Protein AF-A0A397AKY5-F1 (afdb_monomer_lite)

Sequence (483 aa):
MTTAAPKRPRTASDTKQQLIERTVVKQMGVCAVSHVQIKWTLGGTMRESADLAAVAAARPVFASVQADFEQAVAAAATQLHLWPPATLTRLASCATNGHLGHGDLERARRCLEAFVGSFDPTIDMALIQKRKQIDLIKKTQLKAVQLAGSHGHKEEEEEDLLPLTRNDWTLVRLLVSFYFVLLGPVYVETLSHGSKKNDEYATLCGGVIPELDVQYRLIPLDATQSSDYYSEAQVQVFLATYGNYINLDWAAMVCSVRQFPQALSDVLNLAISSSESIAADCEDMLHQVAEGIPFEFPRPSAVCVCLHLLHVLLKTTKQAAVDWCVLMYPRVSPWNVQWALFGASVDFDQTNSTYLSYLTTLLQKAPASRGDASIITHWLHMHFAQHQAEDVLLAFLQYPSVYMHPDVSALCFKHGRWSCLVQIVLHASDGPASSLSAIFHAMMQLDNPGRPLQYILEEVEAYMQDTALDGVSKVNKSAILYR

Structure (mmCIF, N/CA/C/O backbone):
data_AF-A0A397AKY5-F1
#
_entry.id   AF-A0A397AKY5-F1
#
loop_
_atom_site.group_PDB
_atom_site.id
_atom_site.type_symbol
_atom_site.label_atom_id
_atom_site.label_alt_id
_atom_site.label_comp_id
_atom_site.label_asym_id
_atom_site.label_entity_id
_atom_site.label_seq_id
_atom_site.pdbx_PDB_ins_code
_atom_site.Cartn_x
_atom_site.Cartn_y
_atom_site.Cartn_z
_atom_site.occupancy
_atom_site.B_iso_or_equiv
_atom_site.auth_seq_id
_atom_site.auth_comp_id
_atom_site.auth_asym_id
_atom_site.auth_atom_id
_atom_site.pdbx_PDB_model_num
ATOM 1 N N . MET A 1 1 ? 4.560 -62.753 -63.532 1.00 47.56 1 MET A N 1
ATOM 2 C CA . MET A 1 1 ? 5.308 -62.449 -62.295 1.00 47.56 1 MET A CA 1
ATOM 3 C C . MET A 1 1 ? 6.093 -61.174 -62.518 1.00 47.56 1 MET A C 1
ATOM 5 O O . MET A 1 1 ? 7.040 -61.216 -63.284 1.00 47.56 1 MET A O 1
ATOM 9 N N . THR A 1 2 ? 5.698 -60.075 -61.882 1.00 32.53 2 THR A N 1
ATOM 10 C CA . THR A 1 2 ? 6.555 -58.900 -61.656 1.00 32.53 2 THR A CA 1
ATOM 11 C C . THR A 1 2 ? 5.924 -58.113 -60.515 1.00 32.53 2 THR A C 1
ATOM 13 O O . THR A 1 2 ? 4.837 -57.554 -60.628 1.00 32.53 2 THR A O 1
ATOM 16 N N . THR A 1 3 ? 6.580 -58.191 -59.367 1.00 41.06 3 THR A N 1
ATOM 17 C CA . THR A 1 3 ? 6.244 -57.526 -58.113 1.00 41.06 3 THR A CA 1
ATOM 18 C C . THR A 1 3 ? 6.339 -56.011 -58.293 1.00 41.06 3 THR A C 1
ATOM 20 O O . THR A 1 3 ? 7.400 -55.476 -58.611 1.00 41.06 3 THR A O 1
ATOM 23 N N . ALA A 1 4 ? 5.228 -55.295 -58.100 1.00 36.03 4 ALA A N 1
ATOM 24 C CA . ALA A 1 4 ? 5.260 -53.839 -58.042 1.00 36.03 4 ALA A CA 1
ATOM 25 C C . ALA A 1 4 ? 5.918 -53.409 -56.721 1.00 36.03 4 ALA A C 1
ATOM 27 O O . ALA A 1 4 ? 5.373 -53.627 -55.641 1.00 36.03 4 ALA A O 1
ATOM 28 N N . ALA A 1 5 ? 7.111 -52.825 -56.831 1.00 42.34 5 ALA A N 1
ATOM 29 C CA . ALA A 1 5 ? 7.863 -52.222 -55.738 1.00 42.34 5 ALA A CA 1
ATOM 30 C C . ALA A 1 5 ? 7.034 -51.163 -54.974 1.00 42.34 5 ALA A C 1
ATOM 32 O O . ALA A 1 5 ? 6.215 -50.469 -55.591 1.00 42.34 5 ALA A O 1
ATOM 33 N N . PRO A 1 6 ? 7.260 -50.974 -53.658 1.00 37.62 6 PRO A N 1
ATOM 34 C CA . PRO A 1 6 ? 6.584 -49.936 -52.890 1.00 37.62 6 PRO A CA 1
ATOM 35 C C . PRO A 1 6 ? 6.994 -48.561 -53.431 1.00 37.62 6 PRO A C 1
ATOM 37 O O . PRO A 1 6 ? 8.152 -48.147 -53.341 1.00 37.62 6 PRO A O 1
ATOM 40 N N . LYS A 1 7 ? 6.041 -47.839 -54.031 1.00 37.19 7 LYS A N 1
ATOM 41 C CA . LYS A 1 7 ? 6.250 -46.444 -54.427 1.00 37.19 7 LYS A CA 1
ATOM 42 C C . LYS A 1 7 ? 6.481 -45.618 -53.158 1.00 37.19 7 LYS A C 1
ATOM 44 O O . LYS A 1 7 ? 5.604 -45.556 -52.301 1.00 37.19 7 LYS A O 1
ATOM 49 N N . ARG A 1 8 ? 7.662 -44.990 -53.070 1.00 40.44 8 ARG A N 1
ATOM 50 C CA . ARG A 1 8 ? 8.025 -43.953 -52.085 1.00 40.44 8 ARG A CA 1
ATOM 51 C C . ARG A 1 8 ? 6.847 -42.990 -51.859 1.00 40.44 8 ARG A C 1
ATOM 53 O O . ARG A 1 8 ? 6.196 -42.637 -52.850 1.00 40.44 8 ARG A O 1
ATOM 60 N N . PRO A 1 9 ? 6.584 -42.533 -50.619 1.00 37.72 9 PRO A N 1
ATOM 61 C CA . PRO A 1 9 ? 5.555 -41.532 -50.378 1.00 37.72 9 PRO A CA 1
ATOM 62 C C . PRO A 1 9 ? 5.892 -40.298 -51.217 1.00 37.72 9 PRO A C 1
ATOM 64 O O . PRO A 1 9 ? 6.938 -39.675 -51.047 1.00 37.72 9 PRO A O 1
ATOM 67 N N . ARG A 1 10 ? 5.030 -40.003 -52.195 1.00 43.78 10 ARG A N 1
ATOM 68 C CA . ARG A 1 10 ? 5.098 -38.764 -52.966 1.00 43.78 10 ARG A CA 1
ATOM 69 C C . ARG A 1 10 ? 4.910 -37.630 -51.968 1.00 43.78 10 ARG A C 1
ATOM 71 O O . ARG A 1 10 ? 3.822 -37.506 -51.407 1.00 43.78 10 ARG A O 1
ATOM 78 N N . THR A 1 11 ? 5.955 -36.837 -51.753 1.00 51.75 11 THR A N 1
ATOM 79 C CA . THR A 1 11 ? 5.836 -35.518 -51.137 1.00 51.75 11 THR A CA 1
ATOM 80 C C . THR A 1 11 ? 4.723 -34.781 -51.872 1.00 51.75 11 THR A C 1
ATOM 82 O O . THR A 1 11 ? 4.719 -34.687 -53.103 1.00 51.75 11 THR A O 1
ATOM 85 N N . ALA A 1 12 ? 3.686 -34.401 -51.127 1.00 46.97 12 ALA A N 1
ATOM 86 C CA . ALA A 1 12 ? 2.594 -33.617 -51.674 1.00 46.97 12 ALA A CA 1
ATOM 87 C C . ALA A 1 12 ? 3.199 -32.334 -52.259 1.00 46.97 12 ALA A C 1
ATOM 89 O O . ALA A 1 12 ? 4.041 -31.723 -51.610 1.00 46.97 12 ALA A O 1
ATOM 90 N N . SER A 1 13 ? 2.823 -31.954 -53.485 1.00 63.59 13 SER A N 1
ATOM 91 C CA . SER A 1 13 ? 3.214 -30.641 -54.003 1.00 63.59 13 SER A CA 1
ATOM 92 C C . SER A 1 13 ? 2.680 -29.563 -53.060 1.00 63.59 13 SER A C 1
ATOM 94 O O . SER A 1 13 ? 1.594 -29.745 -52.503 1.00 63.59 13 SER A O 1
ATOM 96 N N . ASP A 1 14 ? 3.396 -28.450 -52.908 1.00 53.97 14 ASP A N 1
ATOM 97 C CA . ASP A 1 14 ? 3.022 -27.347 -52.003 1.00 53.97 14 ASP A CA 1
ATOM 98 C C . ASP A 1 14 ? 1.561 -26.912 -52.189 1.00 53.97 14 ASP A C 1
ATOM 100 O O . ASP A 1 14 ? 0.831 -26.652 -51.238 1.00 53.97 14 ASP A O 1
ATOM 104 N N . THR A 1 15 ? 1.073 -26.960 -53.428 1.00 60.41 15 THR A N 1
ATOM 105 C CA . THR A 1 15 ? -0.321 -26.672 -53.789 1.00 60.41 15 THR A CA 1
ATOM 106 C C . THR A 1 15 ? -1.319 -27.664 -53.188 1.00 60.41 15 THR A C 1
ATOM 108 O O . THR A 1 15 ? -2.429 -27.292 -52.816 1.00 60.41 15 THR A O 1
ATOM 111 N N . LYS A 1 16 ? -0.947 -28.942 -53.091 1.00 49.47 16 LYS A N 1
ATOM 112 C CA . LYS A 1 16 ? -1.764 -30.002 -52.495 1.00 49.47 16 LYS A CA 1
ATOM 113 C C . LYS A 1 16 ? -1.699 -29.956 -50.966 1.00 49.47 16 LYS A C 1
ATOM 115 O O . LYS A 1 16 ? -2.706 -30.247 -50.332 1.00 49.47 16 LYS A O 1
ATOM 120 N N . GLN A 1 17 ? -0.571 -29.535 -50.391 1.00 54.78 17 GLN A N 1
ATOM 121 C CA . GLN A 1 17 ? -0.442 -29.231 -48.960 1.00 54.78 17 GLN A CA 1
ATOM 122 C C . GLN A 1 17 ? -1.348 -28.060 -48.559 1.00 54.78 17 GLN A C 1
ATOM 124 O O . GLN A 1 17 ? -2.185 -28.221 -47.676 1.00 54.78 17 GLN A O 1
ATOM 129 N N . GLN A 1 18 ? -1.308 -26.955 -49.307 1.00 58.03 18 GLN A N 1
ATOM 130 C CA . GLN A 1 18 ? -2.186 -25.797 -49.096 1.00 58.03 18 GLN A CA 1
ATOM 131 C C . GLN A 1 18 ? -3.675 -26.136 -49.268 1.00 58.03 18 GLN A C 1
ATOM 133 O O . GLN A 1 18 ? -4.537 -25.576 -48.587 1.00 58.03 18 GLN A O 1
ATOM 138 N N . LEU A 1 19 ? -4.009 -27.061 -50.176 1.00 59.59 19 LEU A N 1
ATOM 139 C CA . LEU A 1 19 ? -5.386 -27.520 -50.358 1.00 59.59 19 LEU A CA 1
ATOM 140 C C . LEU A 1 19 ? -5.846 -28.415 -49.199 1.00 59.59 19 LEU A C 1
ATOM 142 O O . LEU A 1 19 ? -6.987 -28.287 -48.758 1.00 59.59 19 LEU A O 1
ATOM 146 N N . ILE A 1 20 ? -4.976 -29.293 -48.689 1.00 56.59 20 ILE A N 1
ATOM 147 C CA . ILE A 1 20 ? -5.255 -30.121 -47.506 1.00 56.59 20 ILE A CA 1
ATOM 148 C C . ILE A 1 20 ? -5.433 -29.224 -46.279 1.00 56.59 20 ILE A C 1
ATOM 150 O O . ILE A 1 20 ? -6.431 -29.373 -45.585 1.00 56.59 20 ILE A O 1
ATOM 154 N N . GLU A 1 21 ? -4.561 -28.235 -46.071 1.00 53.53 21 GLU A N 1
ATOM 155 C CA . GLU A 1 21 ? -4.697 -27.236 -45.002 1.00 53.53 21 GLU A CA 1
ATOM 156 C C . GLU A 1 21 ? -6.024 -26.481 -45.103 1.00 53.53 21 GLU A C 1
ATOM 158 O O . GLU A 1 21 ? -6.788 -26.437 -44.140 1.00 53.53 21 GLU A O 1
ATOM 163 N N . ARG A 1 22 ? -6.378 -25.976 -46.292 1.00 59.50 22 ARG A N 1
ATOM 164 C CA . ARG A 1 22 ? -7.673 -25.310 -46.505 1.00 59.50 22 ARG A CA 1
ATOM 165 C C . ARG A 1 22 ? -8.869 -26.227 -46.275 1.00 59.50 22 ARG A C 1
ATOM 167 O O . ARG A 1 22 ? -9.903 -25.756 -45.814 1.00 59.50 22 ARG A O 1
ATOM 174 N N . THR A 1 23 ? -8.759 -27.509 -46.607 1.00 54.56 23 THR A N 1
ATOM 175 C CA . THR A 1 23 ? -9.872 -28.461 -46.474 1.00 54.56 23 THR A CA 1
ATOM 176 C C . THR A 1 23 ? -10.035 -28.922 -45.025 1.00 54.56 23 THR A C 1
ATOM 178 O O . THR A 1 23 ? -11.163 -29.011 -44.547 1.00 54.56 23 THR A O 1
ATOM 181 N N . VAL A 1 24 ? -8.930 -29.102 -44.291 1.00 53.31 24 VAL A N 1
ATOM 182 C CA . VAL A 1 24 ? -8.929 -29.364 -42.843 1.00 53.31 24 VAL A CA 1
ATOM 183 C C . VAL A 1 24 ? -9.534 -28.179 -42.086 1.00 53.31 24 VAL A C 1
ATOM 185 O O . VAL A 1 24 ? -10.425 -28.398 -41.273 1.00 53.31 24 VAL A O 1
ATOM 188 N N . VAL A 1 25 ? -9.169 -26.939 -42.440 1.00 54.03 25 VAL A N 1
ATOM 189 C CA . VAL A 1 25 ? -9.747 -25.701 -41.870 1.00 54.03 25 VAL A CA 1
ATOM 190 C C . VAL A 1 25 ? -11.256 -25.586 -42.113 1.00 54.03 25 VAL A C 1
ATOM 192 O O . VAL A 1 25 ? -11.973 -25.015 -41.296 1.00 54.03 25 VAL A O 1
ATOM 195 N N . LYS A 1 26 ? -11.758 -26.109 -43.237 1.00 52.41 26 LYS A N 1
ATOM 196 C CA . LYS A 1 26 ? -13.160 -25.924 -43.641 1.00 52.41 26 LYS A CA 1
ATOM 197 C C . LYS A 1 26 ? -14.099 -27.036 -43.171 1.00 52.41 26 LYS A C 1
ATOM 199 O O . LYS A 1 26 ? -15.294 -26.784 -43.058 1.00 52.41 26 LYS A O 1
ATOM 204 N N . GLN A 1 27 ? -13.599 -28.257 -42.966 1.00 45.00 27 GLN A N 1
ATOM 205 C CA . GLN A 1 27 ? -14.442 -29.439 -42.726 1.00 45.00 27 GLN A CA 1
ATOM 206 C C . GLN A 1 27 ? -14.287 -30.065 -41.343 1.00 45.00 27 GLN A C 1
ATOM 208 O O . GLN A 1 27 ? -15.228 -30.690 -40.862 1.00 45.00 27 GLN A O 1
ATOM 213 N N . MET A 1 28 ? -13.142 -29.894 -40.687 1.00 40.47 28 MET A N 1
ATOM 214 C CA . MET A 1 28 ? -12.963 -30.327 -39.308 1.00 40.47 28 MET A CA 1
ATOM 215 C C . MET A 1 28 ? -12.876 -29.057 -38.482 1.00 40.47 28 MET A C 1
ATOM 217 O O . MET A 1 28 ? -11.867 -28.367 -38.549 1.00 40.47 28 MET A O 1
ATOM 221 N N . GLY A 1 29 ? -13.949 -28.711 -37.766 1.00 47.19 29 GLY A N 1
ATOM 222 C CA . GLY A 1 29 ? -13.962 -27.624 -36.786 1.00 47.19 29 GLY A CA 1
ATOM 223 C C . GLY A 1 29 ? -12.932 -27.879 -35.686 1.00 47.19 29 GLY A C 1
ATOM 224 O O . GLY A 1 29 ? -13.267 -28.311 -34.590 1.00 47.19 29 GLY A O 1
ATOM 225 N N . VAL A 1 30 ? -11.668 -27.653 -36.016 1.00 40.91 30 VAL A N 1
ATOM 226 C CA . VAL A 1 30 ? -10.493 -27.829 -35.183 1.00 40.91 30 VAL A CA 1
ATOM 227 C C . VAL A 1 30 ? -9.896 -26.446 -35.063 1.00 40.91 30 VAL A C 1
ATOM 229 O O . VAL A 1 30 ? -9.510 -25.842 -36.063 1.00 40.91 30 VAL A O 1
ATOM 232 N N . CYS A 1 31 ? -9.886 -25.947 -33.829 1.00 43.56 31 CYS A N 1
ATOM 233 C CA . CYS A 1 31 ? -9.292 -24.688 -33.410 1.00 43.56 31 CYS A CA 1
ATOM 234 C C . CYS A 1 31 ? -7.918 -24.471 -34.053 1.00 43.56 31 CYS A C 1
ATOM 236 O O . CYS A 1 31 ? -6.892 -24.912 -33.538 1.00 43.56 31 CYS A O 1
ATOM 238 N N . ALA A 1 32 ? -7.900 -23.752 -35.167 1.00 39.28 32 ALA A N 1
ATOM 239 C CA . ALA A 1 32 ? -6.706 -23.151 -35.711 1.00 39.28 32 ALA A CA 1
ATOM 240 C C . ALA A 1 32 ? -6.681 -21.701 -35.214 1.00 39.28 32 ALA A C 1
ATOM 242 O O . ALA A 1 32 ? -7.651 -20.965 -35.370 1.00 39.28 32 ALA A O 1
ATOM 243 N N . VAL A 1 33 ? -5.554 -21.294 -34.628 1.00 38.25 33 VAL A N 1
ATOM 244 C CA . VAL A 1 33 ? -5.194 -19.906 -34.275 1.00 38.25 33 VAL A CA 1
ATOM 245 C C . VAL A 1 33 ? -5.748 -19.338 -32.950 1.00 38.25 33 VAL A C 1
ATOM 247 O O . VAL A 1 33 ? -5.065 -18.517 -32.339 1.00 38.25 33 VAL A O 1
ATOM 250 N N . SER A 1 34 ? -6.866 -19.819 -32.396 1.00 36.62 34 SER A N 1
ATOM 251 C CA . SER A 1 34 ? -7.455 -19.209 -31.180 1.00 36.62 34 SER A CA 1
ATOM 252 C C . SER A 1 34 ? -6.579 -19.273 -29.909 1.00 36.62 34 SER A C 1
ATOM 254 O O . SER A 1 34 ? -6.686 -18.397 -29.059 1.00 36.62 34 SER A O 1
ATOM 256 N N . HIS A 1 35 ? -5.640 -20.225 -29.800 1.00 35.12 35 HIS A N 1
ATOM 257 C CA . HIS A 1 35 ? -4.648 -20.291 -28.704 1.00 35.12 35 HIS A CA 1
ATOM 258 C C . HIS A 1 35 ? -3.325 -19.543 -28.981 1.00 35.12 35 HIS A C 1
ATOM 260 O O . HIS A 1 35 ? -2.480 -19.414 -28.091 1.00 35.12 35 HIS A O 1
ATOM 266 N N . VAL A 1 36 ? -3.125 -19.038 -30.203 1.00 38.56 36 VAL A N 1
ATOM 267 C CA . VAL A 1 36 ? -1.963 -18.207 -30.578 1.00 38.56 36 VAL A CA 1
ATOM 268 C C . VAL A 1 36 ? -2.326 -16.713 -30.535 1.00 38.56 36 VAL A C 1
ATOM 270 O O . VAL A 1 36 ? -1.453 -15.886 -30.307 1.00 38.56 36 VAL A O 1
ATOM 273 N N . GLN A 1 37 ? -3.618 -16.378 -30.660 1.00 37.72 37 GLN A N 1
ATOM 274 C CA . GLN A 1 37 ? -4.172 -15.016 -30.729 1.00 37.72 37 GLN A CA 1
ATOM 275 C C . GLN A 1 37 ? -4.460 -14.310 -29.390 1.00 37.72 37 GLN A C 1
ATOM 277 O O . GLN A 1 37 ? -4.762 -13.124 -29.405 1.00 37.72 37 GLN A O 1
ATOM 282 N N . ILE A 1 38 ? -4.348 -14.976 -28.235 1.00 44.81 38 ILE A N 1
ATOM 283 C CA . ILE A 1 38 ? -4.543 -14.330 -26.910 1.00 44.81 38 ILE A CA 1
ATOM 284 C C . ILE A 1 38 ? -3.335 -13.442 -26.528 1.00 44.81 38 ILE A C 1
ATOM 286 O O . ILE A 1 38 ? -3.369 -12.650 -25.594 1.00 44.81 38 ILE A O 1
ATOM 290 N N . LYS A 1 39 ? -2.230 -13.573 -27.258 1.00 46.53 39 LYS A N 1
ATOM 291 C CA . LYS A 1 39 ? -0.895 -13.211 -26.798 1.00 46.53 39 LYS A CA 1
ATOM 292 C C . LYS A 1 39 ? -0.489 -11.873 -27.388 1.00 46.53 39 LYS A C 1
ATOM 294 O O . LYS A 1 39 ? -0.135 -11.872 -28.553 1.00 46.53 39 LYS A O 1
ATOM 299 N N . TRP A 1 40 ? -0.596 -10.798 -26.607 1.00 56.03 40 TRP A N 1
ATOM 300 C CA . TRP A 1 40 ? 0.088 -9.481 -26.683 1.00 56.03 40 TRP A CA 1
ATOM 301 C C . TRP A 1 40 ? -0.784 -8.374 -26.068 1.00 56.03 40 TRP A C 1
ATOM 303 O O . TRP A 1 40 ? -0.824 -7.240 -26.541 1.00 56.03 40 TRP A O 1
ATOM 313 N N . THR A 1 41 ? -1.549 -8.687 -25.027 1.00 58.81 41 THR A N 1
ATOM 314 C CA . THR A 1 41 ? -2.401 -7.701 -24.368 1.00 58.81 41 THR A CA 1
ATOM 315 C C . THR A 1 41 ? -1.537 -6.771 -23.529 1.00 58.81 41 THR A C 1
ATOM 317 O O . THR A 1 41 ? -1.243 -7.070 -22.378 1.00 58.81 41 THR A O 1
ATOM 320 N N . LEU A 1 42 ? -1.136 -5.636 -24.107 1.00 71.50 42 LEU A N 1
ATOM 321 C CA . LEU A 1 42 ? -0.963 -4.439 -23.297 1.00 71.50 42 LEU A CA 1
ATOM 322 C C . LEU A 1 42 ? -2.348 -4.114 -22.732 1.00 71.50 42 LEU A C 1
ATOM 324 O O . LEU A 1 42 ? -3.246 -3.719 -23.479 1.00 71.50 42 LEU A O 1
ATOM 328 N N . GLY A 1 43 ? -2.550 -4.401 -21.451 1.00 74.25 43 GLY A N 1
ATOM 329 C CA . GLY A 1 43 ? -3.735 -3.985 -20.713 1.00 74.25 43 GLY A CA 1
ATOM 330 C C . GLY A 1 43 ? -3.670 -2.507 -20.324 1.00 74.25 43 GLY A C 1
ATOM 331 O O . GLY A 1 43 ? -2.585 -1.923 -20.271 1.00 74.25 43 GLY A O 1
ATOM 332 N N . GLY A 1 44 ? -4.832 -1.921 -20.029 1.00 80.75 44 GLY A N 1
ATOM 333 C CA . GLY A 1 44 ? -4.887 -0.662 -19.294 1.00 80.75 44 GLY A CA 1
ATOM 334 C C . GLY A 1 44 ? -4.451 0.543 -20.122 1.00 80.75 44 GLY A C 1
ATOM 335 O O . GLY A 1 44 ? -4.519 0.522 -21.352 1.00 80.75 44 GLY A O 1
ATOM 336 N N . THR A 1 45 ? -3.973 1.605 -19.470 1.00 82.62 45 THR A N 1
ATOM 337 C CA . THR A 1 45 ? -3.488 2.798 -20.191 1.00 82.62 45 THR A CA 1
ATOM 338 C C . THR A 1 45 ? -2.175 2.541 -20.938 1.00 82.62 45 THR A C 1
ATOM 340 O O . THR A 1 45 ? -1.881 3.244 -21.905 1.00 82.62 45 THR A O 1
ATOM 343 N N . MET A 1 46 ? -1.416 1.486 -20.599 1.00 84.56 46 MET A N 1
ATOM 344 C CA . MET A 1 46 ? -0.264 1.066 -21.408 1.00 84.56 46 MET A CA 1
ATOM 345 C C . MET A 1 46 ? -0.654 0.688 -22.840 1.00 84.56 46 MET A C 1
ATOM 347 O O . MET A 1 46 ? 0.163 0.839 -23.748 1.00 84.56 46 MET A O 1
ATOM 351 N N . ARG A 1 47 ? -1.896 0.241 -23.070 1.00 80.69 47 ARG A N 1
ATOM 352 C CA . ARG A 1 47 ? -2.417 -0.066 -24.410 1.00 80.69 47 ARG A CA 1
ATOM 353 C C . ARG A 1 47 ? -2.412 1.140 -25.350 1.00 80.69 47 ARG A C 1
ATOM 355 O O . ARG A 1 47 ? -2.314 0.971 -26.562 1.00 80.69 47 ARG A O 1
ATOM 362 N N . GLU A 1 48 ? -2.547 2.339 -24.795 1.00 81.25 48 GLU A N 1
ATOM 363 C CA . GLU A 1 48 ? -2.662 3.593 -25.545 1.00 81.25 48 GLU A CA 1
ATOM 364 C C . GLU A 1 48 ? -1.297 4.251 -25.803 1.00 81.25 48 GLU A C 1
ATOM 366 O O . GLU A 1 48 ? -1.206 5.224 -26.552 1.00 81.25 48 GLU A O 1
ATOM 371 N N . SER A 1 49 ? -0.218 3.720 -25.217 1.00 83.31 49 SER A N 1
ATOM 372 C CA . SER A 1 49 ? 1.129 4.260 -25.395 1.00 83.31 49 SER A CA 1
ATOM 373 C C . SER A 1 49 ? 1.651 4.001 -26.809 1.00 83.31 49 SER A C 1
ATOM 375 O O . SER A 1 49 ? 1.869 2.854 -27.202 1.00 83.31 49 SER A O 1
ATOM 377 N N . ALA A 1 50 ? 1.915 5.074 -27.560 1.00 83.38 50 ALA A N 1
ATOM 378 C CA . ALA A 1 50 ? 2.500 4.994 -28.899 1.00 83.38 50 ALA A CA 1
ATOM 379 C C . ALA A 1 50 ? 3.882 4.313 -28.891 1.00 83.38 50 ALA A C 1
ATOM 381 O O . ALA A 1 50 ? 4.184 3.527 -29.788 1.00 83.38 50 ALA A O 1
ATOM 382 N N . ASP A 1 51 ? 4.682 4.559 -27.847 1.00 81.31 51 ASP A N 1
ATOM 383 C CA . ASP A 1 51 ? 6.015 3.972 -27.682 1.00 81.31 51 ASP A CA 1
ATOM 384 C C . ASP A 1 51 ? 5.937 2.449 -27.488 1.00 81.31 51 ASP A C 1
ATOM 386 O O . ASP A 1 51 ? 6.717 1.697 -28.073 1.00 81.31 51 ASP A O 1
ATOM 390 N N . LEU A 1 52 ? 4.954 1.972 -26.715 1.00 84.75 52 LEU A N 1
ATOM 391 C CA . LEU A 1 52 ? 4.735 0.536 -26.514 1.00 84.75 52 LEU A CA 1
ATOM 392 C C . LEU A 1 52 ? 4.062 -0.115 -27.728 1.00 84.75 52 LEU A C 1
ATOM 394 O O . LEU A 1 52 ? 4.408 -1.239 -28.090 1.00 84.75 52 LEU A O 1
ATOM 398 N N . ALA A 1 53 ? 3.153 0.597 -28.400 1.00 80.62 53 ALA A N 1
ATOM 399 C CA . ALA A 1 53 ? 2.527 0.137 -29.635 1.00 80.62 53 ALA A CA 1
ATOM 400 C C . ALA A 1 53 ? 3.561 -0.079 -30.750 1.00 80.62 53 ALA A C 1
ATOM 402 O O . ALA A 1 53 ? 3.467 -1.063 -31.482 1.00 80.62 53 ALA A O 1
ATOM 403 N N . ALA A 1 54 ? 4.576 0.785 -30.853 1.00 79.81 54 ALA A N 1
ATOM 404 C CA . ALA A 1 54 ? 5.676 0.616 -31.800 1.00 79.81 54 ALA A CA 1
ATOM 405 C C . ALA A 1 54 ? 6.504 -0.647 -31.505 1.00 79.81 54 ALA A C 1
ATOM 407 O O . ALA A 1 54 ? 6.776 -1.431 -32.416 1.00 79.81 54 ALA A O 1
ATOM 408 N N . VAL A 1 55 ? 6.845 -0.892 -30.233 1.00 81.19 55 VAL A N 1
ATOM 409 C CA . VAL A 1 55 ? 7.572 -2.106 -29.814 1.00 81.19 55 VAL A CA 1
ATOM 410 C C . VAL A 1 55 ? 6.753 -3.367 -30.101 1.00 81.19 55 VAL A C 1
ATOM 412 O O . VAL A 1 55 ? 7.285 -4.330 -30.655 1.00 81.19 55 VAL A O 1
ATOM 415 N N . ALA A 1 56 ? 5.455 -3.348 -29.789 1.00 76.44 56 ALA A N 1
ATOM 416 C CA . ALA A 1 56 ? 4.545 -4.454 -30.074 1.00 76.44 56 ALA A CA 1
ATOM 417 C C . ALA A 1 56 ? 4.361 -4.691 -31.587 1.00 76.44 56 ALA A C 1
ATOM 419 O O . ALA A 1 56 ? 4.301 -5.835 -32.032 1.00 76.44 56 ALA A O 1
ATOM 420 N N . ALA A 1 57 ? 4.312 -3.630 -32.401 1.00 75.19 57 ALA A N 1
ATOM 421 C CA . ALA A 1 57 ? 4.182 -3.736 -33.855 1.00 75.19 57 ALA A CA 1
ATOM 422 C C . ALA A 1 57 ? 5.453 -4.279 -34.527 1.00 75.19 57 ALA A C 1
ATOM 424 O O . ALA A 1 57 ? 5.364 -5.043 -35.488 1.00 75.19 57 ALA A O 1
ATOM 425 N N . ALA A 1 58 ? 6.633 -3.915 -34.018 1.00 71.88 58 ALA A N 1
ATOM 426 C CA . ALA A 1 58 ? 7.913 -4.387 -34.542 1.00 71.88 58 ALA A CA 1
ATOM 427 C C . ALA A 1 58 ? 8.188 -5.867 -34.220 1.00 71.88 58 ALA A C 1
ATOM 429 O O . ALA A 1 58 ? 8.987 -6.511 -34.901 1.00 71.88 58 ALA A O 1
ATOM 430 N N . ARG A 1 59 ? 7.551 -6.418 -33.178 1.00 70.12 59 ARG A N 1
ATOM 431 C CA . ARG A 1 59 ? 7.876 -7.735 -32.614 1.00 70.12 59 ARG A CA 1
ATOM 432 C C . ARG A 1 59 ? 6.593 -8.558 -32.475 1.00 70.12 59 ARG A C 1
ATOM 434 O O . ARG A 1 59 ? 5.913 -8.447 -31.471 1.00 70.12 59 ARG A O 1
ATOM 441 N N . PRO A 1 60 ? 6.225 -9.396 -33.456 1.00 61.81 60 PRO A N 1
ATOM 442 C CA . PRO A 1 60 ? 4.876 -9.964 -33.528 1.00 61.81 60 PRO A CA 1
ATOM 443 C C . PRO A 1 60 ? 4.582 -11.115 -32.542 1.00 61.81 60 PRO A C 1
ATOM 445 O O . PRO A 1 60 ? 3.445 -11.581 -32.492 1.00 61.81 60 PRO A O 1
ATOM 448 N N . VAL A 1 61 ? 5.536 -11.606 -31.730 1.00 74.75 61 VAL A N 1
ATOM 449 C CA . VAL A 1 61 ? 5.336 -12.769 -30.821 1.00 74.75 61 VAL A CA 1
ATOM 450 C C . VAL A 1 61 ? 5.870 -12.505 -29.407 1.00 74.75 61 VAL A C 1
ATOM 452 O O . VAL A 1 61 ? 7.022 -12.138 -29.267 1.00 74.75 61 VAL A O 1
ATOM 455 N N . PHE A 1 62 ? 5.083 -12.742 -28.344 1.00 81.75 62 PHE A N 1
ATOM 456 C CA . PHE A 1 62 ? 5.475 -12.398 -26.960 1.00 81.75 62 PHE A CA 1
ATOM 457 C C . PHE A 1 62 ? 6.844 -12.977 -26.569 1.00 81.75 62 PHE A C 1
ATOM 459 O O . PHE A 1 62 ? 7.652 -12.313 -25.928 1.00 81.75 62 PHE A O 1
ATOM 466 N N . ALA A 1 63 ? 7.137 -14.190 -27.045 1.00 83.00 63 ALA A N 1
ATOM 467 C CA . ALA A 1 63 ? 8.427 -14.841 -26.860 1.00 83.00 63 ALA A CA 1
ATOM 468 C C . ALA A 1 63 ? 9.613 -14.044 -27.438 1.00 83.00 63 ALA A C 1
ATOM 470 O O . ALA A 1 63 ? 10.693 -14.107 -26.866 1.00 83.00 63 ALA A O 1
ATOM 471 N N . SER A 1 64 ? 9.433 -13.292 -28.533 1.00 84.62 64 SER A N 1
ATOM 472 C CA . SER A 1 64 ? 10.497 -12.438 -29.073 1.00 84.62 64 SER A CA 1
ATOM 473 C C . SER A 1 64 ? 10.757 -11.243 -28.162 1.00 84.62 64 SER A C 1
ATOM 475 O O . SER A 1 64 ? 11.906 -10.987 -27.842 1.00 84.62 64 SER A O 1
ATOM 477 N N . VAL A 1 65 ? 9.718 -10.570 -27.647 1.00 86.88 65 VAL A N 1
ATOM 478 C CA . VAL A 1 65 ? 9.932 -9.489 -26.665 1.00 86.88 65 VAL A CA 1
ATOM 479 C C . VAL A 1 65 ? 10.550 -9.991 -25.375 1.00 86.88 65 VAL A C 1
ATOM 481 O O . VAL A 1 65 ? 11.406 -9.304 -24.831 1.00 86.88 65 VAL A O 1
ATOM 484 N N . GLN A 1 66 ? 10.175 -11.184 -24.911 1.00 89.12 66 GLN A N 1
ATOM 485 C CA . GLN A 1 66 ? 10.821 -11.783 -23.749 1.00 89.12 66 GLN A CA 1
ATOM 486 C C . GLN A 1 66 ? 12.307 -12.070 -24.020 1.00 89.12 66 GLN A C 1
ATOM 488 O O . GLN A 1 66 ? 13.150 -11.691 -23.214 1.00 89.12 66 GLN A O 1
ATOM 493 N N . ALA A 1 67 ? 12.639 -12.684 -25.159 1.00 90.19 67 ALA A N 1
ATOM 494 C CA . ALA A 1 67 ? 14.026 -12.980 -25.520 1.00 90.19 67 ALA A CA 1
ATOM 495 C C . ALA A 1 67 ? 14.871 -11.703 -25.655 1.00 90.19 67 ALA A C 1
ATOM 497 O O . ALA A 1 67 ? 15.988 -11.632 -25.148 1.00 90.19 67 ALA A O 1
ATOM 498 N N . ASP A 1 68 ? 14.320 -10.670 -26.286 1.00 89.88 68 ASP A N 1
ATOM 499 C CA . ASP A 1 68 ? 15.025 -9.408 -26.460 1.00 89.88 68 ASP A CA 1
ATOM 500 C C . ASP A 1 68 ? 15.149 -8.630 -25.141 1.00 89.88 68 ASP A C 1
ATOM 502 O O . ASP A 1 68 ? 16.147 -7.947 -24.920 1.00 89.88 68 ASP A O 1
ATOM 506 N N . PHE A 1 69 ? 14.153 -8.729 -24.252 1.00 93.00 69 PHE A N 1
ATOM 507 C CA . PHE A 1 69 ? 14.251 -8.219 -22.885 1.00 93.00 69 PHE A CA 1
ATOM 508 C C . PHE A 1 69 ? 15.398 -8.909 -22.139 1.00 93.00 69 PHE A C 1
ATOM 510 O O . PHE A 1 69 ? 16.259 -8.229 -21.590 1.00 93.00 69 PHE A O 1
ATOM 517 N N . GLU A 1 70 ? 15.458 -10.242 -22.168 1.00 93.56 70 GLU A N 1
ATOM 518 C CA . GLU A 1 70 ? 16.529 -11.023 -21.534 1.00 93.56 70 GLU A CA 1
ATOM 519 C C . GLU A 1 70 ? 17.911 -10.649 -22.100 1.00 93.56 70 GLU A C 1
ATOM 521 O O . GLU A 1 70 ? 18.868 -10.470 -21.342 1.00 93.56 70 GLU A O 1
ATOM 526 N N . GLN A 1 71 ? 18.012 -10.448 -23.418 1.00 92.06 71 GLN A N 1
ATOM 527 C CA . GLN A 1 71 ? 19.234 -9.969 -24.065 1.00 92.06 71 GLN A CA 1
ATOM 528 C C . GLN A 1 71 ? 19.616 -8.555 -23.604 1.00 92.06 71 GLN A C 1
ATOM 530 O O . GLN A 1 71 ? 20.784 -8.305 -23.295 1.00 92.06 71 GLN A O 1
ATOM 535 N N . ALA A 1 72 ? 18.653 -7.633 -23.535 1.00 90.31 72 ALA A N 1
ATOM 536 C CA . ALA A 1 72 ? 18.884 -6.259 -23.100 1.00 90.31 72 ALA A CA 1
ATOM 537 C C . ALA A 1 72 ? 19.286 -6.182 -21.616 1.00 90.31 72 ALA A C 1
ATOM 539 O O . ALA A 1 72 ? 20.196 -5.430 -21.272 1.00 90.31 72 ALA A O 1
ATOM 540 N N . VAL A 1 73 ? 18.686 -7.002 -20.747 1.00 92.00 73 VAL A N 1
ATOM 541 C CA . VAL A 1 73 ? 19.096 -7.141 -19.338 1.00 92.00 73 VAL A CA 1
ATOM 542 C C . VAL A 1 73 ? 20.526 -7.664 -19.241 1.00 92.00 73 VAL A C 1
ATOM 544 O O . VAL A 1 73 ? 21.337 -7.101 -18.507 1.00 92.00 73 VAL A O 1
ATOM 547 N N . ALA A 1 74 ? 20.868 -8.716 -19.990 1.00 90.19 74 ALA A N 1
ATOM 548 C CA . ALA A 1 74 ? 22.220 -9.271 -19.980 1.00 90.19 74 ALA A CA 1
ATOM 549 C C . ALA A 1 74 ? 23.263 -8.247 -20.459 1.00 90.19 74 ALA A C 1
ATOM 551 O O . ALA A 1 74 ? 24.353 -8.162 -19.893 1.00 90.19 74 ALA A O 1
ATOM 552 N N . ALA A 1 75 ? 22.923 -7.435 -21.464 1.00 86.62 75 ALA A N 1
ATOM 553 C CA . ALA A 1 75 ? 23.765 -6.332 -21.912 1.00 86.62 75 ALA A CA 1
ATOM 554 C C . ALA A 1 75 ? 23.919 -5.259 -20.820 1.00 86.62 75 ALA A C 1
ATOM 556 O O . ALA A 1 75 ? 25.046 -4.859 -20.514 1.00 86.62 75 ALA A O 1
ATOM 557 N N . ALA A 1 76 ? 22.816 -4.855 -20.183 1.00 84.38 76 ALA A N 1
ATOM 558 C CA . ALA A 1 76 ? 22.812 -3.874 -19.101 1.00 84.38 76 ALA A CA 1
ATOM 559 C C . ALA A 1 76 ? 23.616 -4.346 -17.879 1.00 84.38 76 ALA A C 1
ATOM 561 O O . ALA A 1 76 ? 24.332 -3.548 -17.293 1.00 84.38 76 ALA A O 1
ATOM 562 N N . ALA A 1 77 ? 23.619 -5.642 -17.552 1.00 81.38 77 ALA A N 1
ATOM 563 C CA . ALA A 1 77 ? 24.414 -6.194 -16.447 1.00 81.38 77 ALA A CA 1
ATOM 564 C C . ALA A 1 77 ? 25.937 -6.020 -16.629 1.00 81.38 77 ALA A C 1
ATOM 566 O O . ALA A 1 77 ? 26.699 -6.070 -15.663 1.00 81.38 77 ALA A O 1
ATOM 567 N N . THR A 1 78 ? 26.406 -5.815 -17.865 1.00 78.75 78 THR A N 1
ATOM 568 C CA . THR A 1 78 ? 27.826 -5.546 -18.156 1.00 78.75 78 THR A CA 1
ATOM 569 C C . THR A 1 78 ? 28.191 -4.060 -18.103 1.00 78.75 78 THR A C 1
ATOM 571 O O . THR A 1 78 ? 29.374 -3.708 -18.179 1.00 78.75 78 THR A O 1
ATOM 574 N N . GLN A 1 79 ? 27.194 -3.186 -17.959 1.00 74.69 79 GLN A N 1
ATOM 575 C CA . GLN A 1 79 ? 27.324 -1.736 -17.992 1.00 74.69 79 GLN A CA 1
ATOM 576 C C . GLN A 1 79 ? 26.814 -1.120 -16.679 1.00 74.69 79 GLN A C 1
ATOM 578 O O . GLN A 1 79 ? 25.903 -1.620 -16.036 1.00 74.69 79 GLN A O 1
ATOM 583 N N . LEU A 1 80 ? 27.422 -0.014 -16.248 1.00 72.75 80 LEU A N 1
ATOM 584 C CA . LEU A 1 80 ? 26.933 0.743 -15.091 1.00 72.75 80 LEU A CA 1
ATOM 585 C C . LEU A 1 80 ? 25.968 1.819 -15.583 1.00 72.75 80 LEU A C 1
ATOM 587 O O . LEU A 1 80 ? 26.390 2.809 -16.190 1.00 72.75 80 LEU A O 1
ATOM 591 N N . HIS A 1 81 ? 24.683 1.618 -15.311 1.00 79.75 81 HIS A N 1
ATOM 592 C CA . HIS A 1 81 ? 23.614 2.534 -15.679 1.00 79.75 81 HIS A CA 1
ATOM 593 C C . HIS A 1 81 ? 23.068 3.251 -14.443 1.00 79.75 81 HIS A C 1
ATOM 595 O O . HIS A 1 81 ? 22.651 2.604 -13.490 1.00 79.75 81 HIS A O 1
ATOM 601 N N . LEU A 1 82 ? 23.023 4.588 -14.483 1.00 83.00 82 LEU A N 1
ATOM 602 C CA . LEU A 1 82 ? 22.294 5.374 -13.476 1.00 83.00 82 LEU A CA 1
ATOM 603 C C . LEU A 1 82 ? 20.778 5.162 -13.607 1.00 83.00 82 LEU A C 1
ATOM 605 O O . LEU A 1 82 ? 20.048 5.125 -12.625 1.00 83.00 82 LEU A O 1
ATOM 609 N N . TRP A 1 83 ? 20.319 5.021 -14.850 1.00 87.31 83 TRP A N 1
ATOM 610 C CA . TRP A 1 83 ? 18.919 4.861 -15.225 1.00 87.31 83 TRP A CA 1
ATOM 611 C C . TRP A 1 83 ? 18.806 3.803 -16.319 1.00 87.31 83 TRP A C 1
ATOM 613 O O . TRP A 1 83 ? 19.744 3.671 -17.114 1.00 87.31 83 TRP A O 1
ATOM 623 N N . PRO A 1 84 ? 17.682 3.074 -16.397 1.00 88.88 84 PRO A N 1
ATOM 624 C CA . PRO A 1 84 ? 17.527 2.033 -17.399 1.00 88.88 84 PRO A CA 1
ATOM 625 C C . PRO A 1 84 ? 17.485 2.645 -18.810 1.00 88.88 84 PRO A C 1
ATOM 627 O O . PRO A 1 84 ? 16.960 3.748 -18.984 1.00 88.88 84 PRO A O 1
ATOM 630 N N . PRO A 1 85 ? 17.990 1.944 -19.840 1.00 88.06 85 PRO A N 1
ATOM 631 C CA . PRO A 1 85 ? 17.770 2.334 -21.230 1.00 88.06 85 PRO A CA 1
ATOM 632 C C . PRO A 1 85 ? 16.274 2.422 -21.572 1.00 88.06 85 PRO A C 1
ATOM 634 O O . PRO A 1 85 ? 15.455 1.654 -21.052 1.00 88.06 85 PRO A O 1
ATOM 637 N N . ALA A 1 86 ? 15.906 3.327 -22.484 1.00 87.81 86 ALA A N 1
ATOM 638 C CA . ALA A 1 86 ? 14.514 3.501 -22.911 1.00 87.81 86 ALA A CA 1
ATOM 639 C C . ALA A 1 86 ? 13.949 2.214 -23.534 1.00 87.81 86 ALA A C 1
ATOM 641 O O . ALA A 1 86 ? 12.871 1.754 -23.153 1.00 87.81 86 ALA A O 1
ATOM 642 N N . THR A 1 87 ? 14.716 1.571 -24.420 1.00 88.12 87 THR A N 1
ATOM 643 C CA . THR A 1 87 ? 14.350 0.290 -25.038 1.00 88.12 87 THR A CA 1
ATOM 644 C C . THR A 1 87 ? 14.115 -0.790 -23.988 1.00 88.12 87 THR A C 1
ATOM 646 O O . THR A 1 87 ? 13.074 -1.445 -24.009 1.00 88.12 87 THR A O 1
ATOM 649 N N . LEU A 1 88 ? 15.025 -0.930 -23.017 1.00 91.56 88 LEU A N 1
ATOM 650 C CA . LEU A 1 88 ? 14.872 -1.895 -21.927 1.00 91.56 88 LEU A CA 1
ATOM 651 C C . LEU A 1 88 ? 13.607 -1.618 -21.102 1.00 91.56 88 LEU A C 1
ATOM 653 O O . LEU A 1 88 ? 12.867 -2.546 -20.794 1.00 91.56 88 LEU A O 1
ATOM 657 N N . THR A 1 89 ? 13.314 -0.352 -20.802 1.00 92.00 89 THR A N 1
ATOM 658 C CA . THR A 1 89 ? 12.115 0.062 -20.051 1.00 92.00 89 THR A CA 1
ATOM 659 C C . THR A 1 89 ? 10.822 -0.314 -20.780 1.00 92.00 89 THR A C 1
ATOM 661 O O . THR A 1 89 ? 9.889 -0.865 -20.186 1.00 92.00 89 THR A O 1
ATOM 664 N N . ARG A 1 90 ? 10.757 -0.062 -22.091 1.00 90.69 90 ARG A N 1
ATOM 665 C CA . ARG A 1 90 ? 9.595 -0.407 -22.925 1.00 90.69 90 ARG A CA 1
ATOM 666 C C . ARG A 1 90 ? 9.425 -1.920 -23.063 1.00 90.69 90 ARG A C 1
ATOM 668 O O . ARG A 1 90 ? 8.302 -2.417 -22.965 1.00 90.69 90 ARG A O 1
ATOM 675 N N . LEU A 1 91 ? 10.527 -2.657 -23.223 1.00 91.81 91 LEU A N 1
ATOM 676 C CA . LEU A 1 91 ? 10.520 -4.122 -23.254 1.00 91.81 91 LEU A CA 1
ATOM 677 C C . LEU A 1 91 ? 10.075 -4.715 -21.918 1.00 91.81 91 LEU A C 1
ATOM 679 O O . LEU A 1 91 ? 9.199 -5.574 -21.916 1.00 91.81 91 LEU A O 1
ATOM 683 N N . ALA A 1 92 ? 10.594 -4.209 -20.798 1.00 94.00 92 ALA A N 1
ATOM 684 C CA . ALA A 1 92 ? 10.189 -4.616 -19.454 1.00 94.00 92 ALA A CA 1
ATOM 685 C C . ALA A 1 92 ? 8.691 -4.378 -19.223 1.00 94.00 92 ALA A C 1
ATOM 687 O O . ALA A 1 92 ? 8.007 -5.238 -18.670 1.00 94.00 92 ALA A O 1
ATOM 688 N N . SER A 1 93 ? 8.160 -3.249 -19.706 1.00 92.12 93 SER A N 1
ATOM 689 C CA . SER A 1 93 ? 6.729 -2.925 -19.634 1.00 92.12 93 SER A CA 1
ATOM 690 C C . SER A 1 93 ? 5.882 -3.942 -20.404 1.00 92.12 93 SER A C 1
ATOM 692 O O . SER A 1 93 ? 4.931 -4.501 -19.857 1.00 92.12 93 SER A O 1
ATOM 694 N N . CYS A 1 94 ? 6.261 -4.242 -21.651 1.00 90.00 94 CYS A N 1
ATOM 695 C CA . CYS A 1 94 ? 5.571 -5.230 -22.483 1.00 90.00 94 CYS A CA 1
ATOM 696 C C . CYS A 1 94 ? 5.667 -6.650 -21.900 1.00 90.00 94 CYS A C 1
ATOM 698 O O . CYS A 1 94 ? 4.668 -7.368 -21.860 1.00 90.00 94 CYS A O 1
ATOM 700 N N . ALA A 1 95 ? 6.853 -7.051 -21.435 1.00 91.62 95 ALA A N 1
ATOM 701 C CA . ALA A 1 95 ? 7.107 -8.363 -20.848 1.00 91.62 95 ALA A CA 1
ATOM 702 C C . ALA A 1 95 ? 6.302 -8.563 -19.554 1.00 91.62 95 ALA A C 1
ATOM 704 O O . ALA A 1 95 ? 5.594 -9.561 -19.415 1.00 91.62 95 ALA A O 1
ATOM 705 N N . THR A 1 96 ? 6.331 -7.575 -18.654 1.00 93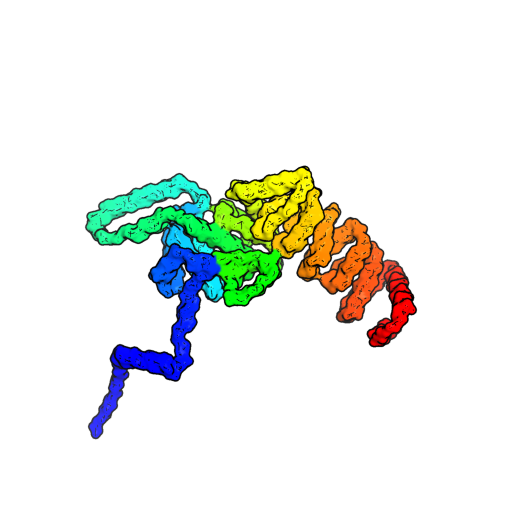.06 96 THR A N 1
ATOM 706 C CA . THR A 1 96 ? 5.580 -7.585 -17.388 1.00 93.06 96 THR A CA 1
ATOM 707 C C . THR A 1 96 ? 4.079 -7.694 -17.640 1.00 93.06 96 THR A C 1
ATOM 709 O O . THR A 1 96 ? 3.431 -8.589 -17.099 1.00 93.06 96 THR A O 1
ATOM 712 N N . ASN A 1 97 ? 3.527 -6.834 -18.502 1.00 88.75 97 ASN A N 1
ATOM 713 C CA . ASN A 1 97 ? 2.100 -6.841 -18.834 1.00 88.75 97 ASN A CA 1
ATOM 714 C C . ASN A 1 97 ? 1.687 -8.169 -19.494 1.00 88.75 97 ASN A C 1
ATOM 716 O O . ASN A 1 97 ? 0.685 -8.780 -19.127 1.00 88.75 97 ASN A O 1
ATOM 720 N N . GLY A 1 98 ? 2.528 -8.698 -20.387 1.00 86.81 98 GLY A N 1
ATOM 721 C CA . GLY A 1 98 ? 2.315 -10.014 -20.975 1.00 86.81 98 GLY A CA 1
ATOM 722 C C . GLY A 1 98 ? 2.299 -11.140 -19.936 1.00 86.81 98 GLY A C 1
ATOM 723 O O . GLY A 1 98 ? 1.406 -11.980 -19.993 1.00 86.81 98 GLY A O 1
ATOM 724 N N . HIS A 1 99 ? 3.215 -11.168 -18.963 1.00 89.38 99 HIS A N 1
ATOM 725 C CA . HIS A 1 99 ? 3.193 -12.170 -17.886 1.00 89.38 99 HIS A CA 1
ATOM 726 C C . HIS A 1 99 ? 1.937 -12.065 -17.010 1.00 89.38 99 HIS A C 1
ATOM 728 O O . HIS A 1 99 ? 1.310 -13.090 -16.731 1.00 89.38 99 HIS A O 1
ATOM 734 N N . LEU A 1 100 ? 1.520 -10.844 -16.660 1.00 87.75 100 LEU A N 1
ATOM 735 C CA . LEU A 1 100 ? 0.275 -10.597 -15.928 1.00 87.75 100 LEU A CA 1
ATOM 736 C C . LEU A 1 100 ? -0.957 -11.080 -16.705 1.00 87.75 100 LEU A C 1
ATOM 738 O O . LEU A 1 100 ? -1.796 -11.778 -16.143 1.00 87.75 100 LEU A O 1
ATOM 742 N N . GLY A 1 101 ? -1.029 -10.805 -18.011 1.00 81.38 101 GLY A N 1
ATOM 743 C CA . GLY A 1 101 ? -2.113 -11.275 -18.882 1.00 81.38 101 GLY A CA 1
ATOM 744 C C . GLY A 1 101 ? -2.189 -12.802 -19.025 1.00 81.38 101 GLY A C 1
ATOM 745 O O . GLY A 1 101 ? -3.258 -13.344 -19.298 1.00 81.38 101 GLY A O 1
ATOM 746 N N . HIS A 1 102 ? -1.080 -13.517 -18.804 1.00 82.38 102 HIS A N 1
ATOM 747 C CA . HIS A 1 102 ? -1.061 -14.984 -18.730 1.00 82.38 102 HIS A CA 1
ATOM 748 C C . HIS A 1 102 ? -1.345 -15.526 -17.316 1.00 82.38 102 HIS A C 1
ATOM 750 O O . HIS A 1 102 ? -1.359 -16.744 -17.135 1.00 82.38 102 HIS A O 1
ATOM 756 N N . GLY A 1 103 ? -1.554 -14.656 -16.323 1.00 83.62 103 GLY A N 1
ATOM 757 C CA . GLY A 1 103 ? -1.746 -15.035 -14.922 1.00 83.62 103 GLY A CA 1
ATOM 758 C C . GLY A 1 103 ? -0.478 -15.550 -14.230 1.00 83.62 103 GLY A C 1
ATOM 759 O O . GLY A 1 103 ? -0.579 -16.236 -13.217 1.00 83.62 103 GLY A O 1
ATOM 760 N N . ASP A 1 104 ? 0.714 -15.255 -14.765 1.00 88.31 104 ASP A N 1
ATOM 761 C CA . ASP A 1 104 ? 1.997 -15.718 -14.220 1.00 88.31 104 ASP A CA 1
ATOM 762 C C . ASP A 1 104 ? 2.692 -14.597 -13.430 1.00 88.31 104 ASP A C 1
ATOM 764 O O . ASP A 1 104 ? 3.602 -13.914 -13.914 1.00 88.31 104 ASP A O 1
ATOM 768 N N . LEU A 1 105 ? 2.227 -14.391 -12.193 1.00 90.31 105 LEU A N 1
ATOM 769 C CA . LEU A 1 105 ? 2.737 -13.349 -11.295 1.00 90.31 105 LEU A CA 1
ATOM 770 C C . LEU A 1 105 ? 4.217 -13.554 -10.941 1.00 90.31 105 LEU A C 1
ATOM 772 O O . LEU A 1 105 ? 4.970 -12.589 -10.836 1.00 90.31 105 LEU A O 1
ATOM 776 N N . GLU A 1 106 ? 4.656 -14.804 -10.807 1.00 91.56 106 GLU A N 1
ATOM 777 C CA . GLU A 1 106 ? 6.046 -15.135 -10.490 1.00 91.56 106 GLU A CA 1
ATOM 778 C C . GLU A 1 106 ? 7.003 -14.728 -11.611 1.00 91.56 106 GLU A C 1
ATOM 780 O O . GLU A 1 106 ? 8.076 -14.179 -11.348 1.00 91.56 106 GLU A O 1
ATOM 785 N N . ARG A 1 107 ? 6.622 -14.948 -12.876 1.00 92.12 107 ARG A N 1
ATOM 786 C CA . ARG A 1 107 ? 7.413 -14.446 -14.007 1.00 92.12 107 ARG A CA 1
ATOM 787 C C . ARG A 1 107 ? 7.368 -12.930 -14.115 1.00 92.12 107 ARG A C 1
ATOM 789 O O . ARG A 1 107 ? 8.406 -12.342 -14.405 1.00 92.12 107 ARG A O 1
ATOM 796 N N . ALA A 1 108 ? 6.227 -12.295 -13.841 1.00 93.31 108 ALA A N 1
ATOM 797 C CA . ALA A 1 108 ? 6.150 -10.835 -13.783 1.00 93.31 108 ALA A CA 1
ATOM 798 C C . ALA A 1 108 ? 7.103 -10.271 -12.712 1.00 93.31 108 ALA A C 1
ATOM 800 O O . ALA A 1 108 ? 7.874 -9.358 -13.001 1.00 93.31 108 ALA A O 1
ATOM 801 N N . ARG A 1 109 ? 7.135 -10.877 -11.517 1.00 94.88 109 ARG A N 1
ATOM 802 C CA . ARG A 1 109 ? 8.059 -10.512 -10.434 1.00 94.88 109 ARG A CA 1
ATOM 803 C C . ARG A 1 109 ? 9.520 -10.639 -10.856 1.00 94.88 109 ARG A C 1
ATOM 805 O O . ARG A 1 109 ? 10.263 -9.680 -10.700 1.00 94.88 109 ARG A O 1
ATOM 812 N N . ARG A 1 110 ? 9.926 -11.773 -11.438 1.00 95.25 110 ARG A N 1
ATOM 813 C CA . ARG A 1 110 ? 11.313 -11.973 -11.909 1.00 95.25 110 ARG A CA 1
ATOM 814 C C . ARG A 1 110 ? 11.699 -11.030 -13.047 1.00 95.25 110 ARG A C 1
ATOM 816 O O . ARG A 1 110 ? 12.832 -10.565 -13.096 1.00 95.25 110 ARG A O 1
ATOM 823 N N . CYS A 1 111 ? 10.769 -10.741 -13.960 1.00 96.06 111 CYS A N 1
ATOM 824 C CA . CYS A 1 111 ? 10.971 -9.757 -15.023 1.00 96.06 111 CYS A CA 1
ATOM 825 C C . CYS A 1 111 ? 11.270 -8.375 -14.428 1.00 96.06 111 CYS A C 1
ATOM 827 O O . CYS A 1 111 ? 12.220 -7.708 -14.831 1.00 96.06 111 CYS A O 1
ATOM 829 N N . LEU A 1 112 ? 10.485 -7.959 -13.436 1.00 97.31 112 LEU A N 1
ATOM 830 C CA . LEU A 1 112 ? 10.684 -6.691 -12.745 1.00 97.31 112 LEU A CA 1
ATOM 831 C C . LEU A 1 112 ? 11.959 -6.674 -11.898 1.00 97.31 112 LEU A C 1
ATOM 833 O O . LEU A 1 112 ? 12.670 -5.679 -11.918 1.00 97.31 112 LEU A O 1
ATOM 837 N N . GLU A 1 113 ? 12.292 -7.768 -11.215 1.00 95.88 113 GLU A N 1
ATOM 838 C CA . GLU A 1 113 ? 13.546 -7.914 -10.468 1.00 95.88 113 GLU A CA 1
ATOM 839 C C . GLU A 1 113 ? 14.763 -7.731 -11.384 1.00 95.88 113 GLU A C 1
ATOM 841 O O . GLU A 1 113 ? 15.666 -6.956 -11.076 1.00 95.88 113 GLU A O 1
ATOM 846 N N . ALA A 1 114 ? 14.754 -8.382 -12.550 1.00 95.81 114 ALA A N 1
ATOM 847 C CA . ALA A 1 114 ? 15.801 -8.251 -13.558 1.00 95.81 114 ALA A CA 1
ATOM 848 C C . ALA A 1 114 ? 15.901 -6.823 -14.121 1.00 95.81 114 ALA A C 1
ATOM 850 O O . ALA A 1 114 ? 17.002 -6.321 -14.340 1.00 95.81 114 ALA A O 1
ATOM 851 N N . PHE A 1 115 ? 14.759 -6.161 -14.333 1.00 96.44 115 PHE A N 1
ATOM 852 C CA . PHE A 1 115 ? 14.706 -4.767 -14.769 1.00 96.44 115 PHE A CA 1
ATOM 853 C C . PHE A 1 115 ? 15.257 -3.810 -13.707 1.00 96.44 115 PHE A C 1
ATOM 855 O O . PHE A 1 115 ? 16.100 -2.974 -14.012 1.00 96.44 115 PHE A O 1
ATOM 862 N N . VAL A 1 116 ? 14.817 -3.935 -12.455 1.00 95.06 116 VAL A N 1
ATOM 863 C CA . VAL A 1 116 ? 15.295 -3.081 -11.363 1.00 95.06 116 VAL A CA 1
ATOM 864 C C . VAL A 1 116 ? 16.782 -3.326 -11.106 1.00 95.06 116 VAL A C 1
ATOM 866 O O . VAL A 1 116 ? 17.529 -2.379 -10.917 1.00 95.06 116 VAL A O 1
ATOM 869 N N . GLY A 1 117 ? 17.255 -4.570 -11.203 1.00 93.25 117 GLY A N 1
ATOM 870 C CA . GLY A 1 117 ? 18.676 -4.901 -11.085 1.00 93.25 117 GLY A CA 1
ATOM 871 C C . GLY A 1 117 ? 19.566 -4.397 -12.230 1.00 93.25 117 GLY A C 1
ATOM 872 O O . GLY A 1 117 ? 20.785 -4.543 -12.148 1.00 93.25 117 GLY A O 1
ATOM 873 N N . SER A 1 118 ? 19.003 -3.819 -13.298 1.00 91.94 118 SER A N 1
ATOM 874 C CA . SER A 1 118 ? 19.769 -3.376 -14.468 1.00 91.94 118 SER A CA 1
ATOM 875 C C . SER A 1 118 ? 20.318 -1.948 -14.357 1.00 91.94 118 SER A C 1
ATOM 877 O O . SER A 1 118 ? 21.000 -1.487 -15.274 1.00 91.94 118 SER A O 1
ATOM 879 N N . PHE A 1 119 ? 19.969 -1.206 -13.306 1.00 91.50 119 PHE A N 1
ATOM 880 C CA . PHE A 1 119 ? 20.415 0.167 -13.081 1.00 91.50 119 PHE A CA 1
ATOM 881 C C . PHE A 1 119 ? 20.509 0.458 -11.583 1.00 91.50 119 PHE A C 1
ATOM 883 O O . PHE A 1 119 ? 19.857 -0.198 -10.785 1.00 91.50 119 PHE A O 1
ATOM 890 N N . ASP A 1 120 ? 21.308 1.448 -11.198 1.00 90.56 120 ASP A N 1
ATOM 891 C CA . ASP A 1 120 ? 21.397 1.905 -9.812 1.00 90.56 120 ASP A CA 1
ATOM 892 C C . ASP A 1 120 ? 21.471 3.443 -9.791 1.00 90.56 120 ASP A C 1
ATOM 894 O O . ASP A 1 120 ? 22.494 4.034 -10.157 1.00 90.56 120 ASP A O 1
ATOM 898 N N . PRO A 1 121 ? 20.384 4.117 -9.375 1.00 88.06 121 PRO A N 1
ATOM 899 C CA . PRO A 1 121 ? 20.306 5.572 -9.368 1.00 88.06 121 PRO A CA 1
ATOM 900 C C . PRO A 1 121 ? 21.145 6.221 -8.255 1.00 88.06 121 PRO A C 1
ATOM 902 O O . PRO A 1 121 ? 21.209 7.448 -8.198 1.00 88.06 121 PRO A O 1
ATOM 905 N N . THR A 1 122 ? 21.777 5.436 -7.375 1.00 87.75 122 THR A N 1
ATOM 906 C CA . THR A 1 122 ? 22.653 5.932 -6.301 1.00 87.75 122 THR A CA 1
ATOM 907 C C . THR A 1 122 ? 24.126 5.990 -6.699 1.00 87.75 122 THR A C 1
ATOM 909 O O . THR A 1 122 ? 24.944 6.543 -5.959 1.00 87.75 122 THR A O 1
ATOM 912 N N . ILE A 1 123 ? 24.482 5.466 -7.878 1.00 84.06 123 ILE A N 1
ATOM 913 C CA . ILE A 1 123 ? 25.861 5.497 -8.371 1.00 84.06 123 ILE A CA 1
ATOM 914 C C . ILE A 1 123 ? 26.333 6.947 -8.536 1.00 84.06 123 ILE A C 1
ATOM 916 O O . ILE A 1 123 ? 25.686 7.771 -9.184 1.00 84.06 123 ILE A O 1
ATOM 920 N N . ASP A 1 124 ? 27.538 7.235 -8.036 1.00 79.38 124 ASP A N 1
ATOM 921 C CA . ASP A 1 124 ? 28.205 8.518 -8.252 1.00 79.38 124 ASP A CA 1
ATOM 922 C C . ASP A 1 124 ? 28.391 8.806 -9.752 1.00 79.38 124 ASP A C 1
ATOM 924 O O . ASP A 1 124 ? 29.046 8.065 -10.500 1.00 79.38 124 ASP A O 1
ATOM 928 N N . MET A 1 125 ? 27.859 9.947 -10.189 1.00 74.38 125 MET A N 1
ATOM 929 C CA . MET A 1 125 ? 27.972 10.411 -11.564 1.00 74.38 125 MET A CA 1
ATOM 930 C C . MET A 1 125 ? 29.422 10.536 -12.042 1.00 74.38 125 MET A C 1
ATOM 932 O O . MET A 1 125 ? 29.705 10.267 -13.215 1.00 74.38 125 MET A O 1
ATOM 936 N N . ALA A 1 126 ? 30.359 10.868 -11.152 1.00 75.88 126 ALA A N 1
ATOM 937 C CA . ALA A 1 126 ? 31.777 10.928 -11.489 1.00 75.88 126 ALA A CA 1
ATOM 938 C C . ALA A 1 126 ? 32.348 9.542 -11.835 1.00 75.88 126 ALA A C 1
ATOM 940 O O . ALA A 1 126 ? 33.203 9.420 -12.718 1.00 75.88 126 ALA A O 1
ATOM 941 N N . LEU A 1 127 ? 31.865 8.481 -11.183 1.00 79.19 127 LEU A N 1
ATOM 942 C CA . LEU A 1 127 ? 32.272 7.104 -11.460 1.00 79.19 127 LEU A CA 1
ATOM 943 C C . LEU A 1 127 ? 31.774 6.653 -12.839 1.00 79.19 127 LEU A C 1
ATOM 945 O O . LEU A 1 127 ? 32.539 6.074 -13.616 1.00 79.19 127 LEU A O 1
ATOM 949 N N . ILE A 1 128 ? 30.536 7.008 -13.190 1.00 73.56 128 ILE A N 1
ATOM 950 C CA . ILE A 1 128 ? 29.957 6.732 -14.513 1.00 73.56 128 ILE A CA 1
ATOM 951 C C . ILE A 1 128 ? 30.719 7.478 -15.610 1.00 73.56 128 ILE A C 1
ATOM 953 O O . ILE A 1 128 ? 31.069 6.883 -16.630 1.00 73.56 128 ILE A O 1
ATOM 957 N N . GLN A 1 129 ? 31.030 8.761 -15.409 1.00 75.38 129 GLN A N 1
ATOM 958 C CA . GLN A 1 129 ? 31.805 9.545 -16.376 1.00 75.38 129 GLN A CA 1
ATOM 959 C C . GLN A 1 129 ? 33.201 8.955 -16.602 1.00 75.38 129 GLN A C 1
ATOM 961 O O . GLN A 1 129 ? 33.613 8.787 -17.751 1.00 75.38 129 GLN A O 1
ATOM 966 N N . LYS A 1 130 ? 33.901 8.556 -15.529 1.00 77.94 130 LYS A N 1
ATOM 967 C CA . LYS A 1 130 ? 35.197 7.867 -15.630 1.00 77.94 130 LYS A CA 1
ATOM 968 C C . LYS A 1 130 ? 35.085 6.568 -16.425 1.00 77.94 130 LYS A C 1
ATOM 970 O O . LYS A 1 130 ? 35.936 6.300 -17.271 1.00 77.94 130 LYS A O 1
ATOM 975 N N . ARG A 1 131 ? 34.034 5.770 -16.204 1.00 75.25 131 ARG A N 1
ATOM 976 C CA . ARG A 1 131 ? 33.828 4.516 -16.941 1.00 75.25 131 ARG A CA 1
ATOM 977 C C . ARG A 1 131 ? 33.523 4.758 -18.418 1.00 75.25 131 ARG A C 1
ATOM 979 O O . ARG A 1 131 ? 34.169 4.143 -19.260 1.00 75.25 131 ARG A O 1
ATOM 986 N N . LYS A 1 132 ? 32.647 5.719 -18.736 1.00 76.12 132 LYS A N 1
ATOM 987 C CA . LYS A 1 132 ? 32.373 6.144 -20.120 1.00 76.12 132 LYS A CA 1
ATOM 988 C C . LYS A 1 132 ? 33.639 6.623 -20.826 1.00 76.12 132 LYS A C 1
ATOM 990 O O . LYS A 1 132 ? 33.854 6.288 -21.986 1.00 76.12 132 LYS A O 1
ATOM 995 N N . GLN A 1 133 ? 34.503 7.360 -20.130 1.00 75.56 133 GLN A N 1
ATOM 996 C CA . GLN A 1 133 ? 35.782 7.804 -20.677 1.00 75.56 133 GLN A CA 1
ATOM 997 C C . GLN A 1 133 ? 36.725 6.621 -20.941 1.00 75.56 133 GLN A C 1
ATOM 999 O O . GLN A 1 133 ? 37.326 6.554 -22.011 1.00 75.56 133 GLN A O 1
ATOM 1004 N N . ILE A 1 134 ? 36.813 5.655 -20.020 1.00 76.56 134 ILE A N 1
ATOM 1005 C CA . ILE A 1 134 ? 37.585 4.415 -20.210 1.00 76.56 134 ILE A CA 1
ATOM 1006 C C . ILE A 1 134 ? 37.061 3.624 -21.414 1.00 76.56 134 ILE A C 1
ATOM 1008 O O . ILE A 1 134 ? 37.854 3.171 -22.237 1.00 76.56 134 ILE A O 1
ATOM 1012 N N . ASP A 1 135 ? 35.746 3.473 -21.547 1.00 74.75 135 ASP A N 1
ATOM 1013 C CA . ASP A 1 135 ? 35.146 2.715 -22.644 1.00 74.75 135 ASP A CA 1
ATOM 1014 C C . ASP A 1 135 ? 35.264 3.454 -23.980 1.00 74.75 135 ASP A C 1
ATOM 1016 O O . ASP A 1 135 ? 35.517 2.820 -25.002 1.00 74.75 135 ASP A O 1
ATOM 1020 N N . LEU A 1 136 ? 35.200 4.789 -23.986 1.00 76.25 136 LEU A N 1
ATOM 1021 C CA . LEU A 1 136 ? 35.510 5.600 -25.163 1.00 76.25 136 LEU A CA 1
ATOM 1022 C C . LEU A 1 136 ? 36.976 5.435 -25.574 1.00 76.25 136 LEU A C 1
ATOM 1024 O O . LEU A 1 136 ? 37.252 5.259 -26.759 1.00 76.25 136 LEU A O 1
ATOM 1028 N N . ILE A 1 137 ? 37.911 5.436 -24.620 1.00 76.31 137 ILE A N 1
ATOM 1029 C CA . ILE A 1 137 ? 39.335 5.185 -24.884 1.00 76.31 137 ILE A CA 1
ATOM 1030 C C . ILE A 1 137 ? 39.518 3.780 -25.465 1.00 76.31 137 ILE A C 1
ATOM 1032 O O . ILE A 1 137 ? 40.161 3.643 -26.502 1.00 76.31 137 ILE A O 1
ATOM 1036 N N . LYS A 1 138 ? 38.897 2.750 -24.876 1.00 77.62 138 LYS A N 1
ATOM 1037 C CA . LYS A 1 138 ? 38.941 1.374 -25.393 1.00 77.62 138 LYS A CA 1
ATOM 1038 C C . LYS A 1 138 ? 38.322 1.260 -26.782 1.00 77.62 138 LYS A C 1
ATOM 1040 O O . LYS A 1 138 ? 38.950 0.684 -27.660 1.00 77.62 138 LYS A O 1
ATOM 1045 N N . LYS A 1 139 ? 37.135 1.834 -27.021 1.00 76.25 139 LYS A N 1
ATOM 1046 C CA . LYS A 1 139 ? 36.485 1.862 -28.344 1.00 76.25 139 LYS A CA 1
ATOM 1047 C C . LYS A 1 139 ? 37.342 2.622 -29.357 1.00 76.25 139 LYS A C 1
ATOM 1049 O O . LYS A 1 139 ? 37.402 2.213 -30.508 1.00 76.25 139 LYS A O 1
ATOM 1054 N N . THR A 1 140 ? 38.025 3.693 -28.956 1.00 73.56 140 THR A N 1
ATOM 1055 C CA . THR A 1 140 ? 38.926 4.459 -29.836 1.00 73.56 140 THR A CA 1
ATOM 1056 C C . THR A 1 140 ? 40.196 3.670 -30.154 1.00 73.56 140 THR A C 1
ATOM 1058 O O . THR A 1 140 ? 40.594 3.615 -31.312 1.00 73.56 140 THR A O 1
ATOM 1061 N N . GLN A 1 141 ? 40.786 2.988 -29.168 1.00 70.31 141 GLN A N 1
ATOM 1062 C CA . GLN A 1 141 ? 41.925 2.086 -29.365 1.00 70.31 141 GLN A CA 1
ATOM 1063 C C . GLN A 1 141 ? 41.546 0.877 -30.235 1.00 70.31 141 GLN A C 1
ATOM 1065 O O . GLN A 1 141 ? 42.274 0.539 -31.161 1.00 70.31 141 GLN A O 1
ATOM 1070 N N . LEU A 1 142 ? 40.376 0.275 -30.011 1.00 65.00 142 LEU A N 1
ATOM 1071 C CA . LEU A 1 142 ? 39.846 -0.821 -30.826 1.00 65.00 142 LEU A CA 1
ATOM 1072 C C . LEU A 1 142 ? 39.490 -0.363 -32.244 1.00 65.00 142 LEU A C 1
ATOM 1074 O O . LEU A 1 142 ? 39.803 -1.075 -33.187 1.00 65.00 142 LEU A O 1
ATOM 1078 N N . LYS A 1 143 ? 38.914 0.834 -32.429 1.00 60.50 143 LYS A N 1
ATOM 1079 C CA . LYS A 1 143 ? 38.672 1.430 -33.757 1.00 60.50 143 LYS A CA 1
ATOM 1080 C C . LYS A 1 143 ? 39.974 1.761 -34.486 1.00 60.50 143 LYS A C 1
ATOM 1082 O O . LYS A 1 143 ? 40.045 1.554 -35.692 1.00 60.50 143 LYS A O 1
ATOM 1087 N N . ALA A 1 144 ? 41.009 2.214 -33.775 1.00 58.56 144 ALA A N 1
ATOM 1088 C CA . ALA A 1 144 ? 42.345 2.408 -34.341 1.00 58.56 144 ALA A CA 1
ATOM 1089 C C . ALA A 1 144 ? 42.973 1.082 -34.815 1.00 58.56 144 ALA A C 1
ATOM 1091 O O . ALA A 1 144 ? 43.737 1.082 -35.774 1.00 58.56 144 ALA A O 1
ATOM 1092 N N . VAL A 1 145 ? 42.600 -0.047 -34.199 1.00 58.25 145 VAL A N 1
ATOM 1093 C CA . VAL A 1 145 ? 42.991 -1.405 -34.622 1.00 58.25 145 VAL A CA 1
ATOM 1094 C C . VAL A 1 145 ? 42.059 -1.969 -35.718 1.00 58.25 145 VAL A C 1
ATOM 1096 O O . VAL A 1 145 ? 42.524 -2.669 -36.613 1.00 58.25 145 VAL A O 1
ATOM 1099 N N . GLN A 1 146 ? 40.760 -1.637 -35.710 1.00 49.97 146 GLN A N 1
ATOM 1100 C CA . GLN A 1 146 ? 39.743 -2.101 -36.675 1.00 49.97 146 GLN A CA 1
ATOM 1101 C C . GLN A 1 146 ? 39.680 -1.297 -37.982 1.00 49.97 146 GLN A C 1
ATOM 1103 O O . GLN A 1 146 ? 39.116 -1.778 -38.961 1.00 49.97 146 GLN A O 1
ATOM 1108 N N . LEU A 1 147 ? 40.318 -0.125 -38.068 1.00 50.28 147 LEU A N 1
ATOM 1109 C CA . LEU A 1 147 ? 40.556 0.576 -39.342 1.00 50.28 147 LEU A CA 1
ATOM 1110 C C . LEU A 1 147 ? 41.414 -0.240 -40.339 1.00 50.28 147 LEU A C 1
ATOM 1112 O O . LEU A 1 147 ? 41.607 0.194 -41.470 1.00 50.28 147 LEU A O 1
ATOM 1116 N N . ALA A 1 148 ? 41.870 -1.440 -39.956 1.00 48.38 148 ALA A N 1
ATOM 1117 C CA . ALA A 1 148 ? 42.470 -2.441 -40.836 1.00 48.38 148 ALA A CA 1
ATOM 1118 C C . ALA A 1 148 ? 41.477 -3.480 -41.419 1.00 48.38 148 ALA A C 1
ATOM 1120 O O . ALA A 1 148 ? 41.902 -4.338 -42.190 1.00 48.38 148 ALA A O 1
ATOM 1121 N N . GLY A 1 149 ? 40.172 -3.435 -41.115 1.00 42.38 149 GLY A N 1
ATOM 1122 C CA . GLY A 1 149 ? 39.224 -4.369 -41.728 1.00 42.38 149 GLY A CA 1
ATOM 1123 C C . GLY A 1 149 ? 37.765 -4.232 -41.288 1.00 42.38 149 GLY A C 1
ATOM 1124 O O . GLY A 1 149 ? 37.420 -4.544 -40.156 1.00 42.38 149 GLY A O 1
ATOM 1125 N N . SER A 1 150 ? 36.915 -3.917 -42.271 1.00 40.25 150 SER A N 1
ATOM 1126 C CA . SER A 1 150 ? 35.449 -4.056 -42.297 1.00 40.25 150 SER A CA 1
ATOM 1127 C C . SER A 1 150 ? 34.604 -2.972 -41.608 1.00 40.25 150 SER A C 1
ATOM 1129 O O . SER A 1 150 ? 34.563 -2.832 -40.390 1.00 40.25 150 SER A O 1
ATOM 1131 N N . HIS A 1 151 ? 33.833 -2.259 -42.437 1.00 43.91 151 HIS A N 1
ATOM 1132 C CA . HIS A 1 151 ? 32.702 -1.419 -42.050 1.00 43.91 151 HIS A CA 1
ATOM 1133 C C . HIS A 1 151 ? 31.471 -2.293 -41.762 1.00 43.91 151 HIS A C 1
ATOM 1135 O O . HIS A 1 151 ? 30.997 -2.989 -42.656 1.00 43.91 151 HIS A O 1
ATOM 1141 N N . GLY A 1 152 ? 30.929 -2.231 -40.544 1.00 36.56 152 GLY A N 1
ATOM 1142 C CA . GLY A 1 152 ? 29.660 -2.868 -40.182 1.00 36.56 152 GLY A CA 1
ATOM 1143 C C . GLY A 1 152 ? 28.878 -2.031 -39.166 1.00 36.56 152 GLY A C 1
ATOM 1144 O O . GLY A 1 152 ? 29.463 -1.581 -38.186 1.00 36.56 152 GLY A O 1
ATOM 1145 N N . HIS A 1 153 ? 27.601 -1.794 -39.495 1.00 40.28 153 HIS A N 1
ATOM 1146 C CA . HIS A 1 153 ? 26.464 -1.223 -38.749 1.00 40.28 153 HIS A CA 1
ATOM 1147 C C . HIS A 1 153 ? 26.728 -0.408 -37.467 1.00 40.28 153 HIS A C 1
ATOM 1149 O O . HIS A 1 153 ? 27.127 -0.941 -36.439 1.00 40.28 153 HIS A O 1
ATOM 1155 N N . LYS A 1 154 ? 26.410 0.895 -37.523 1.00 42.69 154 LYS A N 1
ATOM 1156 C CA . LYS A 1 154 ? 26.506 1.852 -36.403 1.00 42.69 154 LYS A CA 1
ATOM 1157 C C . LYS A 1 154 ? 25.168 2.424 -35.915 1.00 42.69 154 LYS A C 1
ATOM 1159 O O . LYS A 1 154 ? 25.181 3.152 -34.934 1.00 42.69 154 LYS A O 1
ATOM 1164 N N . GLU A 1 155 ? 24.053 2.143 -36.582 1.00 41.88 155 GLU A N 1
ATOM 1165 C CA . GLU A 1 155 ? 22.821 2.921 -36.367 1.00 41.88 155 GLU A CA 1
ATOM 1166 C C . GLU A 1 155 ? 21.964 2.425 -35.185 1.00 41.88 155 GLU A C 1
ATOM 1168 O O . GLU A 1 155 ? 21.272 3.233 -34.581 1.00 41.88 155 GLU A O 1
ATOM 1173 N N . GLU A 1 156 ? 22.075 1.159 -34.761 1.00 42.91 156 GLU A N 1
ATOM 1174 C CA . GLU A 1 156 ? 21.292 0.633 -33.621 1.00 42.91 156 GLU A CA 1
ATOM 1175 C C . GLU A 1 156 ? 21.901 0.962 -32.236 1.00 42.91 156 GLU A C 1
ATOM 1177 O O . GLU A 1 156 ? 21.170 1.047 -31.256 1.00 42.91 156 GLU A O 1
ATOM 1182 N N . GLU A 1 157 ? 23.218 1.214 -32.125 1.00 46.44 157 GLU A N 1
ATOM 1183 C CA . GLU A 1 157 ? 23.855 1.569 -30.832 1.00 46.44 157 GLU A CA 1
ATOM 1184 C C . GLU A 1 157 ? 23.517 3.001 -30.355 1.00 46.44 157 GLU A C 1
ATOM 1186 O O . GLU A 1 157 ? 23.711 3.308 -29.178 1.00 46.44 157 GLU A O 1
ATOM 1191 N N . GLU A 1 158 ? 23.061 3.899 -31.240 1.00 44.91 158 GLU A N 1
ATOM 1192 C CA . GLU A 1 158 ? 22.804 5.310 -30.894 1.00 44.91 158 GLU A CA 1
ATOM 1193 C C . GLU A 1 158 ? 21.404 5.559 -30.305 1.00 44.91 158 GLU A C 1
ATOM 1195 O O . GLU A 1 158 ? 21.262 6.466 -29.482 1.00 44.91 158 GLU A O 1
ATOM 1200 N N . GLU A 1 159 ? 20.392 4.745 -30.633 1.00 45.38 159 GLU A N 1
ATOM 1201 C CA . GLU A 1 159 ? 19.039 4.889 -30.061 1.00 45.38 159 GLU A CA 1
ATOM 1202 C C . GLU A 1 159 ? 18.983 4.532 -28.564 1.00 45.38 159 GLU A C 1
ATOM 1204 O O . GLU A 1 159 ? 18.292 5.207 -27.799 1.00 45.38 159 GLU A O 1
ATOM 1209 N N . ASP A 1 160 ? 19.776 3.557 -28.104 1.00 51.25 160 ASP A N 1
ATOM 1210 C CA . ASP A 1 160 ? 19.838 3.141 -26.688 1.00 51.25 160 ASP A CA 1
ATOM 1211 C C . ASP A 1 160 ? 20.529 4.165 -25.763 1.00 51.25 160 ASP A C 1
ATOM 1213 O O . ASP A 1 160 ? 20.494 4.034 -24.535 1.00 51.25 160 ASP A O 1
ATOM 1217 N N . LEU A 1 161 ? 21.140 5.209 -26.337 1.00 55.97 161 LEU A N 1
ATOM 1218 C CA . LEU A 1 161 ? 21.752 6.328 -25.613 1.00 55.97 161 LEU A CA 1
ATOM 1219 C C . LEU A 1 161 ? 20.838 7.558 -25.518 1.00 55.97 161 LEU A C 1
ATOM 1221 O O . LEU A 1 161 ? 21.231 8.556 -24.901 1.00 55.97 161 LEU A O 1
ATOM 1225 N N . LEU A 1 162 ? 19.642 7.512 -26.116 1.00 58.44 162 LEU A N 1
ATOM 1226 C CA . LEU A 1 162 ? 18.684 8.606 -26.022 1.00 58.44 162 LEU A CA 1
ATOM 1227 C C . LEU A 1 162 ? 18.190 8.764 -24.574 1.00 58.44 162 LEU A C 1
ATOM 1229 O O . LEU A 1 162 ? 17.943 7.772 -23.881 1.00 58.44 162 LEU A O 1
ATOM 1233 N N . PRO A 1 163 ? 18.048 10.009 -24.085 1.00 70.31 163 PRO A N 1
ATOM 1234 C CA . PRO A 1 163 ? 17.528 10.253 -22.750 1.00 70.31 163 PRO A CA 1
ATOM 1235 C C . PRO A 1 163 ? 16.099 9.715 -22.633 1.00 70.31 163 PRO A C 1
ATOM 1237 O O . PRO A 1 163 ? 15.307 9.823 -23.571 1.00 70.31 163 PRO A O 1
ATOM 1240 N N . LEU A 1 164 ? 15.764 9.176 -21.458 1.00 83.06 164 LEU A N 1
ATOM 1241 C CA . LEU A 1 164 ? 14.409 8.731 -21.137 1.00 83.06 164 LEU A CA 1
ATOM 1242 C C . LEU A 1 164 ? 13.408 9.860 -21.403 1.00 83.06 164 LEU A C 1
ATOM 1244 O O . LEU A 1 164 ? 13.557 10.977 -20.895 1.00 83.06 164 LEU A O 1
ATOM 1248 N N . THR A 1 165 ? 12.374 9.564 -22.189 1.00 85.31 165 THR A N 1
ATOM 1249 C CA . THR A 1 165 ? 11.273 10.503 -22.403 1.00 85.31 165 THR A CA 1
ATOM 1250 C C . THR A 1 165 ? 10.426 10.626 -21.136 1.00 85.31 165 THR A C 1
ATOM 1252 O O . THR A 1 165 ? 10.531 9.828 -20.202 1.00 85.31 165 THR A O 1
ATOM 1255 N N . ARG A 1 166 ? 9.518 11.609 -21.096 1.00 84.19 166 ARG A N 1
ATOM 1256 C CA . ARG A 1 166 ? 8.549 11.727 -19.995 1.00 84.19 166 ARG A CA 1
ATOM 1257 C C . ARG A 1 166 ? 7.710 10.452 -19.825 1.00 84.19 166 ARG A C 1
ATOM 1259 O O . ARG A 1 166 ? 7.438 10.068 -18.693 1.00 84.19 166 ARG A O 1
ATOM 1266 N N . ASN A 1 167 ? 7.328 9.804 -20.927 1.00 85.06 167 ASN A N 1
ATOM 1267 C CA . ASN A 1 167 ? 6.566 8.556 -20.893 1.00 85.06 167 ASN A CA 1
ATOM 1268 C C . ASN A 1 167 ? 7.406 7.411 -20.330 1.00 85.06 167 ASN A C 1
ATOM 1270 O O . ASN A 1 167 ? 6.925 6.673 -19.474 1.00 85.06 167 ASN A O 1
ATOM 1274 N N . ASP A 1 168 ? 8.670 7.305 -20.749 1.00 88.44 168 ASP A N 1
ATOM 1275 C CA . ASP A 1 168 ? 9.575 6.283 -20.222 1.00 88.44 168 ASP A CA 1
ATOM 1276 C C . ASP A 1 168 ? 9.766 6.455 -18.710 1.00 88.44 168 ASP A C 1
ATOM 1278 O O . ASP A 1 168 ? 9.716 5.476 -17.976 1.00 88.44 168 ASP A O 1
ATOM 1282 N N . TRP A 1 169 ? 9.869 7.690 -18.208 1.00 90.19 169 TRP A N 1
ATOM 1283 C CA . TRP A 1 169 ? 9.924 7.951 -16.766 1.00 90.19 169 TRP A CA 1
ATOM 1284 C C . TRP A 1 169 ? 8.671 7.514 -16.007 1.00 90.19 169 TRP A C 1
ATOM 1286 O O . TRP A 1 169 ? 8.782 6.994 -14.894 1.00 90.19 169 TRP A O 1
ATOM 1296 N N . THR A 1 170 ? 7.485 7.700 -16.589 1.00 90.25 170 THR A N 1
ATOM 1297 C CA . THR A 1 170 ? 6.241 7.169 -16.017 1.00 90.25 170 THR A CA 1
ATOM 1298 C C . THR A 1 170 ? 6.287 5.644 -15.946 1.00 90.25 170 THR A C 1
ATOM 1300 O O . THR A 1 170 ? 5.929 5.080 -14.914 1.00 90.25 170 THR A O 1
ATOM 1303 N N . LEU A 1 171 ? 6.790 4.977 -16.991 1.00 91.88 171 LEU A N 1
ATOM 1304 C CA . LEU A 1 171 ? 6.959 3.523 -17.004 1.00 91.88 171 LEU A CA 1
ATOM 1305 C C . LEU A 1 171 ? 7.985 3.060 -15.965 1.00 91.88 171 LEU A C 1
ATOM 1307 O O . LEU A 1 171 ? 7.690 2.136 -15.218 1.00 91.88 171 LEU A O 1
ATOM 1311 N N . VAL A 1 172 ? 9.142 3.722 -15.847 1.00 94.12 172 VAL A N 1
ATOM 1312 C CA . VAL A 1 172 ? 10.137 3.415 -14.804 1.00 94.12 172 VAL A CA 1
ATOM 1313 C C . VAL A 1 172 ? 9.481 3.477 -13.429 1.00 94.12 172 VAL A C 1
ATOM 1315 O O . VAL A 1 172 ? 9.541 2.502 -12.683 1.00 94.12 172 VAL A O 1
ATOM 1318 N N . ARG A 1 173 ? 8.804 4.587 -13.106 1.00 94.31 173 ARG A N 1
ATOM 1319 C CA . ARG A 1 173 ? 8.153 4.746 -11.800 1.00 94.31 173 ARG A CA 1
ATOM 1320 C C . ARG A 1 173 ? 7.109 3.672 -11.555 1.00 94.31 173 ARG A C 1
ATOM 1322 O O . ARG A 1 173 ? 7.083 3.078 -10.485 1.00 94.31 173 ARG A O 1
ATOM 1329 N N . LEU A 1 174 ? 6.279 3.386 -12.549 1.00 94.94 174 LEU A N 1
ATOM 1330 C CA . LEU A 1 174 ? 5.258 2.355 -12.463 1.00 94.94 174 LEU A CA 1
ATOM 1331 C C . LEU A 1 174 ? 5.852 0.960 -12.228 1.00 94.94 174 LEU A C 1
ATOM 1333 O O . LEU A 1 174 ? 5.400 0.266 -11.324 1.00 94.94 174 LEU A O 1
ATOM 1337 N N . LEU A 1 175 ? 6.859 0.555 -13.007 1.00 96.25 175 LEU A N 1
ATOM 1338 C CA . LEU A 1 175 ? 7.483 -0.766 -12.901 1.00 96.25 175 LEU A CA 1
ATOM 1339 C C . LEU A 1 175 ? 8.208 -0.938 -11.563 1.00 96.25 175 LEU A C 1
ATOM 1341 O O . LEU A 1 175 ? 8.037 -1.963 -10.909 1.00 96.25 175 LEU A O 1
ATOM 1345 N N . VAL A 1 176 ? 8.959 0.075 -11.119 1.00 96.88 176 VAL A N 1
ATOM 1346 C CA . VAL A 1 176 ? 9.651 0.060 -9.818 1.00 96.88 176 VAL A CA 1
ATOM 1347 C C . VAL A 1 176 ? 8.635 0.039 -8.668 1.00 96.88 176 VAL A C 1
ATOM 1349 O O . VAL A 1 176 ? 8.785 -0.740 -7.727 1.00 96.88 176 VAL A O 1
ATOM 1352 N N . SER A 1 177 ? 7.562 0.834 -8.757 1.00 96.00 177 SER A N 1
ATOM 1353 C CA . SER A 1 177 ? 6.476 0.841 -7.762 1.00 96.00 177 SER A CA 1
ATOM 1354 C C . SER A 1 177 ? 5.755 -0.496 -7.697 1.00 96.00 177 SER A C 1
ATOM 1356 O O . SER A 1 177 ? 5.490 -1.010 -6.614 1.00 96.00 177 SER A O 1
ATOM 1358 N N . PHE A 1 178 ? 5.429 -1.070 -8.854 1.00 96.12 178 PHE A N 1
ATOM 1359 C CA . PHE A 1 178 ? 4.737 -2.345 -8.912 1.00 96.12 178 PHE A CA 1
ATOM 1360 C C . PHE A 1 178 ? 5.634 -3.470 -8.399 1.00 96.12 178 PHE A C 1
ATOM 1362 O O . PHE A 1 178 ? 5.172 -4.290 -7.615 1.00 96.12 178 PHE A O 1
ATOM 1369 N N . TYR A 1 179 ? 6.930 -3.455 -8.722 1.00 96.69 179 TYR A N 1
ATOM 1370 C CA . TYR A 1 179 ? 7.885 -4.386 -8.129 1.00 96.69 179 TYR A CA 1
ATOM 1371 C C . TYR A 1 179 ? 7.903 -4.295 -6.600 1.00 96.69 179 TYR A C 1
ATOM 1373 O O . TYR A 1 179 ? 7.836 -5.326 -5.939 1.00 96.69 179 TYR A O 1
ATOM 1381 N N . PHE A 1 180 ? 7.900 -3.079 -6.038 1.00 95.44 180 PHE A N 1
ATOM 1382 C CA . PHE A 1 180 ? 7.816 -2.877 -4.590 1.00 95.44 180 PHE A CA 1
ATOM 1383 C C . PHE A 1 180 ? 6.551 -3.501 -3.984 1.00 95.44 180 PHE A C 1
ATOM 1385 O O . PHE A 1 180 ? 6.620 -4.142 -2.937 1.00 95.44 180 PHE A O 1
ATOM 1392 N N . VAL A 1 181 ? 5.402 -3.378 -4.660 1.00 93.31 181 VAL A N 1
ATOM 1393 C CA . VAL A 1 181 ? 4.152 -4.049 -4.255 1.00 93.31 181 VAL A CA 1
ATOM 1394 C C . VAL A 1 181 ? 4.325 -5.570 -4.215 1.00 93.31 181 VAL A C 1
ATOM 1396 O O . VAL A 1 181 ? 3.878 -6.207 -3.261 1.00 93.31 181 VAL A O 1
ATOM 1399 N N . LEU A 1 182 ? 5.029 -6.151 -5.192 1.00 92.38 182 LEU A N 1
ATOM 1400 C CA . LEU A 1 182 ? 5.311 -7.592 -5.253 1.00 92.38 182 LEU A CA 1
ATOM 1401 C C . LEU A 1 182 ? 6.338 -8.082 -4.213 1.00 92.38 182 LEU A C 1
ATOM 1403 O O . LEU A 1 182 ? 6.525 -9.292 -4.079 1.00 92.38 182 LEU A O 1
ATOM 1407 N N . LEU A 1 183 ? 6.996 -7.184 -3.465 1.00 89.50 183 LEU A N 1
ATOM 1408 C CA . LEU A 1 183 ? 7.838 -7.562 -2.318 1.00 89.50 183 LEU A CA 1
ATOM 1409 C C . LEU A 1 183 ? 7.005 -7.938 -1.082 1.00 89.50 183 LEU A C 1
ATOM 1411 O O . LEU A 1 183 ? 7.533 -8.533 -0.138 1.00 89.50 183 LEU A O 1
ATOM 1415 N N . GLY A 1 184 ? 5.722 -7.566 -1.067 1.00 84.81 184 GLY A N 1
ATOM 1416 C CA . GLY A 1 184 ? 4.753 -7.953 -0.048 1.00 84.81 184 GLY A CA 1
ATOM 1417 C C . GLY A 1 184 ? 3.872 -9.137 -0.471 1.00 84.81 184 GLY A C 1
ATOM 1418 O O . GLY A 1 184 ? 3.817 -9.488 -1.649 1.00 84.81 184 GLY A O 1
ATOM 1419 N N . PRO A 1 185 ? 3.143 -9.743 0.481 1.00 83.50 185 PRO A N 1
ATOM 1420 C CA . PRO A 1 185 ? 2.130 -10.751 0.195 1.00 83.50 185 PRO A CA 1
ATOM 1421 C C . PRO A 1 185 ? 0.970 -10.109 -0.564 1.00 83.50 185 PRO A C 1
ATOM 1423 O O . PRO A 1 185 ? 0.190 -9.326 -0.016 1.00 83.50 185 PRO A O 1
ATOM 1426 N N . VAL A 1 186 ? 0.862 -10.417 -1.851 1.00 87.81 186 VAL A N 1
ATOM 1427 C CA . VAL A 1 186 ? -0.091 -9.753 -2.734 1.00 87.81 186 VAL A CA 1
ATOM 1428 C C . VAL A 1 186 ? -0.778 -10.749 -3.653 1.00 87.81 186 VAL A C 1
ATOM 1430 O O . VAL A 1 186 ? -0.161 -11.634 -4.239 1.00 87.81 186 VAL A O 1
ATOM 1433 N N . TYR A 1 187 ? -2.086 -10.579 -3.784 1.00 87.00 187 TYR A N 1
ATOM 1434 C CA . TYR A 1 187 ? -2.878 -11.181 -4.840 1.00 87.00 187 TYR A CA 1
ATOM 1435 C C . TYR A 1 187 ? -3.047 -10.165 -5.965 1.00 87.00 187 TYR A C 1
ATOM 1437 O O . TYR A 1 187 ? -3.414 -9.025 -5.690 1.00 87.00 187 TYR A O 1
ATOM 1445 N N . VAL A 1 188 ? -2.796 -10.568 -7.209 1.00 87.62 188 VAL A N 1
ATOM 1446 C CA . VAL A 1 188 ? -2.966 -9.714 -8.391 1.00 87.62 188 VAL A CA 1
ATOM 1447 C C . VAL A 1 188 ? -3.904 -10.405 -9.368 1.00 87.62 188 VAL A C 1
ATOM 1449 O O . VAL A 1 188 ? -3.707 -11.573 -9.699 1.00 87.62 188 VAL A O 1
ATOM 1452 N N . GLU A 1 189 ? -4.899 -9.669 -9.846 1.00 85.31 189 GLU A N 1
ATOM 1453 C CA . GLU A 1 189 ? -5.852 -10.121 -10.852 1.00 85.31 189 GLU A CA 1
ATOM 1454 C C . GLU A 1 189 ? -5.984 -9.091 -11.976 1.00 85.31 189 GLU A C 1
ATOM 1456 O O . GLU A 1 189 ? -5.929 -7.882 -11.752 1.00 85.31 189 GLU A O 1
ATOM 1461 N N . THR A 1 190 ? -6.154 -9.565 -13.208 1.00 81.44 190 THR A N 1
ATOM 1462 C CA . THR A 1 190 ? -6.450 -8.695 -14.351 1.00 81.44 190 THR A CA 1
ATOM 1463 C C . THR A 1 190 ? -7.889 -8.198 -14.267 1.00 81.44 190 THR A C 1
ATOM 1465 O O . THR A 1 190 ? -8.806 -8.989 -14.021 1.00 81.44 190 THR A O 1
ATOM 1468 N N . LEU A 1 191 ? -8.109 -6.914 -14.540 1.00 76.44 191 LEU A N 1
ATOM 1469 C CA . LEU A 1 191 ? -9.438 -6.321 -14.589 1.00 76.44 191 LEU A CA 1
ATOM 1470 C C . LEU A 1 191 ? -10.256 -7.000 -15.695 1.00 76.44 191 LEU A C 1
ATOM 1472 O O . LEU A 1 191 ? -9.997 -6.862 -16.888 1.00 76.44 191 LEU A O 1
ATOM 1476 N N . SER A 1 192 ? -11.280 -7.757 -15.305 1.00 61.56 192 SER A N 1
ATOM 1477 C CA . SER A 1 192 ? -12.201 -8.347 -16.275 1.00 61.56 192 SER A CA 1
ATOM 1478 C C . SER A 1 192 ? -13.037 -7.234 -16.909 1.00 61.56 192 SER A C 1
ATOM 1480 O O . SER A 1 192 ? -13.870 -6.633 -16.225 1.00 61.56 192 SER A O 1
ATOM 1482 N N . HIS A 1 193 ? -12.861 -6.969 -18.211 1.00 49.06 193 HIS A N 1
ATOM 1483 C CA . HIS A 1 193 ? -13.712 -6.051 -18.980 1.00 49.06 193 HIS A CA 1
ATOM 1484 C C . HIS A 1 193 ? -15.188 -6.495 -18.898 1.00 49.06 193 HIS A C 1
ATOM 1486 O O . HIS A 1 193 ? -15.647 -7.336 -19.667 1.00 49.06 193 HIS A O 1
ATOM 1492 N N . GLY A 1 194 ? -15.935 -5.955 -17.931 1.00 41.12 194 GLY A N 1
ATOM 1493 C CA . GLY A 1 194 ? -17.341 -6.292 -17.683 1.00 41.12 194 GLY A CA 1
ATOM 1494 C C . GLY A 1 194 ? -17.703 -6.506 -16.213 1.00 41.12 194 GLY A C 1
ATOM 1495 O O . GLY A 1 194 ? -18.878 -6.393 -15.863 1.00 41.12 194 GLY A O 1
ATOM 1496 N N . SER A 1 195 ? -16.727 -6.734 -15.327 1.00 41.03 195 SER A N 1
ATOM 1497 C CA . SER A 1 195 ? -16.992 -6.766 -13.889 1.00 41.03 195 SER A CA 1
ATOM 1498 C C . SER A 1 195 ? -17.019 -5.341 -13.338 1.00 41.03 195 SER A C 1
ATOM 1500 O O . SER A 1 195 ? -16.021 -4.809 -12.872 1.00 41.03 195 SER A O 1
ATOM 1502 N N . LYS A 1 196 ? -18.201 -4.716 -13.353 1.00 39.41 196 LYS A N 1
ATOM 1503 C CA . LYS A 1 196 ? -18.511 -3.546 -12.510 1.00 39.41 196 LYS A CA 1
ATOM 1504 C C . LYS A 1 196 ? -18.627 -3.908 -11.023 1.00 39.41 196 LYS A C 1
ATOM 1506 O O . LYS A 1 196 ? -19.173 -3.124 -10.250 1.00 39.41 196 LYS A O 1
ATOM 1511 N N . LYS A 1 197 ? -18.161 -5.086 -10.596 1.00 42.22 197 LYS A N 1
ATOM 1512 C CA . LYS A 1 197 ? -17.921 -5.310 -9.176 1.00 42.22 197 LYS A CA 1
ATOM 1513 C C . LYS A 1 197 ? -16.611 -4.616 -8.840 1.00 42.22 197 LYS A C 1
ATOM 1515 O O . LYS A 1 197 ? -15.562 -5.240 -8.780 1.00 42.22 197 LYS A O 1
ATOM 1520 N N . ASN A 1 198 ? -16.713 -3.310 -8.607 1.00 43.75 198 ASN A N 1
ATOM 1521 C CA . ASN A 1 198 ? -15.927 -2.698 -7.551 1.00 43.75 198 ASN A CA 1
ATOM 1522 C C . ASN A 1 198 ? -16.322 -3.457 -6.281 1.00 43.75 198 ASN A C 1
ATOM 1524 O O . ASN A 1 198 ? -17.262 -3.059 -5.597 1.00 43.75 198 ASN A O 1
ATOM 1528 N N . ASP A 1 199 ? -15.710 -4.615 -6.029 1.00 47.41 199 ASP A N 1
ATOM 1529 C CA . ASP A 1 199 ? -15.782 -5.209 -4.706 1.00 47.41 199 ASP A CA 1
ATOM 1530 C C . ASP A 1 199 ? -15.125 -4.169 -3.805 1.00 47.41 199 ASP A C 1
ATOM 1532 O O . ASP A 1 199 ? -13.901 -4.037 -3.794 1.00 47.41 199 ASP A O 1
ATOM 1536 N N . GLU A 1 200 ? -15.942 -3.381 -3.100 1.00 48.47 200 GLU A N 1
ATOM 1537 C CA . GLU A 1 200 ? -15.470 -2.368 -2.151 1.00 48.47 200 GLU A CA 1
ATOM 1538 C C . GLU A 1 200 ? -14.411 -2.989 -1.225 1.00 48.47 200 GLU A C 1
ATOM 1540 O O . GLU A 1 200 ? -13.384 -2.368 -0.960 1.00 48.47 200 GLU A O 1
ATOM 1545 N N . TYR A 1 201 ? -14.571 -4.276 -0.883 1.00 43.34 201 TYR A N 1
ATOM 1546 C CA . TYR A 1 201 ? -13.600 -5.103 -0.159 1.00 43.34 201 TYR A CA 1
ATOM 1547 C C . TYR A 1 201 ? -12.252 -5.345 -0.855 1.00 43.34 201 TYR A C 1
ATOM 1549 O O . TYR A 1 201 ? -11.219 -5.348 -0.187 1.00 43.34 201 TYR A O 1
ATOM 1557 N N . ALA A 1 202 ? -12.219 -5.549 -2.173 1.00 45.62 202 ALA A N 1
ATOM 1558 C CA . ALA A 1 202 ? -10.977 -5.756 -2.919 1.00 45.62 202 ALA A CA 1
ATOM 1559 C C . ALA A 1 202 ? -10.178 -4.446 -3.054 1.00 45.62 202 ALA A C 1
ATOM 1561 O O . ALA A 1 202 ? -8.949 -4.459 -3.038 1.00 45.62 202 ALA A O 1
ATOM 1562 N N . THR A 1 203 ? -10.859 -3.297 -3.093 1.00 52.75 203 THR A N 1
ATOM 1563 C CA . THR A 1 203 ? -10.225 -1.975 -2.957 1.00 52.75 203 THR A CA 1
ATOM 1564 C C . THR A 1 203 ? -9.739 -1.694 -1.534 1.00 52.75 203 THR A C 1
ATOM 1566 O O . THR A 1 203 ? -8.770 -0.970 -1.345 1.00 52.75 203 THR A O 1
ATOM 1569 N N . LEU A 1 204 ? -10.345 -2.278 -0.508 1.00 58.50 204 LEU A N 1
ATOM 1570 C CA . LEU A 1 204 ? -10.075 -1.934 0.889 1.00 58.50 204 LEU A CA 1
ATOM 1571 C C . LEU A 1 204 ? -8.722 -2.441 1.435 1.00 58.50 204 LEU A C 1
ATOM 1573 O O . LEU A 1 204 ? -8.225 -1.875 2.392 1.00 58.50 204 LEU A O 1
ATOM 1577 N N . CYS A 1 205 ? -8.067 -3.426 0.815 1.00 61.62 205 CYS A N 1
ATOM 1578 C CA . CYS A 1 205 ? -6.706 -3.876 1.182 1.00 61.62 205 CYS A CA 1
ATOM 1579 C C . CYS A 1 205 ? -5.708 -3.717 0.021 1.00 61.62 205 CYS A C 1
ATOM 1581 O O . CYS A 1 205 ? -4.676 -4.380 -0.025 1.00 61.62 205 CYS A O 1
ATOM 1583 N N . GLY A 1 206 ? -6.048 -2.914 -0.984 1.00 75.00 206 GLY A N 1
ATOM 1584 C CA . GLY A 1 206 ? -5.362 -2.949 -2.264 1.00 75.00 206 GLY A CA 1
ATOM 1585 C C . GLY A 1 206 ? -5.658 -1.755 -3.152 1.00 75.00 206 GLY A C 1
ATOM 1586 O O . GLY A 1 206 ? -6.222 -0.747 -2.719 1.00 75.00 206 GLY A O 1
ATOM 1587 N N . GLY A 1 207 ? -5.274 -1.871 -4.415 1.00 79.94 207 GLY A N 1
ATOM 1588 C CA . GLY A 1 207 ? -5.391 -0.795 -5.381 1.00 79.94 207 GLY A CA 1
ATOM 1589 C C . GLY A 1 207 ? -5.637 -1.312 -6.784 1.00 79.94 207 GLY A C 1
ATOM 1590 O O . GLY A 1 207 ? -5.412 -2.477 -7.101 1.00 79.94 207 GLY A O 1
ATOM 1591 N N . VAL A 1 208 ? -6.106 -0.409 -7.631 1.00 83.75 208 VAL A N 1
ATOM 1592 C CA . VAL A 1 208 ? -6.128 -0.619 -9.074 1.00 83.75 208 VAL A CA 1
ATOM 1593 C C . VAL A 1 208 ? -4.888 0.056 -9.640 1.00 83.75 208 VAL A C 1
ATOM 1595 O O . VAL A 1 208 ? -4.555 1.166 -9.223 1.00 83.75 208 VAL A O 1
ATOM 1598 N N . ILE A 1 209 ? -4.216 -0.614 -10.570 1.00 88.69 209 ILE A N 1
ATOM 1599 C CA . ILE A 1 209 ? -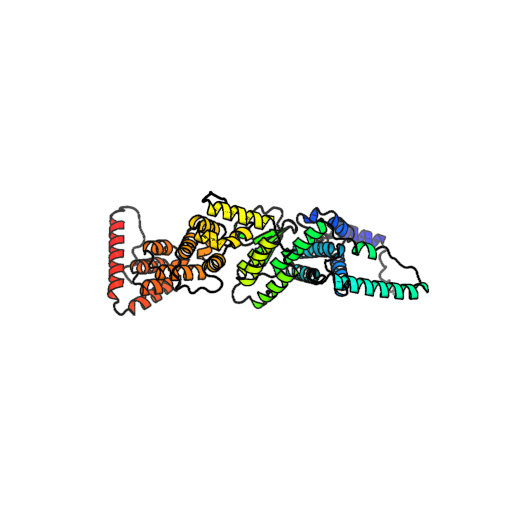3.119 -0.071 -11.368 1.00 88.69 209 ILE A CA 1
ATOM 1600 C C . ILE A 1 209 ? -3.639 0.026 -12.803 1.00 88.69 209 ILE A C 1
ATOM 1602 O O . ILE A 1 209 ? -3.525 -0.942 -13.566 1.00 88.69 209 ILE A O 1
ATOM 1606 N N . PRO A 1 210 ? -4.272 1.158 -13.169 1.00 85.31 210 PRO A N 1
ATOM 1607 C CA . PRO A 1 210 ? -4.904 1.322 -14.473 1.00 85.31 210 PRO A CA 1
ATOM 1608 C C . PRO A 1 210 ? -3.922 1.153 -15.623 1.00 85.31 210 PRO A C 1
ATOM 1610 O O . PRO A 1 210 ? -4.322 0.748 -16.705 1.00 85.31 210 PRO A O 1
ATOM 1613 N N . GLU A 1 211 ? -2.644 1.452 -15.408 1.00 87.94 211 GLU A N 1
ATOM 1614 C CA . GLU A 1 211 ? -1.604 1.319 -16.417 1.00 87.94 211 GLU A CA 1
ATOM 1615 C C . GLU A 1 211 ? -1.367 -0.136 -16.821 1.00 87.94 211 GLU A C 1
ATOM 1617 O O . GLU A 1 211 ? -1.107 -0.401 -17.988 1.00 87.94 211 GLU A O 1
ATOM 1622 N N . LEU A 1 212 ? -1.496 -1.074 -15.881 1.00 87.56 212 LEU A N 1
ATOM 1623 C CA . LEU A 1 212 ? -1.289 -2.506 -16.107 1.00 87.56 212 LEU A CA 1
ATOM 1624 C C . LEU A 1 212 ? -2.599 -3.283 -16.294 1.00 87.56 212 LEU A C 1
ATOM 1626 O O . LEU A 1 212 ? -2.546 -4.476 -16.573 1.00 87.56 212 LEU A O 1
ATOM 1630 N N . ASP A 1 213 ? -3.756 -2.630 -16.149 1.00 86.38 213 ASP A N 1
ATOM 1631 C CA . ASP A 1 213 ? -5.081 -3.279 -16.133 1.00 86.38 213 ASP A CA 1
ATOM 1632 C C . ASP A 1 213 ? -5.230 -4.327 -15.032 1.00 86.38 213 ASP A C 1
ATOM 1634 O O . ASP A 1 213 ? -5.882 -5.357 -15.210 1.00 86.38 213 ASP A O 1
ATOM 1638 N N . VAL A 1 214 ? -4.591 -4.097 -13.888 1.00 86.50 214 VAL A N 1
ATOM 1639 C CA . 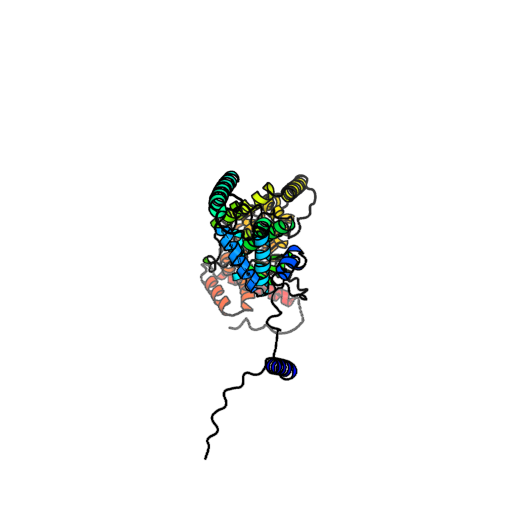VAL A 1 214 ? -4.646 -5.036 -12.768 1.00 86.50 214 VAL A CA 1
ATOM 1640 C C . VAL A 1 214 ? -5.251 -4.394 -11.539 1.00 86.50 214 VAL A C 1
ATOM 1642 O O . VAL A 1 214 ? -5.089 -3.202 -11.273 1.00 86.50 214 VAL A O 1
ATOM 1645 N N . GLN A 1 215 ? -5.916 -5.226 -10.756 1.00 87.25 215 GLN A N 1
ATOM 1646 C CA . GLN A 1 215 ? -6.213 -4.965 -9.367 1.00 87.25 215 GLN A CA 1
ATOM 1647 C C . GLN A 1 215 ? -5.282 -5.820 -8.514 1.00 87.25 215 GLN A C 1
ATOM 1649 O O . GLN A 1 215 ? -5.043 -6.990 -8.807 1.00 87.25 215 GLN A O 1
ATOM 1654 N N . TYR A 1 216 ? -4.742 -5.227 -7.458 1.00 87.00 216 TYR A N 1
ATOM 1655 C CA . TYR A 1 216 ? -3.972 -5.949 -6.460 1.00 87.00 216 TYR A CA 1
ATOM 1656 C C . TYR A 1 216 ? -4.634 -5.829 -5.095 1.00 87.00 216 TYR A C 1
ATOM 1658 O O . TYR A 1 216 ? -5.281 -4.827 -4.792 1.00 87.00 216 TYR A O 1
ATOM 1666 N N . ARG A 1 217 ? -4.431 -6.841 -4.257 1.00 86.31 217 ARG A N 1
ATOM 1667 C CA . ARG A 1 217 ? -4.874 -6.890 -2.866 1.00 86.31 217 ARG A CA 1
ATOM 1668 C C . ARG A 1 217 ? -3.741 -7.418 -2.001 1.00 86.31 217 ARG A C 1
ATOM 1670 O O . ARG A 1 217 ? -3.281 -8.538 -2.208 1.00 86.31 217 ARG A O 1
ATOM 1677 N N . LEU A 1 218 ? -3.321 -6.624 -1.025 1.00 85.38 218 LEU A N 1
ATOM 1678 C CA . LEU A 1 218 ? -2.355 -7.031 -0.015 1.00 85.38 218 LEU A CA 1
ATOM 1679 C C . LEU A 1 218 ? -3.027 -7.994 0.969 1.00 85.38 218 LEU A C 1
ATOM 1681 O O . LEU A 1 218 ? -4.169 -7.785 1.388 1.00 85.38 218 LEU A O 1
ATOM 1685 N N . ILE A 1 219 ? -2.322 -9.065 1.309 1.00 80.25 219 ILE A N 1
ATOM 1686 C CA . ILE A 1 219 ? -2.807 -10.123 2.192 1.00 80.25 219 ILE A CA 1
ATOM 1687 C C . ILE A 1 219 ? -2.087 -9.976 3.539 1.00 80.25 219 ILE A C 1
ATOM 1689 O O . ILE A 1 219 ? -0.860 -9.938 3.555 1.00 80.25 219 ILE A O 1
ATOM 1693 N N . PRO A 1 220 ? -2.797 -9.903 4.677 1.00 71.38 220 PRO A N 1
ATOM 1694 C CA . PRO A 1 220 ? -2.157 -9.990 5.985 1.00 71.38 220 PRO A CA 1
ATOM 1695 C C . PRO A 1 220 ? -1.352 -11.291 6.092 1.00 71.38 220 PRO A C 1
ATOM 1697 O O . PRO A 1 220 ? -1.855 -12.364 5.767 1.00 71.38 220 PRO A O 1
ATOM 1700 N N . LEU A 1 221 ? -0.087 -11.193 6.493 1.00 67.81 221 LEU A N 1
ATOM 1701 C CA . LEU A 1 221 ? 0.815 -12.340 6.550 1.00 67.81 221 LEU A CA 1
ATOM 1702 C C . LEU A 1 221 ? 0.499 -13.185 7.792 1.00 67.81 221 LEU A C 1
ATOM 1704 O O . LEU A 1 221 ? 0.665 -12.713 8.916 1.00 67.81 221 LEU A O 1
ATOM 1708 N N . ASP A 1 222 ? 0.104 -14.443 7.596 1.00 60.19 222 ASP A N 1
ATOM 1709 C CA . ASP A 1 222 ? 0.122 -15.429 8.677 1.00 60.19 222 ASP A CA 1
ATOM 1710 C C . ASP A 1 222 ? 1.582 -15.736 9.048 1.00 60.19 222 ASP A C 1
ATOM 1712 O O . ASP A 1 222 ? 2.449 -15.833 8.174 1.00 60.19 222 ASP A O 1
ATOM 1716 N N . ALA A 1 223 ? 1.867 -15.939 10.339 1.00 50.38 223 ALA A N 1
ATOM 1717 C CA . ALA A 1 223 ? 3.226 -16.134 10.869 1.00 50.38 223 ALA A CA 1
ATOM 1718 C C . ALA A 1 223 ? 4.040 -17.261 10.183 1.00 50.38 223 ALA A C 1
ATOM 1720 O O . ALA A 1 223 ? 5.261 -17.320 10.321 1.00 50.38 223 ALA A O 1
ATOM 1721 N N . THR A 1 224 ? 3.387 -18.147 9.428 1.00 48.31 224 THR A N 1
ATOM 1722 C CA . THR A 1 224 ? 3.983 -19.290 8.725 1.00 48.31 224 THR A CA 1
ATOM 1723 C C . THR A 1 224 ? 4.496 -18.988 7.310 1.00 48.31 224 THR A C 1
ATOM 1725 O O . THR A 1 224 ? 5.260 -19.794 6.790 1.00 48.31 224 THR A O 1
ATOM 1728 N N . GLN A 1 225 ? 4.138 -17.855 6.685 1.00 56.44 225 GLN A N 1
ATOM 1729 C CA . GLN A 1 225 ? 4.498 -17.533 5.284 1.00 56.44 225 GLN A CA 1
ATOM 1730 C C . GLN A 1 225 ? 5.650 -16.513 5.145 1.00 56.44 225 GLN A C 1
ATOM 1732 O O . GLN A 1 225 ? 5.930 -16.011 4.059 1.00 56.44 225 GLN A O 1
ATOM 1737 N N . SER A 1 226 ? 6.323 -16.178 6.249 1.00 59.03 226 SER A N 1
ATOM 1738 C CA . SER A 1 226 ? 7.270 -15.053 6.330 1.00 59.03 226 SER A CA 1
ATOM 1739 C C . SER A 1 226 ? 8.544 -15.209 5.476 1.00 59.03 226 SER A C 1
ATOM 1741 O O . SER A 1 226 ? 9.126 -14.206 5.070 1.00 59.03 226 SER A O 1
ATOM 1743 N N . SER A 1 227 ? 8.980 -16.437 5.161 1.00 61.81 227 SER A N 1
ATOM 1744 C CA . SER A 1 227 ? 10.272 -16.682 4.490 1.00 61.81 227 SER A CA 1
ATOM 1745 C C . SER A 1 227 ? 10.324 -16.315 3.007 1.00 61.81 227 SER A C 1
ATOM 1747 O O . SER A 1 227 ? 11.418 -16.134 2.477 1.00 61.81 227 SER A O 1
ATOM 1749 N N . ASP A 1 228 ? 9.176 -16.222 2.335 1.00 71.62 228 ASP A N 1
ATOM 1750 C CA . ASP A 1 228 ? 9.117 -16.088 0.871 1.00 71.62 228 ASP A CA 1
ATOM 1751 C C . ASP A 1 228 ? 9.182 -14.624 0.399 1.00 71.62 228 ASP A C 1
ATOM 1753 O O . ASP A 1 228 ? 9.294 -14.343 -0.799 1.00 71.62 228 ASP A O 1
ATOM 1757 N N . TYR A 1 229 ? 9.140 -13.685 1.349 1.00 81.75 229 TYR A N 1
ATOM 1758 C CA . TYR A 1 229 ? 9.074 -12.247 1.109 1.00 81.75 229 TYR A CA 1
ATOM 1759 C C . TYR A 1 229 ? 10.261 -11.510 1.728 1.00 81.75 229 TYR A C 1
ATOM 1761 O O . TYR A 1 229 ? 10.908 -11.981 2.661 1.00 81.75 229 TYR A O 1
ATOM 1769 N N . TYR A 1 230 ? 10.523 -10.299 1.234 1.00 86.25 230 TYR A N 1
ATOM 1770 C CA . TYR A 1 230 ? 11.643 -9.485 1.706 1.00 86.25 230 TYR A CA 1
ATOM 1771 C C . TYR A 1 230 ? 11.480 -9.132 3.186 1.00 86.25 230 TYR A C 1
ATOM 1773 O O . TYR A 1 230 ? 10.391 -8.753 3.621 1.00 86.25 230 TYR A O 1
ATOM 1781 N N . SER A 1 231 ? 12.569 -9.230 3.943 1.00 90.69 231 SER A N 1
ATOM 1782 C CA . SER A 1 231 ? 12.685 -8.697 5.304 1.00 90.69 231 SER A CA 1
ATOM 1783 C C . SER A 1 231 ? 12.678 -7.166 5.311 1.00 90.69 231 SER A C 1
ATOM 1785 O O . SER A 1 231 ? 12.961 -6.531 4.293 1.00 90.69 231 SER A O 1
ATOM 1787 N N . GLU A 1 232 ? 12.415 -6.563 6.473 1.00 92.25 232 GLU A N 1
ATOM 1788 C CA . GLU A 1 232 ? 12.430 -5.104 6.630 1.00 92.25 232 GLU A CA 1
ATOM 1789 C C . GLU A 1 232 ? 13.759 -4.488 6.169 1.00 92.25 232 GLU A C 1
ATOM 1791 O O . GLU A 1 232 ? 13.755 -3.539 5.393 1.00 92.25 232 GLU A O 1
ATOM 1796 N N . ALA A 1 233 ? 14.896 -5.088 6.535 1.00 93.69 233 ALA A N 1
ATOM 1797 C CA . ALA A 1 233 ? 16.214 -4.606 6.122 1.00 93.69 233 ALA A CA 1
ATOM 1798 C C . ALA A 1 233 ? 16.386 -4.584 4.592 1.00 93.69 233 ALA A C 1
ATOM 1800 O O . ALA A 1 233 ? 16.953 -3.643 4.040 1.00 93.69 233 ALA A O 1
ATOM 1801 N N . GLN A 1 234 ? 15.873 -5.596 3.885 1.00 93.88 234 GLN A N 1
ATOM 1802 C CA . GLN A 1 234 ? 15.927 -5.627 2.420 1.00 93.88 234 GLN A CA 1
ATOM 1803 C C . GLN A 1 234 ? 15.014 -4.564 1.799 1.00 93.88 234 GLN A C 1
ATOM 1805 O O . GLN A 1 234 ? 15.382 -3.955 0.796 1.00 93.88 234 GLN A O 1
ATOM 1810 N N . VAL A 1 235 ? 13.849 -4.313 2.405 1.00 95.00 235 VAL A N 1
ATOM 1811 C CA . VAL A 1 235 ? 12.955 -3.223 1.992 1.00 95.00 235 VAL A CA 1
ATOM 1812 C C . VAL A 1 235 ? 13.625 -1.865 2.199 1.00 95.00 235 VAL A C 1
ATOM 1814 O O . VAL A 1 235 ? 13.581 -1.036 1.298 1.00 95.00 235 VAL A O 1
ATOM 1817 N N . GLN A 1 236 ? 14.308 -1.641 3.322 1.00 95.25 236 GLN A N 1
ATOM 1818 C CA . GLN A 1 236 ? 15.031 -0.390 3.571 1.00 95.25 236 GLN A CA 1
ATOM 1819 C C . GLN A 1 236 ? 16.157 -0.151 2.563 1.00 95.25 236 GLN A C 1
ATOM 1821 O O . GLN A 1 236 ? 16.299 0.960 2.058 1.00 95.25 236 GLN A O 1
ATOM 1826 N N . VAL A 1 237 ? 16.920 -1.193 2.209 1.00 95.06 237 VAL A N 1
ATOM 1827 C CA . VAL A 1 237 ? 17.922 -1.101 1.133 1.00 95.06 237 VAL A CA 1
ATOM 1828 C C . VAL A 1 237 ? 17.252 -0.702 -0.180 1.00 95.06 237 VAL A C 1
ATOM 1830 O O . VAL A 1 237 ? 17.722 0.210 -0.854 1.00 95.06 237 VAL A O 1
ATOM 1833 N N . PHE A 1 238 ? 16.119 -1.322 -0.518 1.00 95.88 238 PHE A N 1
ATOM 1834 C CA . PHE A 1 238 ? 15.372 -0.963 -1.719 1.00 95.88 238 PHE A CA 1
ATOM 1835 C C . PHE A 1 238 ? 14.897 0.496 -1.698 1.00 95.88 238 PHE A C 1
ATOM 1837 O O . PHE A 1 238 ? 15.033 1.191 -2.700 1.00 95.88 238 PHE A O 1
ATOM 1844 N N . LEU A 1 239 ? 14.352 0.971 -0.574 1.00 95.44 239 LEU A N 1
ATOM 1845 C CA . LEU A 1 239 ? 13.896 2.353 -0.409 1.00 95.44 239 LEU A CA 1
ATOM 1846 C C . LEU A 1 239 ? 15.052 3.349 -0.538 1.00 95.44 239 LEU A C 1
ATOM 1848 O O . LEU A 1 239 ? 14.905 4.364 -1.215 1.00 95.44 239 LEU A O 1
ATOM 1852 N N . ALA A 1 240 ? 16.211 3.040 0.046 1.00 93.75 240 ALA A N 1
ATOM 1853 C CA . ALA A 1 240 ? 17.407 3.866 -0.079 1.00 93.75 240 ALA A CA 1
ATOM 1854 C C . ALA A 1 240 ? 17.886 3.972 -1.535 1.00 93.75 240 ALA A C 1
ATOM 1856 O O . ALA A 1 240 ? 18.344 5.034 -1.957 1.00 93.75 240 ALA A O 1
ATOM 1857 N N . THR A 1 241 ? 17.750 2.895 -2.315 1.00 93.81 241 THR A N 1
ATOM 1858 C CA . THR A 1 241 ? 18.138 2.884 -3.728 1.00 93.81 241 THR A CA 1
ATOM 1859 C C . THR A 1 241 ? 17.084 3.534 -4.628 1.00 93.81 241 THR A C 1
ATOM 1861 O O . THR A 1 241 ? 17.399 4.426 -5.408 1.00 93.81 241 THR A O 1
ATOM 1864 N N . TYR A 1 242 ? 15.820 3.128 -4.530 1.00 94.62 242 TYR A N 1
ATOM 1865 C CA . TYR A 1 242 ? 14.782 3.442 -5.518 1.00 94.62 242 TYR A CA 1
ATOM 1866 C C . TYR A 1 242 ? 13.658 4.344 -5.007 1.00 94.62 242 TYR A C 1
ATOM 1868 O O . TYR A 1 242 ? 12.728 4.631 -5.760 1.00 94.62 242 TYR A O 1
ATOM 1876 N N . GLY A 1 243 ? 13.712 4.818 -3.764 1.00 91.38 243 GLY A N 1
ATOM 1877 C CA . GLY A 1 243 ? 12.600 5.524 -3.125 1.00 91.38 243 GLY A CA 1
ATOM 1878 C C . GLY A 1 243 ? 12.118 6.787 -3.858 1.00 91.38 243 GLY A C 1
ATOM 1879 O O . GLY A 1 243 ? 10.932 7.090 -3.840 1.00 91.38 243 GLY A O 1
ATOM 1880 N N . ASN A 1 244 ? 12.982 7.468 -4.615 1.00 89.31 244 ASN A N 1
ATOM 1881 C CA . ASN A 1 244 ? 12.584 8.621 -5.444 1.00 89.31 244 ASN A CA 1
ATOM 1882 C C . ASN A 1 244 ? 11.768 8.246 -6.701 1.00 89.31 244 ASN A C 1
ATOM 1884 O O . ASN A 1 244 ? 11.322 9.123 -7.447 1.00 89.31 244 ASN A O 1
ATOM 1888 N N . TYR A 1 245 ? 11.603 6.951 -6.975 1.00 91.19 245 TYR A N 1
ATOM 1889 C CA . TYR A 1 245 ? 10.932 6.424 -8.164 1.00 91.19 245 TYR A CA 1
ATOM 1890 C C . TYR A 1 245 ? 9.703 5.577 -7.830 1.00 91.19 245 TYR A C 1
ATOM 1892 O O . TYR A 1 245 ? 9.046 5.099 -8.751 1.00 91.19 245 TYR A O 1
ATOM 1900 N N . ILE A 1 246 ? 9.370 5.389 -6.551 1.00 92.62 246 ILE A N 1
ATOM 1901 C CA . ILE A 1 246 ? 8.192 4.615 -6.152 1.00 92.62 246 ILE A CA 1
ATOM 1902 C C . ILE A 1 246 ? 6.979 5.509 -5.900 1.00 92.62 246 ILE A C 1
ATOM 1904 O O . ILE A 1 246 ? 7.087 6.681 -5.544 1.00 92.62 246 ILE A O 1
ATOM 1908 N N . ASN A 1 247 ? 5.801 4.915 -6.031 1.00 91.44 247 ASN A N 1
ATOM 1909 C CA . ASN A 1 247 ? 4.569 5.438 -5.480 1.00 91.44 247 ASN A CA 1
ATOM 1910 C C . ASN A 1 247 ? 4.602 5.249 -3.956 1.00 91.44 247 ASN A C 1
ATOM 1912 O O . ASN A 1 247 ? 4.559 4.123 -3.454 1.00 91.44 247 ASN A O 1
ATOM 1916 N N . LEU A 1 248 ? 4.702 6.361 -3.230 1.00 91.44 248 LEU A N 1
ATOM 1917 C CA . LEU A 1 248 ? 4.902 6.352 -1.783 1.00 91.44 248 LEU A CA 1
ATOM 1918 C C . LEU A 1 248 ? 3.664 5.869 -1.021 1.00 91.44 248 LEU A C 1
ATOM 1920 O O . LEU A 1 248 ? 3.818 5.185 -0.013 1.00 91.44 248 LEU A O 1
ATOM 1924 N N . ASP A 1 249 ? 2.455 6.112 -1.532 1.00 88.75 249 ASP A N 1
ATOM 1925 C CA . ASP A 1 249 ? 1.229 5.583 -0.929 1.00 88.75 249 ASP A CA 1
ATOM 1926 C C . ASP A 1 249 ? 1.174 4.055 -1.021 1.00 88.75 249 ASP A C 1
ATOM 1928 O O . ASP A 1 249 ? 0.838 3.376 -0.049 1.00 88.75 249 ASP A O 1
ATOM 1932 N N . TRP A 1 250 ? 1.562 3.484 -2.166 1.00 89.81 250 TRP A N 1
ATOM 1933 C CA . TRP A 1 250 ? 1.662 2.028 -2.315 1.00 89.81 250 TRP A CA 1
ATOM 1934 C C . TRP A 1 250 ? 2.729 1.456 -1.390 1.00 89.81 250 TRP A C 1
ATOM 1936 O O . TRP A 1 250 ? 2.498 0.435 -0.740 1.00 89.81 250 TRP A O 1
ATOM 1946 N N . ALA A 1 251 ? 3.868 2.140 -1.281 1.00 92.31 251 ALA A N 1
ATOM 1947 C CA . ALA A 1 251 ? 4.939 1.725 -0.395 1.00 92.31 251 ALA A CA 1
ATOM 1948 C C . ALA A 1 251 ? 4.510 1.746 1.080 1.00 92.31 251 ALA A C 1
ATOM 1950 O O . ALA A 1 251 ? 4.748 0.781 1.805 1.00 92.31 251 ALA A O 1
ATOM 1951 N N . ALA A 1 252 ? 3.800 2.793 1.507 1.00 91.38 252 ALA A N 1
ATOM 1952 C CA . ALA A 1 252 ? 3.275 2.913 2.861 1.00 91.38 252 ALA A CA 1
ATOM 1953 C C . ALA A 1 252 ? 2.265 1.803 3.182 1.00 91.38 252 ALA A C 1
ATOM 1955 O O . ALA A 1 252 ? 2.302 1.245 4.280 1.00 91.38 252 ALA A O 1
ATOM 1956 N N . MET A 1 253 ? 1.403 1.432 2.227 1.00 88.31 253 MET A N 1
ATOM 1957 C CA . MET A 1 253 ? 0.473 0.309 2.393 1.00 88.31 253 MET A CA 1
ATOM 1958 C C . MET A 1 253 ? 1.207 -1.027 2.548 1.00 88.31 253 MET A C 1
ATOM 1960 O O . MET A 1 253 ? 0.885 -1.790 3.458 1.00 88.31 253 MET A O 1
ATOM 1964 N N . VAL A 1 254 ? 2.223 -1.298 1.720 1.00 90.19 254 VAL A N 1
ATOM 1965 C CA . VAL A 1 254 ? 3.044 -2.515 1.841 1.00 90.19 254 VAL A CA 1
ATOM 1966 C C . VAL A 1 254 ? 3.736 -2.556 3.203 1.00 90.19 254 VAL A C 1
ATOM 1968 O O . VAL A 1 254 ? 3.585 -3.540 3.922 1.00 90.19 254 VAL A O 1
ATOM 1971 N N . CYS A 1 255 ? 4.427 -1.486 3.610 1.00 91.06 255 CYS A N 1
ATOM 1972 C CA . CYS A 1 255 ? 5.098 -1.426 4.913 1.00 91.06 255 CYS A CA 1
ATOM 1973 C C . CYS A 1 255 ? 4.113 -1.572 6.086 1.00 91.06 255 CYS A C 1
ATOM 1975 O O . CYS A 1 255 ? 4.443 -2.217 7.078 1.00 91.06 255 CYS A O 1
ATOM 1977 N N . SER A 1 256 ? 2.895 -1.036 5.956 1.00 88.75 256 SER A N 1
ATOM 1978 C CA . SER A 1 256 ? 1.839 -1.157 6.969 1.00 88.75 256 SER A CA 1
ATOM 1979 C C . SER A 1 256 ? 1.330 -2.589 7.113 1.00 88.75 256 SER A C 1
ATOM 1981 O O . SER A 1 256 ? 1.278 -3.108 8.224 1.00 88.75 256 SER A O 1
ATOM 1983 N N . VAL A 1 257 ? 1.008 -3.263 6.003 1.00 85.81 257 VAL A N 1
ATOM 1984 C CA . VAL A 1 257 ? 0.549 -4.666 6.025 1.00 85.81 257 VAL A CA 1
ATOM 1985 C C . VAL A 1 257 ? 1.649 -5.601 6.526 1.00 85.81 257 VAL A C 1
ATOM 1987 O O . VAL A 1 257 ? 1.367 -6.575 7.220 1.00 85.81 257 VAL A O 1
ATOM 1990 N N . ARG A 1 258 ? 2.912 -5.290 6.212 1.00 87.12 258 ARG A N 1
ATOM 1991 C CA . ARG A 1 258 ? 4.084 -6.021 6.710 1.00 87.12 258 ARG A CA 1
ATOM 1992 C C . ARG A 1 258 ? 4.458 -5.682 8.151 1.00 87.12 258 ARG A C 1
ATOM 1994 O O . ARG A 1 258 ? 5.298 -6.383 8.706 1.00 87.12 258 ARG A O 1
ATOM 2001 N N . GLN A 1 259 ? 3.854 -4.646 8.736 1.00 88.56 259 GLN A N 1
ATOM 2002 C CA . GLN A 1 259 ? 4.183 -4.138 10.067 1.00 88.56 259 GLN A CA 1
ATOM 2003 C C . GLN A 1 259 ? 5.679 -3.804 10.215 1.00 88.56 259 GLN A C 1
ATOM 2005 O O . GLN A 1 259 ? 6.309 -4.158 11.207 1.00 88.56 259 GLN A O 1
ATOM 2010 N N . PHE A 1 260 ? 6.259 -3.149 9.204 1.00 90.75 260 PHE A N 1
ATOM 2011 C CA . PHE A 1 260 ? 7.665 -2.731 9.171 1.00 90.75 260 PHE A CA 1
ATOM 2012 C C . PHE A 1 260 ? 7.807 -1.282 9.662 1.00 90.75 260 PHE A C 1
ATOM 2014 O O . PHE A 1 260 ? 7.608 -0.353 8.870 1.00 90.75 260 PHE A O 1
ATOM 2021 N N . PRO A 1 261 ? 8.094 -1.050 10.959 1.00 90.12 261 PRO A N 1
ATOM 2022 C CA . PRO A 1 261 ? 8.062 0.287 11.544 1.00 90.12 261 PRO A CA 1
ATOM 2023 C C . PRO A 1 261 ? 9.106 1.232 10.943 1.00 90.12 261 PRO A C 1
ATOM 2025 O O . PRO A 1 261 ? 8.794 2.394 10.684 1.00 90.12 261 PRO A O 1
ATOM 2028 N N . GLN A 1 262 ? 10.330 0.757 10.702 1.00 92.06 262 GLN A N 1
ATOM 2029 C CA . GLN A 1 262 ? 11.397 1.598 10.170 1.00 92.06 262 GLN A CA 1
ATOM 2030 C C . GLN A 1 262 ? 11.274 1.804 8.672 1.00 92.06 262 GLN A C 1
ATOM 2032 O O . GLN A 1 262 ? 11.400 2.938 8.222 1.00 92.06 262 GLN A O 1
ATOM 2037 N N . ALA A 1 263 ? 10.916 0.771 7.909 1.00 94.06 263 ALA A N 1
ATOM 2038 C CA . ALA A 1 263 ? 10.641 0.974 6.489 1.00 94.06 263 ALA A CA 1
ATOM 2039 C C . ALA A 1 263 ? 9.448 1.924 6.265 1.00 94.06 263 ALA A C 1
ATOM 2041 O O . ALA A 1 263 ? 9.472 2.730 5.336 1.00 94.06 263 ALA A O 1
ATOM 2042 N N . LEU A 1 264 ? 8.409 1.877 7.113 1.00 93.19 264 LEU A N 1
ATOM 2043 C CA . LEU A 1 264 ? 7.306 2.840 7.046 1.00 93.19 264 LEU A CA 1
ATOM 2044 C C . LEU A 1 264 ? 7.782 4.262 7.372 1.00 93.19 264 LEU A C 1
ATOM 2046 O O . LEU A 1 264 ? 7.436 5.192 6.648 1.00 93.19 264 LEU A O 1
ATOM 2050 N N . SER A 1 265 ? 8.592 4.430 8.420 1.00 92.31 265 SER A N 1
ATOM 2051 C CA . SER A 1 265 ? 9.202 5.721 8.763 1.00 92.31 265 SER A CA 1
ATOM 2052 C C . SER A 1 265 ? 10.002 6.296 7.588 1.00 92.31 265 SER A C 1
ATOM 2054 O O . SER A 1 265 ? 9.805 7.452 7.213 1.00 92.31 265 SER A O 1
ATOM 2056 N N . ASP A 1 266 ? 10.827 5.470 6.940 1.00 93.62 266 ASP A N 1
ATOM 2057 C CA . ASP A 1 266 ? 11.619 5.859 5.771 1.00 93.62 266 ASP A CA 1
ATOM 2058 C C . ASP A 1 266 ? 10.724 6.333 4.613 1.00 93.62 266 ASP A C 1
ATOM 2060 O O . ASP A 1 266 ? 10.976 7.395 4.043 1.00 93.62 266 ASP A O 1
ATOM 2064 N N . VAL A 1 267 ? 9.632 5.614 4.308 1.00 94.12 267 VAL A N 1
ATOM 2065 C CA . VAL A 1 267 ? 8.653 6.017 3.277 1.00 94.12 267 VAL A CA 1
ATOM 2066 C C . VAL A 1 267 ? 7.996 7.358 3.610 1.00 94.12 267 VAL A C 1
ATOM 2068 O O . VAL A 1 267 ? 7.893 8.221 2.739 1.00 94.12 267 VAL A O 1
ATOM 2071 N N . LEU A 1 268 ? 7.552 7.556 4.854 1.00 91.75 268 LEU A N 1
ATOM 2072 C CA . LEU A 1 268 ? 6.884 8.793 5.272 1.00 91.75 268 LEU A CA 1
ATOM 2073 C C . LEU A 1 268 ? 7.843 9.996 5.242 1.00 91.75 268 LEU A C 1
ATOM 2075 O O . LEU A 1 268 ? 7.456 11.082 4.810 1.00 91.75 268 LEU A O 1
ATOM 2079 N N . ASN A 1 269 ? 9.105 9.799 5.627 1.00 91.50 269 ASN A N 1
ATOM 2080 C CA . ASN A 1 269 ? 10.146 10.825 5.526 1.00 91.50 269 ASN A CA 1
ATOM 2081 C C . ASN A 1 269 ? 10.485 11.142 4.063 1.00 91.50 269 ASN A C 1
ATOM 2083 O O . ASN A 1 269 ? 10.687 12.307 3.704 1.00 91.50 269 ASN A O 1
ATOM 2087 N N . LEU A 1 270 ? 10.501 10.129 3.191 1.00 90.56 270 LEU A N 1
ATOM 2088 C CA . LEU A 1 270 ? 10.628 10.339 1.751 1.00 90.56 270 LEU A CA 1
ATOM 2089 C C . LEU A 1 270 ? 9.455 11.144 1.195 1.00 90.56 270 LEU A C 1
ATOM 2091 O O . LEU A 1 270 ? 9.671 12.029 0.373 1.00 90.56 270 LEU A O 1
ATOM 2095 N N . ALA A 1 271 ? 8.232 10.887 1.653 1.00 87.31 271 ALA A N 1
ATOM 2096 C CA . ALA A 1 271 ? 7.041 11.585 1.175 1.00 87.31 271 ALA A CA 1
ATOM 2097 C C . ALA A 1 271 ? 7.105 13.091 1.408 1.00 87.31 271 ALA A C 1
ATOM 2099 O O . ALA A 1 271 ? 6.749 13.854 0.517 1.00 87.31 271 ALA A O 1
ATOM 2100 N N . ILE A 1 272 ? 7.653 13.523 2.538 1.00 86.06 272 ILE A N 1
ATOM 2101 C CA . ILE A 1 272 ? 7.801 14.953 2.833 1.00 86.06 272 ILE A CA 1
ATOM 2102 C C . ILE A 1 272 ? 9.031 15.553 2.163 1.00 86.06 272 ILE A C 1
ATOM 2104 O O . ILE A 1 272 ? 8.997 16.699 1.730 1.00 86.06 272 ILE A O 1
ATOM 2108 N N . SER A 1 273 ? 10.127 14.802 2.061 1.00 84.81 273 SER A N 1
ATOM 2109 C CA . SER A 1 273 ? 11.367 15.338 1.488 1.00 84.81 273 SER A CA 1
ATOM 2110 C C . SER A 1 273 ? 11.378 15.375 -0.042 1.00 84.81 273 SER A C 1
ATOM 2112 O O . SER A 1 273 ? 12.030 16.242 -0.619 1.00 84.81 273 SER A O 1
ATOM 2114 N N . SER A 1 274 ? 10.681 14.450 -0.708 1.00 78.50 274 SER A N 1
ATOM 2115 C CA . SER A 1 274 ? 10.730 14.283 -2.170 1.00 78.50 274 SER A CA 1
ATOM 2116 C C . SER A 1 274 ? 9.490 14.792 -2.911 1.00 78.50 274 SER A C 1
ATOM 2118 O O . SER A 1 274 ? 9.571 15.040 -4.115 1.00 78.50 274 SER A O 1
ATOM 2120 N N . SER A 1 275 ? 8.353 14.966 -2.226 1.00 79.62 275 SER A N 1
ATOM 2121 C CA . SER A 1 275 ? 7.091 15.399 -2.834 1.00 79.62 275 SER A CA 1
ATOM 2122 C C . SER A 1 275 ? 6.604 16.709 -2.223 1.00 79.62 275 SER A C 1
ATOM 2124 O O . SER A 1 275 ? 6.001 16.731 -1.151 1.00 79.62 275 SER A O 1
ATOM 2126 N N . GLU A 1 276 ? 6.817 17.806 -2.954 1.00 77.62 276 GLU A N 1
ATOM 2127 C CA . GLU A 1 276 ? 6.373 19.150 -2.559 1.00 77.62 276 GLU A CA 1
ATOM 2128 C C . GLU A 1 276 ? 4.856 19.207 -2.324 1.00 77.62 276 GLU A C 1
ATOM 2130 O O . GLU A 1 276 ? 4.406 19.830 -1.369 1.00 77.62 276 GLU A O 1
ATOM 2135 N N . SER A 1 277 ? 4.063 18.483 -3.124 1.00 80.62 277 SER A N 1
ATOM 2136 C CA . SER A 1 277 ? 2.610 18.402 -2.927 1.00 80.62 277 SER A CA 1
ATOM 2137 C C . SER A 1 277 ? 2.219 17.719 -1.617 1.00 80.62 277 SER A C 1
ATOM 2139 O O . SER A 1 277 ? 1.333 18.205 -0.930 1.00 80.62 277 SER A O 1
ATOM 2141 N N . ILE A 1 278 ? 2.887 16.618 -1.241 1.00 83.62 278 ILE A N 1
ATOM 2142 C CA . ILE A 1 278 ? 2.562 15.914 0.011 1.00 83.62 278 ILE A CA 1
ATOM 2143 C C . ILE A 1 278 ? 2.988 16.762 1.212 1.00 83.62 278 ILE A C 1
ATOM 2145 O O . ILE A 1 278 ? 2.275 16.813 2.212 1.00 83.62 278 ILE A O 1
ATOM 2149 N N . ALA A 1 279 ? 4.138 17.433 1.118 1.00 85.00 279 ALA A N 1
ATOM 2150 C CA . ALA A 1 279 ? 4.599 18.349 2.154 1.00 85.00 279 ALA A CA 1
ATOM 2151 C C . ALA A 1 279 ? 3.610 19.509 2.363 1.00 85.00 279 ALA A C 1
ATOM 2153 O O . ALA A 1 279 ? 3.219 19.762 3.501 1.00 85.00 279 ALA A O 1
ATOM 2154 N N . ALA A 1 280 ? 3.147 20.140 1.279 1.00 86.69 280 ALA A N 1
ATOM 2155 C CA . ALA A 1 280 ? 2.144 21.202 1.337 1.00 86.69 280 ALA A CA 1
ATOM 2156 C C . ALA A 1 280 ? 0.818 20.711 1.945 1.00 86.69 280 ALA A C 1
ATOM 2158 O O . ALA A 1 280 ? 0.306 21.339 2.866 1.00 86.69 280 ALA A O 1
ATOM 2159 N N . ASP A 1 281 ? 0.314 19.547 1.518 1.00 87.81 281 ASP A N 1
ATOM 2160 C CA . ASP A 1 281 ? -0.912 18.956 2.077 1.00 87.81 281 ASP A CA 1
ATOM 2161 C C . ASP A 1 281 ? -0.779 18.680 3.591 1.00 87.81 281 ASP A C 1
ATOM 2163 O O . ASP A 1 281 ? -1.729 18.864 4.359 1.00 87.81 281 ASP A O 1
ATOM 2167 N N . CYS A 1 282 ? 0.404 18.251 4.047 1.00 87.50 282 CYS A N 1
ATOM 2168 C CA . CYS A 1 282 ? 0.696 18.070 5.469 1.00 87.50 282 CYS A CA 1
ATOM 2169 C C . CYS A 1 282 ? 0.691 19.401 6.236 1.00 87.50 282 CYS A C 1
ATOM 2171 O O . CYS A 1 282 ? 0.107 19.475 7.320 1.00 87.50 282 CYS A O 1
ATOM 2173 N N . GLU A 1 283 ? 1.342 20.439 5.705 1.00 89.06 283 GLU A N 1
ATOM 2174 C CA . GLU A 1 283 ? 1.384 21.771 6.320 1.00 89.06 283 GLU A CA 1
ATOM 2175 C C . GLU A 1 283 ? -0.011 22.399 6.405 1.00 89.06 283 GLU A C 1
ATOM 2177 O O . GLU A 1 283 ? -0.398 22.886 7.470 1.00 89.06 283 GLU A O 1
ATOM 2182 N N . ASP A 1 284 ? -0.795 22.309 5.332 1.00 89.81 284 ASP A N 1
ATOM 2183 C CA . ASP A 1 284 ? -2.165 22.816 5.273 1.00 89.81 284 ASP A CA 1
ATOM 2184 C C . ASP A 1 284 ? -3.062 22.119 6.301 1.00 89.81 284 ASP A C 1
ATOM 2186 O O . ASP A 1 284 ? -3.772 22.781 7.066 1.00 89.81 284 ASP A O 1
ATOM 2190 N N . MET A 1 285 ? -2.999 20.784 6.387 1.00 89.56 285 MET A N 1
ATOM 2191 C CA . MET A 1 285 ? -3.790 20.040 7.369 1.00 89.56 285 MET A CA 1
ATOM 2192 C C . MET A 1 285 ? -3.338 20.347 8.804 1.00 89.56 285 MET A C 1
ATOM 2194 O O . MET A 1 285 ? -4.176 20.497 9.695 1.00 89.56 285 MET A O 1
ATOM 2198 N N . LEU A 1 286 ? -2.032 20.491 9.053 1.00 90.44 286 LEU A N 1
ATOM 2199 C CA . LEU A 1 286 ? -1.520 20.914 10.360 1.00 90.44 286 LEU A CA 1
ATOM 2200 C C . LEU A 1 286 ? -2.003 22.315 10.738 1.00 90.44 286 LEU A C 1
ATOM 2202 O O . LEU A 1 286 ? -2.394 22.526 11.888 1.00 90.44 286 LEU A O 1
ATOM 2206 N N . HIS A 1 287 ? -2.015 23.252 9.790 1.00 91.06 287 HIS A N 1
ATOM 2207 C CA . HIS A 1 287 ? -2.523 24.598 10.016 1.00 91.06 287 HIS A CA 1
ATOM 2208 C C . HIS A 1 287 ? -4.016 24.578 10.358 1.00 91.06 287 HIS A C 1
ATOM 2210 O O . HIS A 1 287 ? -4.420 25.172 11.357 1.00 91.06 287 HIS A O 1
ATOM 2216 N N . GLN A 1 288 ? -4.823 23.834 9.598 1.00 90.88 288 GLN A N 1
ATOM 2217 C CA . GLN A 1 288 ? -6.255 23.680 9.866 1.00 90.88 288 GLN A CA 1
ATOM 2218 C C . GLN A 1 288 ? -6.512 23.079 11.251 1.00 90.88 288 GLN A C 1
ATOM 2220 O O . GLN A 1 288 ? -7.343 23.586 12.005 1.00 90.88 288 GLN A O 1
ATOM 2225 N N . VAL A 1 289 ? -5.754 22.044 11.624 1.00 89.62 289 VAL A N 1
ATOM 2226 C CA . VAL A 1 289 ? -5.824 21.422 12.952 1.00 89.62 289 VAL A CA 1
ATOM 2227 C C . VAL A 1 289 ? -5.439 22.409 14.057 1.00 89.62 289 VAL A C 1
ATOM 2229 O O . VAL A 1 289 ? -6.103 22.439 15.093 1.00 89.62 289 VAL A O 1
ATOM 2232 N N . ALA A 1 290 ? -4.393 23.214 13.855 1.00 89.62 290 ALA A N 1
ATOM 2233 C CA . ALA A 1 290 ? -3.928 24.193 14.837 1.00 89.62 290 ALA A CA 1
ATOM 2234 C C . ALA A 1 290 ? -4.937 25.333 15.059 1.00 89.62 290 ALA A C 1
ATOM 2236 O O . ALA A 1 290 ? -5.147 25.748 16.197 1.00 89.62 290 ALA A O 1
ATOM 2237 N N . GLU A 1 291 ? -5.598 25.791 13.995 1.00 91.69 291 GLU A N 1
ATOM 2238 C CA . GLU A 1 291 ? -6.605 26.860 14.042 1.00 91.69 291 GLU A CA 1
ATOM 2239 C C . GLU A 1 291 ? -8.016 26.356 14.398 1.00 91.69 291 GLU A C 1
ATOM 2241 O O . GLU A 1 291 ? -8.955 27.144 14.517 1.00 91.69 291 GLU A O 1
ATOM 2246 N N . GLY A 1 292 ? -8.203 25.040 14.553 1.00 85.75 292 GLY A N 1
ATOM 2247 C CA . GLY A 1 292 ? -9.518 24.440 14.797 1.00 85.75 292 GLY A CA 1
ATOM 2248 C C . GLY A 1 292 ? -10.483 24.580 13.614 1.00 85.75 292 GLY A C 1
ATOM 2249 O O . GLY A 1 292 ? -11.702 24.552 13.798 1.00 85.75 292 GLY A O 1
ATOM 2250 N N . ILE A 1 293 ? -9.949 24.745 12.403 1.00 87.50 293 ILE A N 1
ATOM 2251 C CA . ILE A 1 293 ? -10.724 24.852 11.169 1.00 87.50 293 ILE A CA 1
ATOM 2252 C C . ILE A 1 293 ? -11.189 23.444 10.765 1.00 87.50 293 ILE A C 1
ATOM 2254 O O . ILE A 1 293 ? -10.377 22.515 10.748 1.00 87.50 293 ILE A O 1
ATOM 2258 N N . PRO A 1 294 ? -12.478 23.249 10.425 1.00 84.88 294 PRO A N 1
ATOM 2259 C CA . PRO A 1 294 ? -12.947 21.985 9.872 1.00 84.88 294 PRO A CA 1
ATOM 2260 C C . PRO A 1 294 ? -12.179 21.627 8.598 1.00 84.88 294 PRO A C 1
ATOM 2262 O O . PRO A 1 294 ? -12.049 22.457 7.700 1.00 84.88 294 PRO A O 1
ATOM 2265 N N . PHE A 1 295 ? -11.717 20.385 8.507 1.00 84.62 295 PHE A N 1
ATOM 2266 C CA . PHE A 1 295 ? -11.016 19.869 7.338 1.00 84.62 295 PHE A CA 1
ATOM 2267 C C . PHE A 1 295 ? -11.592 18.526 6.906 1.00 84.62 295 PHE A C 1
ATOM 2269 O O . PHE A 1 295 ? -12.219 17.811 7.693 1.00 84.62 295 PHE A O 1
ATOM 2276 N N . GLU A 1 296 ? -11.367 18.190 5.642 1.00 82.69 296 GLU A N 1
ATOM 2277 C CA . GLU A 1 296 ? -11.683 16.878 5.095 1.00 82.69 296 GLU A CA 1
ATOM 2278 C C . GLU A 1 296 ? -10.411 16.046 5.012 1.00 82.69 296 GLU A C 1
ATOM 2280 O O . GLU A 1 296 ? -9.352 16.534 4.616 1.00 82.69 296 GLU A O 1
ATOM 2285 N N . PHE A 1 297 ? -10.515 14.772 5.378 1.00 82.69 297 PHE A N 1
ATOM 2286 C CA . PHE A 1 297 ? -9.392 13.869 5.202 1.00 82.69 297 PHE A CA 1
ATOM 2287 C C . PHE A 1 297 ? -9.102 13.656 3.707 1.00 82.69 297 PHE A C 1
ATOM 2289 O O . PHE A 1 297 ? -10.042 13.511 2.916 1.00 82.69 297 PHE A O 1
ATOM 2296 N N . PRO A 1 298 ? -7.816 13.578 3.322 1.00 76.31 298 PRO A N 1
ATOM 2297 C CA . PRO A 1 298 ? -7.385 13.205 1.985 1.00 76.31 298 PRO A CA 1
ATOM 2298 C C . PRO A 1 298 ? -8.089 11.959 1.444 1.00 76.31 298 PRO A C 1
ATOM 2300 O O . PRO A 1 298 ? -8.501 11.058 2.185 1.00 76.31 298 PRO A O 1
ATOM 2303 N N . ARG A 1 299 ? -8.191 11.893 0.110 1.00 71.44 299 ARG A N 1
ATOM 2304 C CA . ARG A 1 299 ? -8.779 10.742 -0.588 1.00 71.44 299 ARG A CA 1
ATOM 2305 C C . ARG A 1 299 ? -8.107 9.443 -0.129 1.00 71.44 299 ARG A C 1
ATOM 2307 O O . ARG A 1 299 ? -6.905 9.454 0.121 1.00 71.44 299 ARG A O 1
ATOM 2314 N N . PRO A 1 300 ? -8.808 8.294 -0.159 1.00 66.38 300 PRO A N 1
ATOM 2315 C CA . PRO A 1 300 ? -8.246 7.014 0.276 1.00 66.38 300 PRO A CA 1
ATOM 2316 C C . PRO A 1 300 ? -6.952 6.578 -0.429 1.00 66.38 300 PRO A C 1
ATOM 2318 O O . PRO A 1 300 ? -6.316 5.626 0.015 1.00 66.38 300 PRO A O 1
ATOM 2321 N N . SER A 1 301 ? -6.604 7.197 -1.561 1.00 65.50 301 SER A N 1
ATOM 2322 C CA . SER A 1 301 ? -5.356 6.981 -2.294 1.00 65.50 301 SER A CA 1
ATOM 2323 C C . SER A 1 301 ? -4.147 7.729 -1.721 1.00 65.50 301 SER A C 1
ATOM 2325 O O . SER A 1 301 ? -3.041 7.338 -2.055 1.00 65.50 301 SER A O 1
ATOM 2327 N N . ALA A 1 302 ? -4.349 8.776 -0.913 1.00 74.12 302 ALA A N 1
ATOM 2328 C CA . ALA A 1 302 ? -3.313 9.635 -0.330 1.00 74.12 302 ALA A CA 1
ATOM 2329 C C . ALA A 1 302 ? -3.132 9.309 1.163 1.00 74.12 302 ALA A C 1
ATOM 2331 O O . ALA A 1 302 ? -3.445 10.096 2.057 1.00 74.12 302 ALA A O 1
ATOM 2332 N N . VAL A 1 303 ? -2.689 8.085 1.434 1.00 84.12 303 VAL A N 1
ATOM 2333 C CA . VAL A 1 303 ? -2.571 7.527 2.783 1.00 84.12 303 VAL A CA 1
ATOM 2334 C C . VAL A 1 303 ? -1.347 8.093 3.515 1.00 84.12 303 VAL A C 1
ATOM 2336 O O . VAL A 1 303 ? -1.386 8.228 4.739 1.00 84.12 303 VAL A O 1
ATOM 2339 N N . CYS A 1 304 ? -0.288 8.481 2.795 1.00 88.06 304 CYS A N 1
ATOM 2340 C CA . CYS A 1 304 ? 0.947 9.010 3.382 1.00 88.06 304 CYS A CA 1
ATOM 2341 C C . CYS A 1 304 ? 0.729 10.251 4.259 1.00 88.06 304 CYS A C 1
ATOM 2343 O O . CYS A 1 304 ? 1.252 10.289 5.371 1.00 88.06 304 CYS A O 1
ATOM 2345 N N . VAL A 1 305 ? -0.062 11.229 3.799 1.00 85.25 305 VAL A N 1
ATOM 2346 C CA . VAL A 1 305 ? -0.347 12.474 4.544 1.00 85.25 305 VAL A CA 1
ATOM 2347 C C . VAL A 1 305 ? -0.959 12.149 5.908 1.00 85.25 305 VAL A C 1
ATOM 2349 O O . VAL A 1 305 ? -0.468 12.573 6.956 1.00 85.25 305 VAL A O 1
ATOM 2352 N N . CYS A 1 306 ? -2.013 11.332 5.907 1.00 87.75 306 CYS A N 1
ATOM 2353 C CA . CYS A 1 306 ? -2.718 10.976 7.130 1.00 87.75 306 CYS A CA 1
ATOM 2354 C C . CYS A 1 306 ? -1.895 10.070 8.042 1.00 87.75 306 CYS A C 1
ATOM 2356 O O . CYS A 1 306 ? -1.936 10.270 9.250 1.00 87.75 306 CYS A O 1
ATOM 2358 N N . LEU A 1 307 ? -1.144 9.102 7.500 1.00 89.94 307 LEU A N 1
ATOM 2359 C CA . LEU A 1 307 ? -0.266 8.250 8.307 1.00 89.94 307 LEU A CA 1
ATOM 2360 C C . LEU A 1 307 ? 0.860 9.052 8.958 1.00 89.94 307 LEU A C 1
ATOM 2362 O O . LEU A 1 307 ? 1.153 8.828 10.130 1.00 89.94 307 LEU A O 1
ATOM 2366 N N . HIS A 1 308 ? 1.452 10.006 8.235 1.00 89.56 308 HIS A N 1
ATOM 2367 C CA . HIS A 1 308 ? 2.494 10.869 8.782 1.00 89.56 308 HIS A CA 1
ATOM 2368 C C . HIS A 1 308 ? 1.975 11.716 9.949 1.00 89.56 308 HIS A C 1
ATOM 2370 O O . HIS A 1 308 ? 2.619 11.827 10.991 1.00 89.56 308 HIS A O 1
ATOM 2376 N N . LEU A 1 309 ? 0.771 12.269 9.805 1.00 90.44 309 LEU A N 1
ATOM 2377 C CA . LEU A 1 309 ? 0.167 13.143 10.807 1.00 90.44 309 LEU A CA 1
ATOM 2378 C C . LEU A 1 309 ? -0.675 12.394 11.845 1.00 90.44 309 LEU A C 1
ATOM 2380 O O . LEU A 1 309 ? -1.200 13.016 12.770 1.00 90.44 309 LEU A O 1
ATOM 2384 N N . LEU A 1 310 ? -0.769 11.064 11.752 1.00 91.94 310 LEU A N 1
ATOM 2385 C CA . LEU A 1 310 ? -1.697 10.256 12.542 1.00 91.94 310 LEU A CA 1
ATOM 2386 C C . LEU A 1 310 ? -1.506 10.456 14.047 1.00 91.94 310 LEU A C 1
ATOM 2388 O O . LEU A 1 310 ? -2.479 10.590 14.785 1.00 91.94 310 LEU A O 1
ATOM 2392 N N . HIS A 1 311 ? -0.255 10.545 14.502 1.00 90.12 311 HIS A N 1
ATOM 2393 C CA . HIS A 1 311 ? 0.063 10.812 15.904 1.00 90.12 311 HIS A CA 1
ATOM 2394 C C . HIS A 1 311 ? -0.521 12.143 16.403 1.00 90.12 311 HIS A C 1
ATOM 2396 O O . HIS A 1 311 ? -1.074 12.215 17.502 1.00 90.12 311 HIS A O 1
ATOM 2402 N N . VAL A 1 312 ? -0.399 13.202 15.597 1.00 90.75 312 VAL A N 1
ATOM 2403 C CA . VAL A 1 312 ? -0.918 14.535 15.925 1.00 90.75 312 VAL A CA 1
ATOM 2404 C C . VAL A 1 312 ? -2.443 14.514 15.890 1.00 90.75 312 VAL A C 1
ATOM 2406 O O . VAL A 1 312 ? -3.078 14.921 16.861 1.00 90.75 312 VAL A O 1
ATOM 2409 N N . LEU A 1 313 ? -3.027 13.954 14.829 1.00 91.38 313 LEU A N 1
ATOM 2410 C CA . LEU A 1 313 ? -4.474 13.854 14.631 1.00 91.38 313 LEU A CA 1
ATOM 2411 C C . LEU A 1 313 ? -5.160 13.078 15.768 1.00 91.38 313 LEU A C 1
ATOM 2413 O O . LEU A 1 313 ? -6.154 13.533 16.332 1.00 91.38 313 LEU A O 1
ATOM 2417 N N . LEU A 1 314 ? -4.583 11.953 16.201 1.00 91.19 314 LEU A N 1
ATOM 2418 C CA . LEU A 1 314 ? -5.088 11.165 17.332 1.00 91.19 314 LEU A CA 1
ATOM 2419 C C . LEU A 1 314 ? -4.928 11.861 18.694 1.00 91.19 314 LEU A C 1
ATOM 2421 O O . LEU A 1 314 ? -5.502 11.402 19.685 1.00 91.19 314 LEU A O 1
ATOM 2425 N N . LYS A 1 315 ? -4.163 12.954 18.780 1.00 89.50 315 LYS A N 1
ATOM 2426 C CA . LYS A 1 315 ? -4.038 13.775 19.993 1.00 89.50 315 LYS A CA 1
ATOM 2427 C C . LYS A 1 315 ? -4.972 14.980 19.975 1.00 89.50 315 LYS A C 1
ATOM 2429 O O . LYS A 1 315 ? -5.609 15.243 20.995 1.00 89.50 315 LYS A O 1
ATOM 2434 N N . THR A 1 316 ? -5.063 15.683 18.848 1.00 88.69 316 THR A N 1
ATOM 2435 C CA . THR A 1 316 ? -5.773 16.966 18.729 1.00 88.69 316 THR A CA 1
ATOM 2436 C C . THR A 1 316 ? -7.216 16.814 18.252 1.00 88.69 316 THR A C 1
ATOM 2438 O O . THR A 1 316 ? -8.108 17.446 18.809 1.00 88.69 316 THR A O 1
ATOM 2441 N N . THR A 1 317 ? -7.483 15.932 17.285 1.00 88.94 317 THR A N 1
ATOM 2442 C CA . THR A 1 317 ? -8.790 15.755 16.623 1.00 88.94 317 THR A CA 1
ATOM 2443 C C . THR A 1 317 ? -9.287 14.312 16.741 1.00 88.94 317 THR A C 1
ATOM 2445 O O . THR A 1 317 ? -9.742 13.688 15.784 1.00 88.94 317 THR A O 1
ATOM 2448 N N . LYS A 1 318 ? -9.236 13.790 17.976 1.00 90.12 318 LYS A N 1
ATOM 2449 C CA . LYS A 1 318 ? -9.454 12.377 18.341 1.00 90.12 318 LYS A CA 1
ATOM 2450 C C . LYS A 1 318 ? -10.598 11.693 17.599 1.00 90.12 318 LYS A C 1
ATOM 2452 O O . LYS A 1 318 ? -10.373 10.670 16.968 1.00 90.12 318 LYS A O 1
ATOM 2457 N N . GLN A 1 319 ? -11.814 12.235 17.688 1.00 90.00 319 GLN A N 1
ATOM 2458 C CA . GLN A 1 319 ? -12.993 11.569 17.132 1.00 90.00 319 GLN A CA 1
ATOM 2459 C C . GLN A 1 319 ? -12.940 11.508 15.602 1.00 90.00 319 GLN A C 1
ATOM 2461 O O . GLN A 1 319 ? -13.157 10.445 15.032 1.00 90.00 319 GLN A O 1
ATOM 2466 N N . ALA A 1 320 ? -12.562 12.611 14.952 1.00 89.81 320 ALA A N 1
ATOM 2467 C CA . ALA A 1 320 ? -12.414 12.670 13.501 1.00 89.81 320 ALA A CA 1
ATOM 2468 C C . ALA A 1 320 ? -11.325 11.700 13.009 1.00 89.81 320 ALA A C 1
ATOM 2470 O O . ALA A 1 320 ? -11.543 10.956 12.057 1.00 89.81 320 ALA A O 1
ATOM 2471 N N . ALA A 1 321 ? -10.184 11.648 13.705 1.00 92.12 321 ALA A N 1
ATOM 2472 C CA . ALA A 1 321 ? -9.100 10.719 13.401 1.00 92.12 321 ALA A CA 1
ATOM 2473 C C . ALA A 1 321 ? -9.514 9.250 13.601 1.00 92.12 321 ALA A C 1
ATOM 2475 O O . ALA A 1 321 ? -9.193 8.404 12.771 1.00 92.12 321 ALA A O 1
ATOM 2476 N N . VAL A 1 322 ? -10.255 8.937 14.670 1.00 93.25 322 VAL A N 1
ATOM 2477 C CA . VAL A 1 322 ? -10.798 7.590 14.911 1.00 93.25 322 VAL A CA 1
ATOM 2478 C C . VAL A 1 322 ? -11.784 7.193 13.818 1.00 93.25 322 VAL A C 1
ATOM 2480 O O . VAL A 1 322 ? -11.658 6.102 13.265 1.00 93.25 322 VAL A O 1
ATOM 2483 N N . ASP A 1 323 ? -12.733 8.065 13.477 1.00 91.19 323 ASP A N 1
ATOM 2484 C CA . ASP A 1 323 ? -13.721 7.790 12.435 1.00 91.19 323 ASP A CA 1
ATOM 2485 C C . ASP A 1 323 ? -13.052 7.581 11.069 1.00 91.19 323 ASP A C 1
ATOM 2487 O O . ASP A 1 323 ? -13.424 6.654 10.349 1.00 91.19 323 ASP A O 1
ATOM 2491 N N . TRP A 1 324 ? -12.011 8.356 10.748 1.00 90.69 324 TRP A N 1
ATOM 2492 C CA . TRP A 1 324 ? -11.206 8.142 9.547 1.00 90.69 324 TRP A CA 1
ATOM 2493 C C . TRP A 1 324 ? -10.449 6.808 9.576 1.00 90.69 324 TRP A C 1
ATOM 2495 O O . TRP A 1 324 ? -10.527 6.050 8.613 1.00 90.69 324 TRP A O 1
ATOM 2505 N N . CYS A 1 325 ? -9.776 6.463 10.679 1.00 92.12 325 CYS A N 1
ATOM 2506 C CA . CYS A 1 325 ? -9.080 5.177 10.808 1.00 92.12 325 CYS A CA 1
ATOM 2507 C C . CYS A 1 325 ? -10.033 3.984 10.651 1.00 92.12 325 CYS A C 1
ATOM 2509 O O . CYS A 1 325 ? -9.659 2.967 10.072 1.00 92.12 325 CYS A O 1
ATOM 2511 N N . VAL A 1 326 ? -11.262 4.095 11.162 1.00 91.19 326 VAL A N 1
ATOM 2512 C CA . VAL A 1 326 ? -12.295 3.060 11.016 1.00 91.19 326 VAL A CA 1
ATOM 2513 C C . VAL A 1 326 ? -12.808 2.992 9.579 1.00 91.19 326 VAL A C 1
ATOM 2515 O O . VAL A 1 326 ? -12.954 1.895 9.047 1.00 91.19 326 VAL A O 1
ATOM 2518 N N . LEU A 1 327 ? -13.031 4.140 8.931 1.00 87.44 327 LEU A N 1
ATOM 2519 C CA . LEU A 1 327 ? -13.414 4.212 7.518 1.00 87.44 327 LEU A CA 1
ATOM 2520 C C . LEU A 1 327 ? -12.341 3.608 6.600 1.00 87.44 327 LEU A C 1
ATOM 2522 O O . LEU A 1 327 ? -12.662 2.983 5.594 1.00 87.44 327 LEU A O 1
ATOM 2526 N N . MET A 1 328 ? -11.072 3.798 6.953 1.00 85.69 328 MET A N 1
ATOM 2527 C CA . MET A 1 328 ? -9.922 3.337 6.182 1.00 85.69 328 MET A CA 1
ATOM 2528 C C . MET A 1 328 ? -9.487 1.910 6.521 1.00 85.69 328 MET A C 1
ATOM 2530 O O . MET A 1 328 ? -8.560 1.403 5.890 1.00 85.69 328 MET A O 1
ATOM 2534 N N . TYR A 1 329 ? -10.120 1.243 7.486 1.00 85.25 329 TYR A N 1
ATOM 2535 C CA . TYR A 1 329 ? -9.834 -0.159 7.775 1.00 85.25 329 TYR A CA 1
ATOM 2536 C C . TYR A 1 329 ? -10.240 -1.036 6.581 1.00 85.25 329 TYR A C 1
ATOM 2538 O O . TYR A 1 329 ? -11.361 -0.894 6.089 1.00 85.25 329 TYR A O 1
ATOM 2546 N N . PRO A 1 330 ? -9.395 -1.979 6.125 1.00 80.56 330 PRO A N 1
ATOM 2547 C CA . PRO A 1 330 ? -8.121 -2.439 6.685 1.00 80.56 330 PRO A CA 1
ATOM 2548 C C . PRO A 1 330 ? -6.846 -1.741 6.162 1.00 80.56 330 PRO A C 1
ATOM 2550 O O . PRO A 1 330 ? -5.768 -2.081 6.645 1.00 80.56 330 PRO A O 1
ATOM 2553 N N . ARG A 1 331 ? -6.916 -0.774 5.228 1.00 80.88 331 ARG A N 1
ATOM 2554 C CA . ARG A 1 331 ? -5.728 -0.022 4.737 1.00 80.88 331 ARG A CA 1
ATOM 2555 C C . ARG A 1 331 ? -4.954 0.640 5.872 1.00 80.88 331 ARG A C 1
ATOM 2557 O O . ARG A 1 331 ? -3.728 0.640 5.869 1.00 80.88 331 ARG A O 1
ATOM 2564 N N . VAL A 1 332 ? -5.689 1.210 6.823 1.00 86.56 332 VAL A N 1
ATOM 2565 C CA . VAL A 1 332 ? -5.159 1.691 8.099 1.00 86.56 332 VAL A CA 1
ATOM 2566 C C . VAL A 1 332 ? -5.540 0.659 9.146 1.00 86.56 332 VAL A C 1
ATOM 2568 O O . VAL A 1 332 ? -6.671 0.605 9.631 1.00 86.56 332 VAL A O 1
ATOM 2571 N N . SER A 1 333 ? -4.591 -0.221 9.435 1.00 86.38 333 SER A N 1
ATOM 2572 C CA . SER A 1 333 ? -4.790 -1.326 10.362 1.00 86.38 333 SER A CA 1
ATOM 2573 C C . SER A 1 333 ? -4.698 -0.852 11.820 1.00 86.38 333 SER A C 1
ATOM 2575 O O . SER A 1 333 ? -4.119 0.205 12.102 1.00 86.38 333 SER A O 1
ATOM 2577 N N . PRO A 1 334 ? -5.181 -1.652 12.787 1.00 89.12 334 PRO A N 1
ATOM 2578 C CA . PRO A 1 334 ? -4.960 -1.378 14.201 1.00 89.12 334 PRO A CA 1
ATOM 2579 C C . PRO A 1 334 ? -3.484 -1.211 14.561 1.00 89.12 334 PRO A C 1
ATOM 2581 O O . PRO A 1 334 ? -3.180 -0.411 15.442 1.00 89.12 334 PRO A O 1
ATOM 2584 N N . TRP A 1 335 ? -2.578 -1.899 13.857 1.00 89.12 335 TRP A N 1
ATOM 2585 C CA . TRP A 1 335 ? -1.136 -1.746 14.040 1.00 89.12 335 TRP A CA 1
ATOM 2586 C C . TRP A 1 335 ? -0.665 -0.322 13.718 1.00 89.12 335 TRP A C 1
ATOM 2588 O O . TRP A 1 335 ? 0.127 0.235 14.468 1.00 89.12 335 TRP A O 1
ATOM 2598 N N . ASN A 1 336 ? -1.202 0.327 12.677 1.00 90.75 336 ASN A N 1
ATOM 2599 C CA . ASN A 1 336 ? -0.848 1.715 12.358 1.00 90.75 336 ASN A CA 1
ATOM 2600 C C . ASN A 1 336 ? -1.244 2.679 13.486 1.00 90.75 336 ASN A C 1
ATOM 2602 O O . ASN A 1 336 ? -0.477 3.573 13.837 1.00 90.75 336 ASN A O 1
ATOM 2606 N N . VAL A 1 337 ? -2.430 2.485 14.071 1.00 91.88 337 VAL A N 1
ATOM 2607 C CA . VAL A 1 337 ? -2.921 3.300 15.194 1.00 91.88 337 VAL A CA 1
ATOM 2608 C C . VAL A 1 337 ? -2.092 3.040 16.454 1.00 91.88 337 VAL A C 1
ATOM 2610 O O . VAL A 1 337 ? -1.732 3.988 17.151 1.00 91.88 337 VAL A O 1
ATOM 2613 N N . GLN A 1 338 ? -1.750 1.777 16.730 1.00 88.56 338 GLN A N 1
ATOM 2614 C CA . GLN A 1 338 ? -0.845 1.412 17.823 1.00 88.56 338 GLN A CA 1
ATOM 2615 C C . GLN A 1 338 ? 0.514 2.086 17.649 1.00 88.56 338 GLN A C 1
ATOM 2617 O O . GLN A 1 338 ? 0.969 2.795 18.543 1.00 88.56 338 GLN A O 1
ATOM 2622 N N . TRP A 1 339 ? 1.129 1.919 16.480 1.00 88.19 339 TRP A N 1
ATOM 2623 C CA . TRP A 1 339 ? 2.433 2.486 16.173 1.00 88.19 339 TRP A CA 1
ATOM 2624 C C . TRP A 1 339 ? 2.431 4.011 16.293 1.00 88.19 339 TRP A C 1
ATOM 2626 O O . TRP A 1 339 ? 3.321 4.582 16.919 1.00 88.19 339 TRP A O 1
ATOM 2636 N N . ALA A 1 340 ? 1.387 4.680 15.798 1.00 89.69 340 ALA A N 1
ATOM 2637 C CA . ALA A 1 340 ? 1.253 6.124 15.937 1.00 89.69 340 ALA A CA 1
ATOM 2638 C C . ALA A 1 340 ? 1.095 6.574 17.398 1.00 89.69 340 ALA A C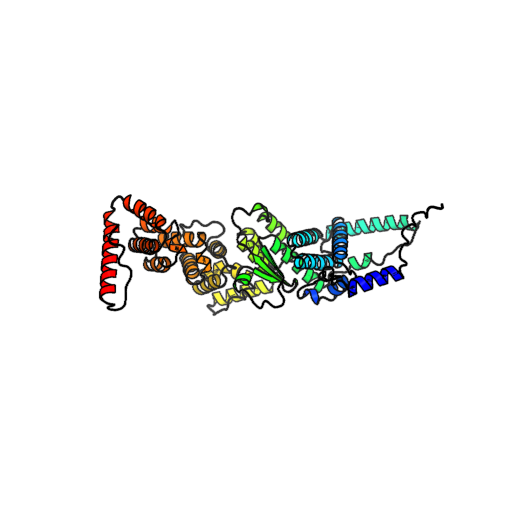 1
ATOM 2640 O O . ALA A 1 340 ? 1.600 7.631 17.764 1.00 89.69 340 ALA A O 1
ATOM 2641 N N . LEU A 1 341 ? 0.397 5.819 18.252 1.00 87.62 341 LEU A N 1
ATOM 2642 C CA . LEU A 1 341 ? 0.159 6.212 19.647 1.00 87.62 341 LEU A CA 1
ATOM 2643 C C . LEU A 1 341 ? 1.304 5.845 20.594 1.00 87.62 341 LEU A C 1
ATOM 2645 O O . LEU A 1 341 ? 1.549 6.584 21.549 1.00 87.62 341 LEU A O 1
ATOM 2649 N N . PHE A 1 342 ? 1.980 4.728 20.338 1.00 84.12 342 PHE A N 1
ATOM 2650 C CA . PHE A 1 342 ? 2.891 4.082 21.286 1.00 84.12 342 PHE A CA 1
ATOM 2651 C C . PHE A 1 342 ? 4.300 3.829 20.724 1.00 84.12 342 PHE A C 1
ATOM 2653 O O . PHE A 1 342 ? 5.219 3.561 21.493 1.00 84.12 342 PHE A O 1
ATOM 2660 N N . GLY A 1 343 ? 4.502 3.928 19.408 1.00 79.94 343 GLY A N 1
ATOM 2661 C CA . GLY A 1 343 ? 5.759 3.579 18.742 1.00 79.94 343 GLY A CA 1
ATOM 2662 C C . GLY A 1 343 ? 5.892 2.083 18.432 1.00 79.94 343 GLY A C 1
ATOM 2663 O O . GLY A 1 343 ? 4.906 1.369 18.276 1.00 79.94 343 GLY A O 1
ATOM 2664 N N . ALA A 1 344 ? 7.131 1.598 18.296 1.00 66.19 344 ALA A N 1
ATOM 2665 C CA . ALA A 1 344 ? 7.431 0.244 17.807 1.00 66.19 344 ALA A CA 1
ATOM 2666 C C . ALA A 1 344 ? 7.228 -0.892 18.834 1.00 66.19 344 ALA A C 1
ATOM 2668 O O . ALA A 1 344 ? 7.265 -2.059 18.453 1.00 66.19 344 ALA A O 1
ATOM 2669 N N . SER A 1 345 ? 7.012 -0.583 20.116 1.00 59.12 345 SER A N 1
ATOM 2670 C CA . SER A 1 345 ? 6.775 -1.575 21.174 1.00 59.12 345 SER A CA 1
ATOM 2671 C C . SER A 1 345 ? 5.624 -1.130 22.070 1.00 59.12 345 SER A C 1
ATOM 2673 O O . SER A 1 345 ? 5.663 -0.016 22.595 1.00 59.12 345 SER A O 1
ATOM 2675 N N . VAL A 1 346 ? 4.628 -1.995 22.268 1.00 60.06 346 VAL A N 1
ATOM 2676 C CA . VAL A 1 346 ? 3.453 -1.707 23.102 1.00 60.06 346 VAL A CA 1
ATOM 2677 C C . VAL A 1 346 ? 3.343 -2.735 24.217 1.00 60.06 346 VAL A C 1
ATOM 2679 O O . VAL A 1 346 ? 3.205 -3.924 23.945 1.00 60.06 346 VAL A O 1
ATOM 2682 N N . ASP A 1 347 ? 3.330 -2.253 25.459 1.00 56.81 347 ASP A N 1
ATOM 2683 C CA . ASP A 1 347 ? 2.803 -3.003 26.596 1.00 56.81 347 ASP A CA 1
ATOM 2684 C C . ASP A 1 347 ? 1.319 -2.643 26.747 1.00 56.81 347 ASP A C 1
ATOM 2686 O O . ASP A 1 347 ? 0.970 -1.491 27.019 1.00 56.81 347 ASP A O 1
ATOM 2690 N N . PHE A 1 348 ? 0.427 -3.619 26.558 1.00 59.75 348 PHE A N 1
ATOM 2691 C CA . PHE A 1 348 ? -1.032 -3.415 26.596 1.00 59.75 348 PHE A CA 1
ATOM 2692 C C . PHE A 1 348 ? -1.597 -3.130 27.997 1.00 59.75 348 PHE A C 1
ATOM 2694 O O . PHE A 1 348 ? -2.798 -2.910 28.149 1.00 59.75 348 PHE A O 1
ATOM 2701 N N . ASP A 1 349 ? -0.726 -3.050 29.000 1.00 55.75 349 ASP A N 1
ATOM 2702 C CA . ASP A 1 349 ? -1.044 -2.522 30.325 1.00 55.75 349 ASP A CA 1
ATOM 2703 C C . ASP A 1 349 ? -1.171 -0.984 30.319 1.00 55.75 349 ASP A C 1
ATOM 2705 O O . ASP A 1 349 ? -1.633 -0.385 31.293 1.00 55.75 349 ASP A O 1
ATOM 2709 N N . GLN A 1 350 ? -0.787 -0.315 29.222 1.00 60.47 350 GLN A N 1
ATOM 2710 C CA . GLN A 1 350 ? -0.923 1.133 29.083 1.00 60.47 350 GLN A CA 1
ATOM 2711 C C . GLN A 1 350 ? -2.376 1.550 28.816 1.00 60.47 350 GLN A C 1
ATOM 2713 O O . GLN A 1 350 ? -2.996 1.233 27.796 1.00 60.47 350 GLN A O 1
ATOM 2718 N N . THR A 1 351 ? -2.920 2.347 29.732 1.00 69.12 351 THR A N 1
ATOM 2719 C CA . THR A 1 351 ? -4.267 2.908 29.647 1.00 69.12 351 THR A CA 1
ATOM 2720 C C . THR A 1 351 ? -4.325 4.047 28.622 1.00 69.12 351 THR A C 1
ATOM 2722 O O . THR A 1 351 ? -4.087 5.214 28.923 1.00 69.12 351 THR A O 1
ATOM 2725 N N . ASN A 1 352 ? -4.660 3.724 27.371 1.00 83.88 352 ASN A N 1
ATOM 2726 C CA . ASN A 1 352 ? -4.924 4.721 26.332 1.00 83.88 352 ASN A CA 1
ATOM 2727 C C . ASN A 1 352 ? -6.402 4.716 25.931 1.00 83.88 352 ASN A C 1
ATOM 2729 O O . ASN A 1 352 ? -6.888 3.786 25.282 1.00 83.88 352 ASN A O 1
ATOM 2733 N N . SER A 1 353 ? -7.119 5.772 26.308 1.00 86.38 353 SER A N 1
ATOM 2734 C CA . SER A 1 353 ? -8.543 5.913 26.001 1.00 86.38 353 SER A CA 1
ATOM 2735 C C . SER A 1 353 ? -8.813 6.153 24.512 1.00 86.38 353 SER A C 1
ATOM 2737 O O . SER A 1 353 ? -9.837 5.701 24.006 1.00 86.38 353 SER A O 1
ATOM 2739 N N . THR A 1 354 ? -7.891 6.794 23.780 1.00 90.06 354 THR A N 1
ATOM 2740 C CA . THR A 1 354 ? -8.020 6.984 22.325 1.00 90.06 354 THR A CA 1
ATOM 2741 C C . THR A 1 354 ? -7.946 5.642 21.601 1.00 90.06 354 THR A C 1
ATOM 2743 O O . THR A 1 354 ? -8.784 5.362 20.747 1.00 90.06 354 THR A O 1
ATOM 2746 N N . TYR A 1 355 ? -6.983 4.789 21.961 1.00 91.00 355 TYR A N 1
ATOM 2747 C CA . TYR A 1 355 ? -6.835 3.485 21.313 1.00 91.00 355 TYR A CA 1
ATOM 2748 C C . TYR A 1 355 ? -8.001 2.538 21.637 1.00 91.00 355 TYR A C 1
ATOM 2750 O O . TYR A 1 355 ? -8.529 1.876 20.744 1.00 91.00 355 TYR A O 1
ATOM 2758 N N . LEU A 1 356 ? -8.483 2.547 22.885 1.00 90.81 356 LEU A N 1
ATOM 2759 C CA . LEU A 1 356 ? -9.687 1.807 23.269 1.00 90.81 356 LEU A CA 1
ATOM 2760 C C . LEU A 1 356 ? -10.932 2.298 22.513 1.00 90.81 356 LEU A C 1
ATOM 2762 O O . LEU A 1 356 ? -11.728 1.481 22.046 1.00 90.81 356 LEU A O 1
ATOM 2766 N N . SER A 1 357 ? -11.095 3.619 22.370 1.00 92.00 357 SER A N 1
ATOM 2767 C CA . SER A 1 357 ? -12.185 4.219 21.590 1.00 92.00 357 SER A CA 1
ATOM 2768 C C . SER A 1 357 ? -12.129 3.781 20.125 1.00 92.00 357 SER A C 1
ATOM 2770 O O . SER A 1 357 ? -13.147 3.371 19.564 1.00 92.00 357 SER A O 1
ATOM 2772 N N . TYR A 1 358 ? -10.931 3.768 19.530 1.00 94.50 358 TYR A N 1
ATOM 2773 C CA . TYR A 1 358 ? -10.719 3.241 18.185 1.00 94.50 358 TYR A CA 1
ATOM 2774 C C . TYR A 1 358 ? -11.142 1.774 18.069 1.00 94.50 358 TYR A C 1
ATOM 2776 O O . TYR A 1 358 ? -11.985 1.467 17.232 1.00 94.50 358 TYR A O 1
ATOM 2784 N N . LEU A 1 359 ? -10.623 0.882 18.920 1.00 93.25 359 LEU A N 1
ATOM 2785 C CA . LEU A 1 359 ? -10.955 -0.547 18.870 1.00 93.25 359 LEU A CA 1
ATOM 2786 C C . LEU A 1 359 ? -12.456 -0.799 19.061 1.00 93.25 359 LEU A C 1
ATOM 2788 O O . LEU A 1 359 ? -13.054 -1.587 18.332 1.00 93.25 359 LEU A O 1
ATOM 2792 N N . THR A 1 360 ? -13.078 -0.085 19.999 1.00 92.88 360 THR A N 1
ATOM 2793 C CA . THR A 1 360 ? -14.521 -0.172 20.258 1.00 92.88 360 THR A CA 1
ATOM 2794 C C . THR A 1 360 ? -15.324 0.261 19.029 1.00 92.88 360 THR A C 1
ATOM 2796 O O . THR A 1 360 ? -16.218 -0.457 18.582 1.00 92.88 360 THR A O 1
ATOM 2799 N N . THR A 1 361 ? -14.972 1.405 18.436 1.00 93.94 361 THR A N 1
ATOM 2800 C CA . THR A 1 361 ? -15.647 1.940 17.244 1.00 93.94 361 THR A CA 1
ATOM 2801 C C . THR A 1 361 ? -15.421 1.045 16.025 1.00 93.94 361 THR A C 1
ATOM 2803 O O . THR A 1 361 ? -16.351 0.814 15.252 1.00 93.94 361 THR A O 1
ATOM 2806 N N . LEU A 1 362 ? -14.215 0.493 15.871 1.00 93.50 362 LEU A N 1
ATOM 2807 C CA . LEU A 1 362 ? -13.865 -0.446 14.809 1.00 93.50 362 LEU A CA 1
ATOM 2808 C C . LEU A 1 362 ? -14.724 -1.710 14.897 1.00 93.50 362 LEU A C 1
ATOM 2810 O O . LEU A 1 362 ? -15.399 -2.060 13.931 1.00 93.50 362 LEU A O 1
ATOM 2814 N N . LEU A 1 363 ? -14.777 -2.345 16.071 1.00 91.44 363 LEU A N 1
ATOM 2815 C CA . LEU A 1 363 ? -15.606 -3.528 16.291 1.00 91.44 363 LEU A CA 1
ATOM 2816 C C . LEU A 1 363 ? -17.097 -3.215 16.102 1.00 91.44 363 LEU A C 1
ATOM 2818 O O . LEU A 1 363 ? -17.845 -4.070 15.635 1.00 91.44 363 LEU A O 1
ATOM 2822 N N . GLN A 1 364 ? -17.568 -2.007 16.413 1.00 90.31 364 GLN A N 1
ATOM 2823 C CA . GLN A 1 364 ? -18.963 -1.616 16.174 1.00 90.31 364 GLN A CA 1
ATOM 2824 C C . GLN A 1 364 ? -19.278 -1.418 14.689 1.00 90.31 364 GLN A C 1
ATOM 2826 O O . GLN A 1 364 ? -20.280 -1.950 14.212 1.00 90.31 364 GLN A O 1
ATOM 2831 N N . LYS A 1 365 ? -18.438 -0.674 13.962 1.00 89.56 365 LYS A N 1
ATOM 2832 C CA . LYS A 1 365 ? -18.743 -0.185 12.608 1.00 89.56 365 LYS A CA 1
ATOM 2833 C C . LYS A 1 365 ? -18.189 -1.061 11.478 1.00 89.56 365 LYS A C 1
ATOM 2835 O O . LYS A 1 365 ? -18.721 -0.996 10.375 1.00 89.56 365 LYS A O 1
ATOM 2840 N N . ALA A 1 366 ? -17.172 -1.890 11.726 1.00 85.75 366 ALA A N 1
ATOM 2841 C CA . ALA A 1 366 ? -16.521 -2.722 10.711 1.00 85.75 366 ALA A CA 1
ATOM 2842 C C . ALA A 1 366 ? -16.669 -4.225 11.031 1.00 85.75 366 ALA A C 1
ATOM 2844 O O . ALA A 1 366 ? -15.806 -4.799 11.698 1.00 85.75 366 ALA A O 1
ATOM 2845 N N . PRO A 1 367 ? -17.723 -4.910 10.539 1.00 82.88 367 PRO A N 1
ATOM 2846 C CA . PRO A 1 367 ? -17.987 -6.314 10.865 1.00 82.88 367 PRO A CA 1
ATOM 2847 C C . PRO A 1 367 ? -16.833 -7.283 10.571 1.00 82.88 367 PRO A C 1
ATOM 2849 O O . PRO A 1 367 ? -16.652 -8.226 11.335 1.00 82.88 367 PRO A O 1
ATOM 2852 N N . ALA A 1 368 ? -16.021 -7.053 9.529 1.00 79.12 368 ALA A N 1
ATOM 2853 C CA . ALA A 1 368 ? -14.868 -7.917 9.243 1.00 79.12 368 ALA A CA 1
ATOM 2854 C C . ALA A 1 368 ? -13.794 -7.893 10.330 1.00 79.12 368 ALA A C 1
ATOM 2856 O O . ALA A 1 368 ? -13.149 -8.914 10.546 1.00 79.12 368 ALA A O 1
ATOM 2857 N N . SER A 1 369 ? -13.638 -6.780 11.055 1.00 82.56 369 SER A N 1
ATOM 2858 C CA . SER A 1 369 ? -12.677 -6.705 12.164 1.00 82.56 369 SER A CA 1
ATOM 2859 C C . SER A 1 369 ? -13.012 -7.684 13.292 1.00 82.56 369 SER A C 1
ATOM 2861 O O . SER A 1 369 ? -12.125 -8.143 14.001 1.00 82.56 369 SER A O 1
ATOM 2863 N N . ARG A 1 370 ? -14.286 -8.076 13.422 1.00 82.62 370 ARG A N 1
ATOM 2864 C CA . ARG A 1 370 ? -14.738 -9.050 14.422 1.00 82.62 370 ARG A CA 1
ATOM 2865 C C . ARG A 1 370 ? -14.284 -10.474 14.110 1.00 82.62 370 ARG A C 1
ATOM 2867 O O . ARG A 1 370 ? -14.448 -11.334 14.962 1.00 82.62 370 ARG A O 1
ATOM 2874 N N . GLY A 1 371 ? -13.785 -10.750 12.906 1.00 77.38 371 GLY A N 1
ATOM 2875 C CA . GLY A 1 371 ? -13.180 -12.040 12.570 1.00 77.38 371 GLY A CA 1
ATOM 2876 C C . GLY A 1 371 ? -11.732 -12.172 13.050 1.00 77.38 371 GLY A C 1
ATOM 2877 O O . GLY A 1 371 ? -11.195 -13.275 13.045 1.00 77.38 371 GLY A O 1
ATOM 2878 N N . ASP A 1 372 ? -11.106 -11.069 13.467 1.00 82.56 372 ASP A N 1
ATOM 2879 C CA . ASP A 1 372 ? -9.712 -11.035 13.893 1.00 82.56 372 ASP A CA 1
ATOM 2880 C C . ASP A 1 372 ? -9.613 -11.201 15.417 1.00 82.56 372 ASP A C 1
ATOM 2882 O O . ASP A 1 372 ? -9.909 -10.289 16.197 1.00 82.56 372 ASP A O 1
ATOM 2886 N N . ALA A 1 373 ? -9.184 -12.391 15.844 1.00 84.00 373 ALA A N 1
ATOM 2887 C CA . ALA A 1 373 ? -9.018 -12.716 17.257 1.00 84.00 373 ALA A CA 1
ATOM 2888 C C . ALA A 1 373 ? -8.010 -11.788 17.956 1.00 84.00 373 ALA A C 1
ATOM 2890 O O . ALA A 1 373 ? -8.189 -11.475 19.130 1.00 84.00 373 ALA A O 1
ATOM 2891 N N . SER A 1 374 ? -6.990 -11.286 17.249 1.00 85.06 374 SER A N 1
ATOM 2892 C CA . SER A 1 374 ? -5.992 -10.390 17.845 1.00 85.06 374 SER A CA 1
ATOM 2893 C C . SER A 1 374 ? -6.603 -9.038 18.228 1.00 85.06 374 SER A C 1
ATOM 2895 O O . SER A 1 374 ? -6.350 -8.528 19.318 1.00 85.06 374 SER A O 1
ATOM 2897 N N . ILE A 1 375 ? -7.485 -8.490 17.384 1.00 88.88 375 ILE A N 1
ATOM 2898 C CA . ILE A 1 375 ? -8.207 -7.236 17.651 1.00 88.88 375 ILE A CA 1
ATOM 2899 C C . ILE A 1 375 ? -9.111 -7.400 18.874 1.00 88.88 375 ILE A C 1
ATOM 2901 O O . ILE A 1 375 ? -9.109 -6.541 19.758 1.00 88.88 375 ILE A O 1
ATOM 2905 N N . ILE A 1 376 ? -9.856 -8.508 18.942 1.00 89.94 376 ILE A N 1
ATOM 2906 C CA . ILE A 1 376 ? -10.746 -8.810 20.072 1.00 89.94 376 ILE A CA 1
ATOM 2907 C C . ILE A 1 376 ? -9.938 -8.992 21.357 1.00 89.94 376 ILE A C 1
ATOM 2909 O O . ILE A 1 376 ? -10.294 -8.406 22.377 1.00 89.94 376 ILE A O 1
ATOM 2913 N N . THR A 1 377 ? -8.833 -9.738 21.298 1.00 89.12 377 THR A N 1
ATOM 2914 C CA . THR A 1 377 ? -7.912 -9.932 22.425 1.00 89.12 377 THR A CA 1
ATOM 2915 C C . THR A 1 377 ? -7.437 -8.581 22.961 1.00 89.12 377 THR A C 1
ATOM 2917 O O . THR A 1 377 ? -7.653 -8.270 24.133 1.00 89.12 377 THR A O 1
ATOM 2920 N N . HIS A 1 378 ? -6.873 -7.724 22.102 1.00 87.81 378 HIS A N 1
ATOM 2921 C CA . HIS A 1 378 ? -6.396 -6.399 22.508 1.00 87.81 378 HIS A CA 1
ATOM 2922 C C . HIS A 1 378 ? -7.512 -5.541 23.116 1.00 87.81 378 HIS A C 1
ATOM 2924 O O . HIS A 1 378 ? -7.317 -4.915 24.160 1.00 87.81 378 HIS A O 1
ATOM 2930 N N . TRP A 1 379 ? -8.695 -5.535 22.498 1.00 92.06 379 TRP A N 1
ATOM 2931 C CA . TRP A 1 379 ? -9.839 -4.783 23.004 1.00 92.06 379 TRP A CA 1
ATOM 2932 C C . TRP A 1 379 ? -10.295 -5.279 24.381 1.00 92.06 379 TRP A C 1
ATOM 2934 O O . TRP A 1 379 ? -10.493 -4.458 25.275 1.00 92.06 379 TRP A O 1
ATOM 2944 N N . LEU A 1 380 ? -10.401 -6.598 24.583 1.00 90.69 380 LEU A N 1
ATOM 2945 C CA . LEU A 1 380 ? -10.781 -7.197 25.864 1.00 90.69 380 LEU A CA 1
ATOM 2946 C C . LEU A 1 380 ? -9.784 -6.824 26.963 1.00 90.69 380 LEU A C 1
ATOM 2948 O O . LEU A 1 380 ? -10.186 -6.303 28.004 1.00 90.69 380 LEU A O 1
ATOM 2952 N N . HIS A 1 381 ? -8.486 -7.022 26.725 1.00 88.06 381 HIS A N 1
ATOM 2953 C CA . HIS A 1 381 ? -7.452 -6.671 27.699 1.00 88.06 381 HIS A CA 1
ATOM 2954 C C . HIS A 1 381 ? -7.543 -5.199 28.118 1.00 88.06 381 HIS A C 1
ATOM 2956 O O . HIS A 1 381 ? -7.555 -4.898 29.313 1.00 88.06 381 HIS A O 1
ATOM 2962 N N . MET A 1 382 ? -7.708 -4.286 27.159 1.00 88.19 382 MET A N 1
ATOM 2963 C CA . MET A 1 382 ? -7.850 -2.860 27.451 1.00 88.19 382 MET A CA 1
ATOM 2964 C C . MET A 1 382 ? -9.167 -2.499 28.144 1.00 88.19 382 MET A C 1
ATOM 2966 O O . MET A 1 382 ? -9.165 -1.658 29.043 1.00 88.19 382 MET A O 1
ATOM 2970 N N . HIS A 1 383 ? -10.283 -3.115 27.749 1.00 90.50 383 HIS A N 1
ATOM 2971 C CA . HIS A 1 383 ? -11.594 -2.901 28.361 1.00 90.50 383 HIS A CA 1
ATOM 2972 C C . HIS A 1 383 ? -11.547 -3.209 29.864 1.00 90.50 383 HIS A C 1
ATOM 2974 O O . HIS A 1 383 ? -11.981 -2.398 30.688 1.00 90.50 383 HIS A O 1
ATOM 2980 N N . PHE A 1 384 ? -10.963 -4.356 30.225 1.00 88.75 384 PHE A N 1
ATOM 2981 C CA . PHE A 1 384 ? -10.819 -4.769 31.618 1.00 88.75 384 PHE A CA 1
ATOM 2982 C C . PHE A 1 384 ? -9.761 -3.953 32.372 1.00 88.75 384 PHE A C 1
ATOM 2984 O O . PHE A 1 384 ? -10.024 -3.544 33.505 1.00 88.75 384 PHE A O 1
ATOM 2991 N N . ALA A 1 385 ? -8.611 -3.658 31.754 1.00 86.38 385 ALA A N 1
ATOM 2992 C CA . ALA A 1 385 ? -7.556 -2.844 32.366 1.00 86.38 385 ALA A CA 1
ATOM 2993 C C . ALA A 1 385 ? -8.014 -1.407 32.675 1.00 86.38 385 ALA A C 1
ATOM 2995 O O . ALA A 1 385 ? -7.595 -0.821 33.669 1.00 86.38 385 ALA A O 1
ATOM 2996 N N . GLN A 1 386 ? -8.904 -0.842 31.852 1.00 87.88 386 GLN A N 1
ATOM 2997 C CA . GLN A 1 386 ? -9.453 0.506 32.037 1.00 87.88 386 GLN A CA 1
ATOM 2998 C C . GLN A 1 386 ? -10.790 0.531 32.788 1.00 87.88 386 GLN A C 1
ATOM 3000 O O . GLN A 1 386 ? -11.451 1.568 32.793 1.00 87.88 386 GLN A O 1
ATOM 3005 N N . HIS A 1 387 ? -11.203 -0.587 33.398 1.00 86.38 387 HIS A N 1
ATOM 3006 C CA . HIS A 1 387 ? -12.444 -0.697 34.175 1.00 86.38 387 HIS A CA 1
ATOM 3007 C C . HIS A 1 387 ? -13.675 -0.121 33.462 1.00 86.38 387 HIS A C 1
ATOM 3009 O O . HIS A 1 387 ? -14.495 0.566 34.072 1.00 86.38 387 HIS A O 1
ATOM 3015 N N . GLN A 1 388 ? -13.798 -0.392 32.163 1.00 89.06 388 GLN A N 1
ATOM 3016 C CA . GLN A 1 388 ? -14.935 0.079 31.385 1.00 89.06 388 GLN A CA 1
ATOM 3017 C C . GLN A 1 388 ? -16.259 -0.476 31.920 1.00 89.06 388 GLN A C 1
ATOM 3019 O O . GLN A 1 388 ? -16.308 -1.471 32.655 1.00 89.06 388 GLN A O 1
ATOM 3024 N N . ALA A 1 389 ? -17.334 0.220 31.564 1.00 87.31 389 ALA A N 1
ATOM 3025 C CA . ALA A 1 389 ? -18.672 -0.128 31.993 1.00 87.31 389 ALA A CA 1
ATOM 3026 C C . ALA A 1 389 ? -19.124 -1.462 31.363 1.00 87.31 389 ALA A C 1
ATOM 3028 O O . ALA A 1 389 ? -18.762 -1.806 30.235 1.00 87.31 389 ALA A O 1
ATOM 3029 N N . GLU A 1 390 ? -19.852 -2.251 32.153 1.00 87.00 390 GLU A N 1
ATOM 3030 C CA . GLU A 1 390 ? -20.216 -3.636 31.825 1.00 87.00 390 GLU A CA 1
ATOM 3031 C C . GLU A 1 390 ? -21.214 -3.729 30.664 1.00 87.00 390 GLU A C 1
ATOM 3033 O O . GLU A 1 390 ? -21.157 -4.663 29.867 1.00 87.00 390 GLU A O 1
ATOM 3038 N N . ASP A 1 391 ? -22.065 -2.714 30.521 1.00 87.81 391 ASP A N 1
ATOM 3039 C CA . ASP A 1 391 ? -23.012 -2.527 29.421 1.00 87.81 391 ASP A CA 1
ATOM 3040 C C . ASP A 1 391 ? -22.327 -2.528 28.049 1.00 87.81 391 ASP A C 1
ATOM 3042 O O . ASP A 1 391 ? -22.847 -3.111 27.096 1.00 87.81 391 ASP A O 1
ATOM 3046 N N . VAL A 1 392 ? -21.125 -1.949 27.953 1.00 89.38 392 VAL A N 1
ATOM 3047 C CA . VAL A 1 392 ? -20.341 -1.963 26.714 1.00 89.38 392 VAL A CA 1
ATOM 3048 C C . VAL A 1 392 ? -19.981 -3.398 26.333 1.00 89.38 392 VAL A C 1
ATOM 3050 O O . VAL A 1 392 ? -20.172 -3.778 25.182 1.00 89.38 392 VAL A O 1
ATOM 3053 N N . LEU A 1 393 ? -19.496 -4.214 27.277 1.00 90.69 393 LEU A N 1
ATOM 3054 C CA . LEU A 1 393 ? -19.145 -5.611 27.002 1.00 90.69 393 LEU A CA 1
ATOM 3055 C C . LEU A 1 393 ? -20.382 -6.446 26.663 1.00 90.69 393 LEU A C 1
ATOM 3057 O O . LEU A 1 393 ? -20.354 -7.187 25.681 1.00 90.69 393 LEU A O 1
ATOM 3061 N N . LEU A 1 394 ? -21.479 -6.279 27.405 1.00 87.94 394 LEU A N 1
ATOM 3062 C CA . LEU A 1 394 ? -22.757 -6.939 27.115 1.00 87.94 394 LEU A CA 1
ATOM 3063 C C . LEU A 1 394 ? -23.227 -6.659 25.680 1.00 87.94 394 LEU A C 1
ATOM 3065 O O . LEU A 1 394 ? -23.616 -7.585 24.967 1.00 87.94 394 LEU A O 1
ATOM 3069 N N . ALA A 1 395 ? -23.089 -5.416 25.206 1.00 88.75 395 ALA A N 1
ATOM 3070 C CA . ALA A 1 395 ? -23.425 -5.047 23.833 1.00 88.75 395 ALA A CA 1
ATOM 3071 C C . ALA A 1 395 ? -22.552 -5.743 22.771 1.00 88.75 395 ALA A C 1
ATOM 3073 O O . ALA A 1 395 ? -22.970 -5.849 21.618 1.00 88.75 395 ALA A O 1
ATOM 3074 N N . PHE A 1 396 ? -21.357 -6.232 23.112 1.00 89.31 396 PHE A N 1
ATOM 3075 C CA . PHE A 1 396 ? -20.531 -7.030 22.199 1.00 89.31 396 PHE A CA 1
ATOM 3076 C C . PHE A 1 396 ? -20.735 -8.539 22.351 1.00 89.31 396 PHE A C 1
ATOM 3078 O O . PHE A 1 396 ? -20.516 -9.271 21.387 1.00 89.31 396 PHE A O 1
ATOM 3085 N N . LEU A 1 397 ? -21.199 -9.016 23.508 1.00 87.88 397 LEU A N 1
ATOM 3086 C CA . LEU A 1 397 ? -21.466 -10.438 23.747 1.00 87.88 397 LEU A CA 1
ATOM 3087 C C . LEU A 1 397 ? -22.611 -11.000 22.898 1.00 87.88 397 LEU A C 1
ATOM 3089 O O . LEU A 1 397 ? -22.706 -12.211 22.762 1.00 87.88 397 LEU A O 1
ATOM 3093 N N . GLN A 1 398 ? -23.407 -10.158 22.237 1.00 84.31 398 GLN A N 1
ATOM 3094 C CA . GLN A 1 398 ? -24.350 -10.605 21.204 1.00 84.31 398 GLN A CA 1
ATOM 3095 C C . GLN A 1 398 ? -23.663 -11.191 19.952 1.00 84.31 398 GLN A C 1
ATOM 3097 O O . GLN A 1 398 ? -24.315 -11.842 19.134 1.00 84.31 398 GLN A O 1
ATOM 3102 N N . TYR A 1 399 ? -22.357 -10.957 19.761 1.00 85.12 399 TYR A N 1
ATOM 3103 C CA . TYR A 1 399 ? -21.621 -11.408 18.580 1.00 85.12 399 TYR A CA 1
ATOM 3104 C C . TYR A 1 399 ? -20.867 -12.725 18.835 1.00 85.12 399 TYR A C 1
ATOM 3106 O O . TYR A 1 399 ? -20.018 -12.762 19.731 1.00 85.12 399 TYR A O 1
ATOM 3114 N N . PRO A 1 400 ? -21.071 -13.774 18.004 1.00 84.19 400 PRO A N 1
ATOM 3115 C CA . PRO A 1 400 ? -20.382 -15.066 18.122 1.00 84.19 400 PRO A CA 1
ATOM 3116 C C . PRO A 1 400 ? -18.875 -14.990 18.257 1.00 84.19 400 PRO A C 1
ATOM 3118 O O . PRO A 1 400 ? -18.302 -15.684 19.089 1.00 84.19 400 PRO A O 1
ATOM 3121 N N . SER A 1 401 ? -18.232 -14.117 17.491 1.00 83.31 401 SER A N 1
ATOM 3122 C CA . SER A 1 401 ? -16.783 -13.970 17.544 1.00 83.31 401 SER A CA 1
ATOM 3123 C C . SER A 1 401 ? -16.257 -13.437 18.876 1.00 83.31 401 SER A C 1
ATOM 3125 O O . SER A 1 401 ? -15.109 -13.702 19.213 1.00 83.31 401 SER A O 1
ATOM 3127 N N . VAL A 1 402 ? -17.081 -12.713 19.641 1.00 84.25 402 VAL A N 1
ATOM 3128 C CA . VAL A 1 402 ? -16.694 -12.145 20.935 1.00 84.25 402 VAL A CA 1
ATOM 3129 C C . VAL A 1 402 ? -17.010 -13.118 22.066 1.00 84.25 402 VAL A C 1
ATOM 3131 O O . VAL A 1 402 ? -16.121 -13.413 22.858 1.00 84.25 402 VAL A O 1
ATOM 3134 N N . TYR A 1 403 ? -18.233 -13.659 22.150 1.00 84.31 403 TYR A N 1
ATOM 3135 C CA . TYR A 1 403 ? -18.596 -14.538 23.274 1.00 84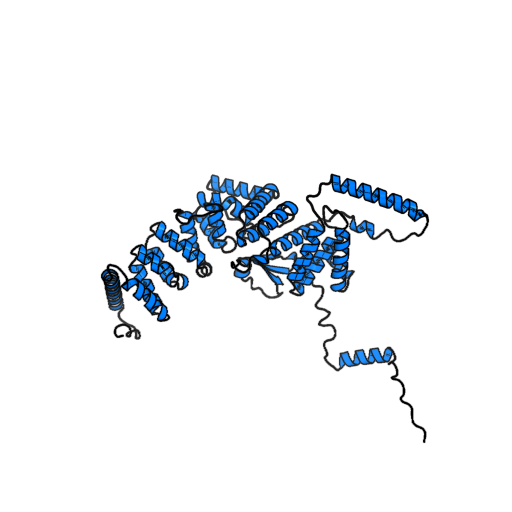.31 403 TYR A CA 1
ATOM 3136 C C . TYR A 1 403 ? -17.951 -15.932 23.204 1.00 84.31 403 TYR A C 1
ATOM 3138 O O . TYR A 1 403 ? -17.798 -16.577 24.238 1.00 84.31 403 TYR A O 1
ATOM 3146 N N . MET A 1 404 ? -17.546 -16.394 22.014 1.00 83.06 404 MET A N 1
ATOM 3147 C CA . MET A 1 404 ? -16.760 -17.628 21.849 1.00 83.06 404 MET A CA 1
ATOM 3148 C C . MET A 1 404 ? -15.245 -17.395 21.955 1.00 83.06 404 MET A C 1
ATOM 3150 O O . MET A 1 404 ? -14.479 -18.353 21.851 1.00 83.06 404 MET A O 1
ATOM 3154 N N . HIS A 1 405 ? -14.792 -16.152 22.150 1.00 85.19 405 HIS A N 1
ATOM 3155 C CA . HIS A 1 405 ? -13.370 -15.855 22.293 1.00 85.19 405 HIS A CA 1
ATOM 3156 C C . HIS A 1 405 ? -12.822 -16.492 23.585 1.00 85.19 405 HIS A C 1
ATOM 3158 O O . HIS A 1 405 ? -13.426 -16.307 24.643 1.00 85.19 405 HIS A O 1
ATOM 3164 N N . PRO A 1 406 ? -11.686 -17.213 23.559 1.00 81.69 406 PRO A N 1
ATOM 3165 C CA . PRO A 1 406 ? -11.208 -17.984 24.713 1.00 81.69 406 PRO A CA 1
ATOM 3166 C C . PRO A 1 406 ? -10.984 -17.129 25.968 1.00 81.69 406 PRO A C 1
ATOM 3168 O O . PRO A 1 406 ? -11.293 -17.565 27.077 1.00 81.69 406 PRO A O 1
ATOM 3171 N N . ASP A 1 407 ? -10.521 -15.891 25.793 1.00 84.25 407 ASP A N 1
ATOM 3172 C CA . ASP A 1 407 ? -10.159 -15.024 26.918 1.00 84.25 407 ASP A CA 1
ATOM 3173 C C . ASP A 1 407 ? -11.354 -14.347 27.602 1.00 84.25 407 ASP A C 1
ATOM 3175 O O . ASP A 1 407 ? -11.241 -13.926 28.754 1.00 84.25 407 ASP A O 1
ATOM 3179 N N . VAL A 1 408 ? -12.511 -14.227 26.933 1.00 87.50 408 VAL A N 1
ATOM 3180 C CA . VAL A 1 408 ? -13.620 -13.399 27.445 1.00 87.50 408 VAL A CA 1
ATOM 3181 C C . VAL A 1 408 ? -14.182 -13.950 28.755 1.00 87.50 408 VAL A C 1
ATOM 3183 O O . VAL A 1 408 ? -14.398 -13.201 29.705 1.00 87.50 408 VAL A O 1
ATOM 3186 N N . SER A 1 409 ? -14.353 -15.270 28.846 1.00 83.44 409 SER A N 1
ATOM 3187 C CA . SER A 1 409 ? -14.887 -15.933 30.038 1.00 83.44 409 SER A CA 1
ATOM 3188 C C . SER A 1 409 ? -13.905 -15.847 31.209 1.00 83.44 409 SER A C 1
ATOM 3190 O O . SER A 1 409 ? -14.301 -15.498 32.323 1.00 83.44 409 SER A O 1
ATOM 3192 N N . ALA A 1 410 ? -12.614 -16.075 30.950 1.00 83.88 410 ALA A N 1
ATOM 3193 C CA . ALA A 1 410 ? -11.554 -15.972 31.945 1.00 83.88 410 ALA A CA 1
ATOM 3194 C C . ALA A 1 410 ? -11.416 -14.541 32.496 1.00 83.88 410 ALA A C 1
ATOM 3196 O O . ALA A 1 410 ? -11.273 -14.352 33.707 1.00 83.88 410 ALA A O 1
ATOM 3197 N N . LEU A 1 411 ? -11.508 -13.523 31.635 1.00 87.38 411 LEU A N 1
ATOM 3198 C CA . LEU A 1 411 ? -11.444 -12.119 32.042 1.00 87.38 411 LEU A CA 1
ATOM 3199 C C . LEU A 1 411 ? -12.690 -11.688 32.829 1.00 87.38 411 LEU A C 1
ATOM 3201 O O . LEU A 1 411 ? -12.551 -11.087 33.897 1.00 87.38 411 LEU A O 1
ATOM 3205 N N . CYS A 1 412 ? -13.896 -12.053 32.378 1.00 87.19 412 CYS A N 1
ATOM 3206 C CA . CYS A 1 412 ? -15.128 -11.789 33.128 1.00 87.19 412 CYS A CA 1
ATOM 3207 C C . CYS A 1 412 ? -15.075 -12.403 34.532 1.00 87.19 412 CYS A C 1
ATOM 3209 O O . CYS A 1 412 ? -15.433 -11.748 35.510 1.00 87.19 412 CYS A O 1
ATOM 3211 N N . PHE A 1 413 ? -14.569 -13.633 34.640 1.00 81.75 413 PHE A N 1
ATOM 3212 C CA . PHE A 1 413 ? -14.374 -14.327 35.908 1.00 81.75 413 PHE A CA 1
ATOM 3213 C C . PHE A 1 413 ? -13.381 -13.606 36.821 1.00 81.75 413 PHE A C 1
ATOM 3215 O O . PHE A 1 413 ? -13.714 -13.276 37.959 1.00 81.75 413 PHE A O 1
ATOM 3222 N N . LYS A 1 414 ? -12.182 -13.295 36.309 1.00 84.06 414 LYS A N 1
ATOM 3223 C CA . LYS A 1 414 ? -11.117 -12.610 37.058 1.00 84.06 414 LYS A CA 1
ATOM 3224 C C . LYS A 1 414 ? -11.576 -11.264 37.628 1.00 84.06 414 LYS A C 1
ATOM 3226 O O . LYS A 1 414 ? -11.148 -10.883 38.714 1.00 84.06 414 LYS A O 1
ATOM 3231 N N . HIS A 1 415 ? -12.439 -10.552 36.905 1.00 85.31 415 HIS A N 1
ATOM 3232 C CA . HIS A 1 415 ? -12.921 -9.222 37.280 1.00 85.31 415 HIS A CA 1
ATOM 3233 C C . HIS A 1 415 ? -14.337 -9.213 37.889 1.00 85.31 415 HIS A C 1
ATOM 3235 O O . HIS A 1 415 ? -14.872 -8.137 38.145 1.00 85.31 415 HIS A O 1
ATOM 3241 N N . GLY A 1 416 ? -14.945 -10.380 38.143 1.00 83.31 416 GLY A N 1
ATOM 3242 C CA . GLY A 1 416 ? -16.250 -10.491 38.805 1.00 83.31 416 GLY A CA 1
ATOM 3243 C C . GLY A 1 416 ? -17.439 -9.932 38.010 1.00 83.31 416 GLY A C 1
ATOM 3244 O O . GLY A 1 416 ? -18.383 -9.429 38.616 1.00 83.31 416 GLY A O 1
ATOM 3245 N N . ARG A 1 417 ? -17.399 -9.997 36.672 1.00 85.50 417 ARG A N 1
ATOM 3246 C CA . ARG A 1 417 ? -18.474 -9.553 35.759 1.00 85.50 417 ARG A CA 1
ATOM 3247 C C . ARG A 1 417 ? -19.505 -10.665 35.546 1.00 85.50 417 ARG A C 1
ATOM 3249 O O . ARG A 1 417 ? -19.471 -11.373 34.538 1.00 85.50 417 ARG A O 1
ATOM 3256 N N . TRP A 1 418 ? -20.375 -10.867 36.533 1.00 79.69 418 TRP A N 1
ATOM 3257 C CA . TRP A 1 418 ? -21.301 -12.005 36.563 1.00 79.69 418 TRP A CA 1
ATOM 3258 C C . TRP A 1 418 ? -22.371 -11.948 35.472 1.00 79.69 418 TRP A C 1
ATOM 3260 O O . TRP A 1 418 ? -22.588 -12.965 34.822 1.00 79.69 418 TRP A O 1
ATOM 3270 N N . SER A 1 419 ? -22.961 -10.784 35.198 1.00 80.38 419 SER A N 1
ATOM 3271 C CA . SER A 1 419 ? -23.979 -10.626 34.144 1.00 80.38 419 SER A CA 1
ATOM 3272 C C . SER A 1 419 ? -23.412 -10.993 32.766 1.00 80.38 419 SER A C 1
ATOM 3274 O O . SER A 1 419 ? -24.020 -11.750 32.012 1.00 80.38 419 SER A O 1
ATOM 3276 N N . CYS A 1 420 ? -22.174 -10.582 32.472 1.00 85.69 420 CYS A N 1
ATOM 3277 C CA . CYS A 1 420 ? -21.464 -11.016 31.265 1.00 85.69 420 CYS A CA 1
ATOM 3278 C C . CYS A 1 420 ? -21.248 -12.538 31.200 1.00 85.69 420 CYS A C 1
ATOM 3280 O O . CYS A 1 420 ? -21.403 -13.129 30.133 1.00 85.69 420 CYS A O 1
ATOM 3282 N N . LEU A 1 421 ? -20.895 -13.189 32.317 1.00 81.56 421 LEU A N 1
ATOM 3283 C CA . LEU A 1 421 ? -20.740 -14.652 32.366 1.00 81.56 421 LEU A CA 1
ATOM 3284 C C . LEU A 1 421 ? -22.060 -15.372 32.091 1.00 81.56 421 LEU A C 1
ATOM 3286 O O . LEU A 1 421 ? -22.075 -16.325 31.314 1.00 81.56 421 LEU A O 1
ATOM 3290 N N . VAL A 1 422 ? -23.158 -14.901 32.687 1.00 79.06 422 VAL A N 1
ATOM 3291 C CA . VAL A 1 422 ? -24.502 -15.432 32.424 1.00 79.06 422 VAL A CA 1
ATOM 3292 C C . VAL A 1 422 ? -24.834 -15.293 30.941 1.00 79.06 422 VAL A C 1
ATOM 3294 O O . VAL A 1 422 ? -25.207 -16.278 30.307 1.00 79.06 422 VAL A O 1
ATOM 3297 N N . GLN A 1 423 ? -24.590 -14.120 30.353 1.00 81.25 423 GLN A N 1
ATOM 3298 C CA . GLN A 1 423 ? -24.847 -13.871 28.935 1.00 81.25 423 GLN A CA 1
ATOM 3299 C C . GLN A 1 423 ? -24.036 -14.797 28.011 1.00 81.25 423 GLN A C 1
ATOM 3301 O O . GLN A 1 423 ? -24.572 -15.316 27.030 1.00 81.25 423 GLN A O 1
ATOM 3306 N N . ILE A 1 424 ? -22.764 -15.063 28.335 1.00 82.56 424 ILE A N 1
ATOM 3307 C CA . ILE A 1 424 ? -21.928 -16.025 27.597 1.00 82.56 424 ILE A CA 1
ATOM 3308 C C . ILE A 1 424 ? -22.535 -17.433 27.668 1.00 82.56 424 ILE A C 1
ATOM 3310 O O . ILE A 1 424 ? -22.624 -18.112 26.645 1.00 82.56 424 ILE A O 1
ATOM 3314 N N . VAL A 1 425 ? -22.967 -17.878 28.854 1.00 74.56 425 VAL A N 1
ATOM 3315 C CA . VAL A 1 425 ? -23.586 -19.201 29.045 1.00 74.56 425 VAL A CA 1
ATOM 3316 C C . VAL A 1 425 ? -24.893 -19.311 28.258 1.00 74.56 425 VAL A C 1
ATOM 3318 O O . VAL A 1 425 ? -25.101 -20.305 27.561 1.00 74.56 425 VAL A O 1
ATOM 3321 N N . LEU A 1 426 ? -25.744 -18.284 28.313 1.00 75.38 426 LEU A N 1
ATOM 3322 C CA . LEU A 1 426 ? -26.997 -18.226 27.558 1.00 75.38 426 LEU A CA 1
ATOM 3323 C C . LEU A 1 426 ? -26.742 -18.322 26.050 1.00 75.38 426 LEU A C 1
ATOM 3325 O O . LEU A 1 426 ? -27.321 -19.186 25.392 1.00 75.38 426 LEU A O 1
ATOM 3329 N N . HIS A 1 427 ? -25.813 -17.533 25.506 1.00 78.69 427 HIS A N 1
ATOM 3330 C CA . HIS A 1 427 ? -25.448 -17.615 24.090 1.00 78.69 427 HIS A CA 1
ATOM 3331 C C . HIS A 1 427 ? -24.801 -18.954 23.702 1.00 78.69 427 HIS A C 1
ATOM 3333 O O . HIS A 1 427 ? -25.065 -19.469 22.616 1.00 78.69 427 HIS A O 1
ATOM 3339 N N . ALA A 1 428 ? -24.000 -19.563 24.582 1.00 69.19 428 ALA A N 1
ATOM 3340 C CA . ALA A 1 428 ? -23.407 -20.879 24.346 1.00 69.19 428 ALA A CA 1
ATOM 3341 C C . ALA A 1 428 ? -24.442 -22.018 24.388 1.00 69.19 428 ALA A C 1
ATOM 3343 O O . ALA A 1 428 ? -24.249 -23.036 23.723 1.00 69.19 428 ALA A O 1
ATOM 3344 N N . SER A 1 429 ? -25.541 -21.852 25.134 1.00 61.91 429 SER A N 1
ATOM 3345 C CA . SER A 1 429 ? -26.628 -22.837 25.231 1.00 61.91 429 SER A CA 1
ATOM 3346 C C . SER A 1 429 ? -27.500 -22.953 23.984 1.00 61.91 429 SER A C 1
ATOM 3348 O O . SER A 1 429 ? -28.061 -24.019 23.735 1.00 61.91 429 SER A O 1
ATOM 3350 N N . ASP A 1 430 ? -27.524 -21.913 23.152 1.00 57.38 430 ASP A N 1
ATOM 3351 C CA . ASP A 1 430 ? -28.095 -21.970 21.805 1.00 57.38 430 ASP A CA 1
ATOM 3352 C C . ASP A 1 430 ? -27.086 -22.571 20.776 1.00 57.38 430 ASP A C 1
ATOM 3354 O O . ASP A 1 430 ? -27.410 -22.695 19.593 1.00 57.38 430 ASP A O 1
ATOM 3358 N N . GLY A 1 431 ? -25.873 -22.971 21.207 1.00 51.75 431 GLY A N 1
ATOM 3359 C CA . GLY A 1 431 ? -24.771 -23.529 20.396 1.00 51.75 431 GLY A CA 1
ATOM 3360 C C . GLY A 1 431 ? -24.380 -24.994 20.719 1.00 51.75 431 GLY A C 1
ATOM 3361 O O . GLY A 1 431 ? -25.114 -25.707 21.403 1.00 51.75 431 GLY A O 1
ATOM 3362 N N . PRO A 1 432 ? -23.233 -25.514 20.217 1.00 47.78 432 PRO A N 1
ATOM 3363 C CA . PRO A 1 432 ? -22.812 -26.900 20.456 1.00 47.78 432 PRO A CA 1
ATOM 3364 C C . PRO A 1 432 ? -22.471 -27.163 21.937 1.00 47.78 432 PRO A C 1
ATOM 3366 O O . PRO A 1 432 ? -21.655 -26.463 22.535 1.00 47.78 432 PRO A O 1
ATOM 3369 N N . ALA A 1 433 ? -23.035 -28.235 22.508 1.00 45.28 433 ALA A N 1
ATOM 3370 C CA . ALA A 1 433 ? -22.981 -28.582 23.939 1.00 45.28 433 ALA A CA 1
ATOM 3371 C C . ALA A 1 433 ? -21.570 -28.703 24.566 1.00 45.28 433 ALA A C 1
ATOM 3373 O O . ALA A 1 433 ? -21.436 -28.680 25.790 1.00 45.28 433 ALA A O 1
ATOM 3374 N N . SER A 1 434 ? -20.511 -28.820 23.759 1.00 45.41 434 SER A N 1
ATOM 3375 C CA . SER A 1 434 ? -19.124 -28.943 24.224 1.00 45.41 434 SER A CA 1
ATOM 3376 C C . SER A 1 434 ? -18.566 -27.669 24.871 1.00 45.41 434 SER A C 1
ATOM 3378 O O . SER A 1 434 ? -17.735 -27.774 25.769 1.00 45.41 434 SER A O 1
ATOM 3380 N N . SER A 1 435 ? -19.021 -26.474 24.470 1.00 49.12 435 SER A N 1
ATOM 3381 C CA . SER A 1 435 ? -18.528 -25.210 25.052 1.00 49.12 435 SER A CA 1
ATOM 3382 C C . SER A 1 435 ? -19.119 -24.929 26.438 1.00 49.12 435 SER A C 1
ATOM 3384 O O . SER A 1 435 ? -18.442 -24.383 27.307 1.00 49.12 435 SER A O 1
ATOM 3386 N N . LEU A 1 436 ? -20.358 -25.365 26.682 1.00 51.75 436 LEU A N 1
ATOM 3387 C CA . LEU A 1 436 ? -21.040 -25.207 27.969 1.00 51.75 436 LEU A CA 1
ATOM 3388 C C . LEU A 1 436 ? -20.352 -25.979 29.098 1.00 51.75 436 LEU A C 1
ATOM 3390 O O . LEU A 1 436 ? -20.213 -25.456 30.202 1.00 51.75 436 LEU A O 1
ATOM 3394 N N . SER A 1 437 ? -19.905 -27.212 28.833 1.00 50.72 437 SER A N 1
ATOM 3395 C CA . SER A 1 437 ? -19.310 -28.048 29.879 1.00 50.72 437 SER A CA 1
ATOM 3396 C C . SER A 1 437 ? -17.988 -27.469 30.386 1.00 50.72 437 SER A C 1
ATOM 3398 O O . SER A 1 437 ? -17.726 -27.542 31.580 1.00 50.72 437 SER A O 1
ATOM 3400 N N . ALA A 1 438 ? -17.176 -26.863 29.513 1.00 54.22 438 ALA A N 1
ATOM 3401 C CA . ALA A 1 438 ? -15.914 -26.231 29.895 1.00 54.22 438 ALA A CA 1
ATOM 3402 C C . ALA A 1 438 ? -16.135 -24.995 30.786 1.00 54.22 438 ALA A C 1
ATOM 3404 O O . ALA A 1 438 ? -15.450 -24.831 31.795 1.00 54.22 438 ALA A O 1
ATOM 3405 N N . ILE A 1 439 ? -17.137 -24.171 30.458 1.00 56.00 439 ILE A N 1
ATOM 3406 C CA . ILE A 1 439 ? -17.486 -22.965 31.224 1.00 56.00 439 ILE A CA 1
ATOM 3407 C C . ILE A 1 439 ? -18.042 -23.345 32.602 1.00 56.00 439 ILE A C 1
ATOM 3409 O O . ILE A 1 439 ? -17.564 -22.842 33.618 1.00 56.00 439 ILE A O 1
ATOM 3413 N N . PHE A 1 440 ? -18.980 -24.296 32.666 1.00 59.66 440 PHE A N 1
ATOM 3414 C CA . PHE A 1 440 ? -19.506 -24.800 33.939 1.00 59.66 440 PHE A CA 1
ATOM 3415 C C . PHE A 1 440 ? -18.420 -25.446 34.802 1.00 59.66 440 PHE A C 1
ATOM 3417 O O . PHE A 1 440 ? -18.390 -25.239 36.014 1.00 59.66 440 PHE A O 1
ATOM 3424 N N . HIS A 1 441 ? -17.499 -26.197 34.197 1.00 58.75 441 HIS A N 1
ATOM 3425 C CA . HIS A 1 441 ? -16.408 -26.827 34.933 1.00 58.75 441 HIS A CA 1
ATOM 3426 C C . HIS A 1 441 ? -15.431 -25.793 35.517 1.00 58.75 441 HIS A C 1
ATOM 3428 O O . HIS A 1 441 ? -14.934 -25.999 36.623 1.00 58.75 441 HIS A O 1
ATOM 3434 N N . ALA A 1 442 ? -15.193 -24.672 34.827 1.00 56.50 442 ALA A N 1
ATOM 3435 C CA . ALA A 1 442 ? -14.411 -23.554 35.356 1.00 56.50 442 ALA A CA 1
ATOM 3436 C C . ALA A 1 442 ? -15.149 -22.817 36.490 1.00 56.50 442 ALA A C 1
ATOM 3438 O O . ALA A 1 442 ? -14.548 -22.492 37.512 1.00 56.50 442 ALA A O 1
ATOM 3439 N N . MET A 1 443 ? -16.467 -22.618 36.361 1.00 56.66 443 MET A N 1
ATOM 3440 C CA . MET A 1 443 ? -17.299 -22.006 37.407 1.00 56.66 443 MET A CA 1
ATOM 3441 C C . MET A 1 443 ? -17.378 -22.866 38.677 1.00 56.66 443 MET A C 1
ATOM 3443 O O . MET A 1 443 ? -17.360 -22.337 39.784 1.00 56.66 443 MET A O 1
ATOM 3447 N N . MET A 1 444 ? -17.424 -24.193 38.542 1.00 58.72 444 MET A N 1
ATOM 3448 C CA . MET A 1 444 ? -17.493 -25.119 39.680 1.00 58.72 444 MET A CA 1
ATOM 3449 C C . MET A 1 444 ? -16.165 -25.289 40.431 1.00 58.72 444 MET A C 1
ATOM 3451 O O . MET A 1 444 ? -16.167 -25.847 41.525 1.00 58.72 444 MET A O 1
ATOM 3455 N N . GLN A 1 445 ? -15.044 -24.807 39.883 1.00 59.62 445 GLN A N 1
ATOM 3456 C CA . GLN A 1 445 ? -13.745 -24.785 40.572 1.00 59.62 445 GLN A CA 1
ATOM 3457 C C . GLN A 1 445 ? -13.482 -23.489 41.360 1.00 59.62 445 GLN A C 1
ATOM 3459 O O . GLN A 1 445 ? -12.375 -23.273 41.843 1.00 59.62 445 GLN A O 1
ATOM 3464 N N . LEU A 1 446 ? -14.495 -22.630 41.515 1.00 55.19 446 LEU A N 1
ATOM 3465 C CA . LEU A 1 446 ? -14.440 -21.431 42.354 1.00 55.19 446 LEU A CA 1
ATOM 3466 C C . LEU A 1 446 ? -14.347 -21.750 43.852 1.00 55.19 446 LEU A C 1
ATOM 3468 O O . LEU A 1 446 ? -15.031 -22.643 44.344 1.00 55.19 446 LEU A O 1
ATOM 3472 N N . ASP A 1 447 ? -13.657 -20.882 44.599 1.00 50.56 447 ASP A N 1
ATOM 3473 C CA . ASP A 1 447 ? -13.682 -20.860 46.072 1.00 50.56 447 ASP A CA 1
ATOM 3474 C C . ASP A 1 447 ? -15.078 -20.524 46.646 1.00 50.56 447 ASP A C 1
ATOM 3476 O O . ASP A 1 447 ? -15.328 -20.708 47.838 1.00 50.56 447 ASP A O 1
ATOM 3480 N N . ASN A 1 448 ? -16.007 -20.019 45.818 1.00 53.66 448 ASN A N 1
ATOM 3481 C CA . ASN A 1 448 ? -17.381 -19.707 46.225 1.00 53.66 448 ASN A CA 1
ATOM 3482 C C . ASN A 1 448 ? -18.402 -19.828 45.061 1.00 53.66 448 ASN A C 1
ATOM 3484 O O . ASN A 1 448 ? -18.805 -18.820 44.471 1.00 53.66 448 ASN A O 1
ATOM 3488 N N . PRO A 1 449 ? -18.841 -21.052 44.707 1.00 54.62 449 PRO A N 1
ATOM 3489 C CA . PRO A 1 449 ? -19.683 -21.318 43.531 1.00 54.62 449 PRO A CA 1
ATOM 3490 C C . PRO A 1 449 ? -21.140 -20.833 43.665 1.00 54.62 449 PRO A C 1
ATOM 3492 O O . PRO A 1 449 ? -21.867 -20.785 42.675 1.00 54.62 449 PRO A O 1
ATOM 3495 N N . GLY A 1 450 ? -21.588 -20.447 44.867 1.00 55.12 450 GLY A N 1
ATOM 3496 C CA . GLY A 1 450 ? -22.977 -20.032 45.114 1.00 55.12 450 GLY A CA 1
ATOM 3497 C C . GLY A 1 450 ? -23.359 -18.681 44.498 1.00 55.12 450 GLY A C 1
ATOM 3498 O O . GLY A 1 450 ? -24.507 -18.482 44.118 1.00 55.12 450 GLY A O 1
ATOM 3499 N N . ARG A 1 451 ? -22.396 -17.765 44.343 1.00 57.25 451 ARG A N 1
ATOM 3500 C CA . ARG A 1 451 ? -22.627 -16.415 43.798 1.00 57.25 451 ARG A CA 1
ATOM 3501 C C . ARG A 1 451 ? -23.048 -16.417 42.320 1.00 57.25 451 ARG A C 1
ATOM 3503 O O . ARG A 1 451 ? -24.052 -15.786 42.010 1.00 57.25 451 ARG A O 1
ATOM 3510 N N . PRO A 1 452 ? -22.350 -17.122 41.410 1.00 52.84 452 PRO A N 1
ATOM 3511 C CA . PRO A 1 452 ? -22.799 -17.227 40.023 1.00 52.84 452 PRO A CA 1
ATOM 3512 C C . PRO A 1 452 ? -24.165 -17.907 39.873 1.00 52.84 452 PRO A C 1
ATOM 3514 O O . PRO A 1 452 ? -24.963 -17.471 39.054 1.00 52.84 452 PRO A O 1
ATOM 3517 N N . LEU A 1 453 ? -24.462 -18.938 40.673 1.00 55.53 453 LEU A N 1
ATOM 3518 C CA . LEU A 1 453 ? -25.783 -19.582 40.685 1.00 55.53 453 LEU A CA 1
ATOM 3519 C C . LEU A 1 453 ? -26.892 -18.611 41.101 1.00 55.53 453 LEU A C 1
ATOM 3521 O O . LEU A 1 453 ? -27.973 -18.642 40.525 1.00 55.53 453 LEU A O 1
ATOM 3525 N N . GLN A 1 454 ? -26.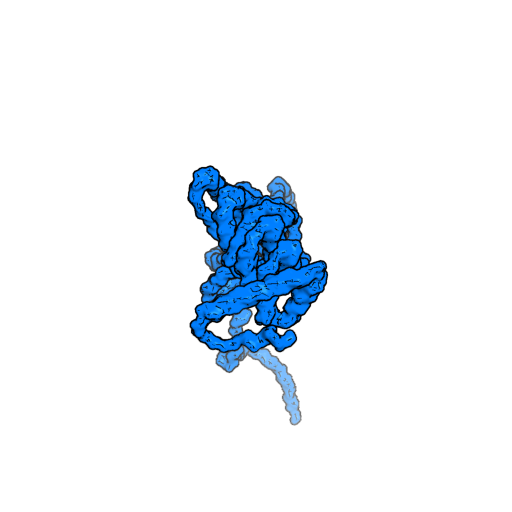613 -17.735 42.064 1.00 57.03 454 GLN A N 1
ATOM 3526 C CA . GLN A 1 454 ? -27.552 -16.715 42.512 1.00 57.03 454 GLN A CA 1
ATOM 3527 C C . GLN A 1 454 ? -27.833 -15.673 41.418 1.00 57.03 454 GLN A C 1
ATOM 3529 O O . GLN A 1 454 ? -28.994 -15.394 41.154 1.00 57.03 454 GLN A O 1
ATOM 3534 N N . TYR A 1 455 ? -26.804 -15.199 40.705 1.00 54.91 455 TYR A N 1
ATOM 3535 C CA . TYR A 1 455 ? -26.986 -14.314 39.545 1.00 54.91 455 TYR A CA 1
ATOM 3536 C C . TYR A 1 455 ? -27.741 -14.993 38.395 1.00 54.91 455 TYR A C 1
ATOM 3538 O O . TYR A 1 455 ? -28.615 -14.380 37.801 1.00 54.91 455 TYR A O 1
ATOM 3546 N N . ILE A 1 456 ? -27.456 -16.269 38.099 1.00 56.66 456 ILE A N 1
ATOM 3547 C CA . ILE A 1 456 ? -28.219 -17.032 37.094 1.00 56.66 456 ILE A CA 1
ATOM 3548 C C . ILE A 1 456 ? -29.697 -17.110 37.492 1.00 56.66 456 ILE A C 1
ATOM 3550 O O . ILE A 1 456 ? -30.566 -16.951 36.641 1.00 56.66 456 ILE A O 1
ATOM 3554 N N . LEU A 1 457 ? -29.990 -17.359 38.771 1.00 56.41 457 LEU A N 1
ATOM 3555 C CA . LEU A 1 457 ? -31.362 -17.422 39.273 1.00 56.41 457 LEU A CA 1
ATOM 3556 C C . LEU A 1 457 ? -32.059 -16.056 39.207 1.00 56.41 457 LEU A C 1
ATOM 3558 O O . LEU A 1 457 ? -33.204 -16.004 38.773 1.00 56.41 457 LEU A O 1
ATOM 3562 N N . GLU A 1 458 ? -31.369 -14.971 39.561 1.00 58.47 458 GLU A N 1
ATOM 3563 C CA . GLU A 1 458 ? -31.887 -13.597 39.476 1.00 58.47 458 GLU A CA 1
ATOM 3564 C C . GLU A 1 458 ? -32.169 -13.177 38.020 1.00 58.47 458 GLU A C 1
ATOM 3566 O O . GLU A 1 458 ? -33.229 -12.621 37.735 1.00 58.47 458 GLU A O 1
ATOM 3571 N N . GLU A 1 459 ? -31.286 -13.512 37.073 1.00 53.88 459 GLU A N 1
ATOM 3572 C CA . GLU A 1 459 ? -31.476 -13.213 35.645 1.00 53.88 459 GLU A CA 1
ATOM 3573 C C . GLU A 1 459 ? -32.618 -14.046 35.033 1.00 53.88 459 GLU A C 1
ATOM 3575 O O . GLU A 1 459 ? -33.413 -13.548 34.235 1.00 53.88 459 GLU A O 1
ATOM 3580 N N . VAL A 1 460 ? -32.735 -15.322 35.425 1.00 53.44 460 VAL A N 1
ATOM 3581 C CA . VAL A 1 460 ? -33.847 -16.196 35.016 1.00 53.44 460 VAL A CA 1
ATOM 3582 C C . VAL A 1 460 ? -35.168 -15.697 35.599 1.00 53.44 460 VAL A C 1
ATOM 3584 O O . VAL A 1 460 ? -36.176 -15.705 34.894 1.00 53.44 460 VAL A O 1
ATOM 3587 N N . GLU A 1 461 ? -35.184 -15.232 36.850 1.00 50.59 461 GLU A N 1
ATOM 3588 C CA . GLU A 1 461 ? -36.362 -14.606 37.457 1.00 50.59 461 GLU A CA 1
ATOM 3589 C C . GLU A 1 461 ? -36.749 -13.302 36.746 1.00 50.59 461 GLU A C 1
ATOM 3591 O O . GLU A 1 461 ? -37.932 -13.110 36.464 1.00 50.59 461 GLU A O 1
ATOM 3596 N N . ALA A 1 462 ? -35.785 -12.451 36.380 1.00 54.06 462 ALA A N 1
ATOM 3597 C CA . ALA A 1 462 ? -36.034 -11.233 35.607 1.00 54.06 462 ALA A CA 1
ATOM 3598 C C . ALA A 1 462 ? -36.585 -11.543 34.202 1.00 54.06 462 ALA A C 1
ATOM 3600 O O . ALA A 1 462 ? -37.598 -10.979 33.789 1.00 54.06 462 ALA A O 1
ATOM 3601 N N . TYR A 1 463 ? -36.001 -12.519 33.500 1.00 46.31 463 TYR A N 1
ATOM 3602 C CA . TYR A 1 463 ? -36.489 -12.980 32.196 1.00 46.31 463 TYR A CA 1
ATOM 3603 C C . TYR A 1 463 ? -37.904 -13.580 32.273 1.00 46.31 463 TYR A C 1
ATOM 3605 O O . TYR A 1 463 ? -38.748 -13.349 31.402 1.00 46.31 463 TYR A O 1
ATOM 3613 N N . MET A 1 464 ? -38.197 -14.341 33.332 1.00 46.91 464 MET A N 1
ATOM 3614 C CA . MET A 1 464 ? -39.533 -14.883 33.604 1.00 46.91 464 MET A CA 1
ATOM 3615 C C . MET A 1 464 ? -40.560 -13.783 33.917 1.00 46.91 464 MET A C 1
ATOM 3617 O O . MET A 1 464 ? -41.740 -13.945 33.608 1.00 46.91 464 MET A O 1
ATOM 3621 N N . GLN A 1 465 ? -40.135 -12.667 34.514 1.00 50.88 465 GLN A N 1
ATOM 3622 C CA . GLN A 1 465 ? -40.997 -11.517 34.795 1.00 50.88 465 GLN A CA 1
ATOM 3623 C C . GLN A 1 465 ? -41.289 -10.684 33.537 1.00 50.88 465 GLN A C 1
ATOM 3625 O O . GLN A 1 465 ? -42.444 -10.318 33.323 1.00 50.88 465 GLN A O 1
ATOM 3630 N N . ASP A 1 466 ? -40.304 -10.467 32.660 1.00 44.34 466 ASP A N 1
ATOM 3631 C CA . ASP A 1 466 ? -40.507 -9.776 31.374 1.00 44.34 466 ASP A CA 1
ATOM 3632 C C . ASP A 1 466 ? -41.379 -10.596 30.408 1.00 44.34 466 ASP A C 1
ATOM 3634 O O . ASP A 1 466 ? -42.301 -10.075 29.778 1.00 44.34 466 ASP A O 1
ATOM 3638 N N . THR A 1 467 ? -41.185 -11.917 30.354 1.00 45.19 467 THR A N 1
ATOM 3639 C CA . THR A 1 467 ? -42.045 -12.811 29.552 1.00 45.19 467 THR A CA 1
ATOM 3640 C C . THR A 1 467 ? -43.464 -12.964 30.109 1.00 45.19 467 THR A C 1
ATOM 3642 O O . THR A 1 467 ? -44.375 -13.337 29.366 1.00 45.19 467 THR A O 1
ATOM 3645 N N . ALA A 1 468 ? -43.689 -12.646 31.389 1.00 45.53 468 ALA A N 1
ATOM 3646 C CA . ALA A 1 468 ? -45.024 -12.580 31.981 1.00 45.53 468 ALA A CA 1
ATOM 3647 C C . ALA A 1 468 ? -45.777 -11.278 31.635 1.00 45.53 468 ALA A C 1
ATOM 3649 O O . ALA A 1 468 ? -47.007 -11.254 31.724 1.00 45.53 468 ALA A O 1
ATOM 3650 N N . LEU A 1 469 ? -45.069 -10.221 31.216 1.00 42.72 469 LEU A N 1
ATOM 3651 C CA . LEU A 1 469 ? -45.652 -8.947 30.776 1.00 42.72 469 LEU A CA 1
ATOM 3652 C C . LEU A 1 469 ? -45.997 -8.943 29.274 1.00 42.72 469 LEU A C 1
ATOM 3654 O O . LEU A 1 469 ? -47.025 -8.380 28.896 1.00 42.72 469 LEU A O 1
ATOM 3658 N N . ASP A 1 470 ? -45.237 -9.658 28.438 1.00 38.97 470 ASP A N 1
ATOM 3659 C CA . ASP A 1 470 ? -45.477 -9.805 26.988 1.00 38.97 470 ASP A CA 1
ATOM 3660 C C . ASP A 1 470 ? -46.428 -10.967 26.642 1.00 38.97 470 ASP A C 1
ATOM 3662 O O . ASP A 1 470 ? -46.174 -11.845 25.808 1.00 38.97 470 ASP A O 1
ATOM 3666 N N . GLY A 1 471 ? -47.586 -10.971 27.300 1.00 42.44 471 GLY A N 1
ATOM 3667 C CA . GLY A 1 471 ? -48.652 -11.923 27.033 1.00 42.44 471 GLY A CA 1
ATOM 3668 C C . GLY A 1 471 ? -49.044 -11.972 25.548 1.00 42.44 471 GLY A C 1
ATOM 3669 O O . GLY A 1 471 ? -49.661 -11.047 25.028 1.00 42.44 471 GLY A O 1
ATOM 3670 N N . VAL A 1 472 ? -48.819 -13.153 24.952 1.00 38.00 472 VAL A N 1
ATOM 3671 C CA . VAL A 1 472 ? -49.400 -13.709 23.709 1.00 38.00 472 VAL A CA 1
ATOM 3672 C C . VAL A 1 472 ? -48.543 -13.579 22.431 1.00 38.00 472 VAL A C 1
ATOM 3674 O O . VAL A 1 472 ? -48.783 -12.723 21.590 1.00 38.00 472 VAL A O 1
ATOM 3677 N N . SER A 1 473 ? -47.678 -14.576 22.168 1.00 31.27 473 SER A N 1
ATOM 3678 C CA . SER A 1 473 ? -47.873 -15.530 21.047 1.00 31.27 473 SER A CA 1
ATOM 3679 C C . SER A 1 473 ? -46.718 -16.543 20.858 1.00 31.27 473 SER A C 1
ATOM 3681 O O . SER A 1 473 ? -45.706 -16.258 20.230 1.00 31.27 473 SER A O 1
ATOM 3683 N N . LYS A 1 474 ? -47.023 -17.789 21.250 1.00 31.38 474 LYS A N 1
ATOM 3684 C CA . LYS A 1 474 ? -46.641 -19.094 20.660 1.00 31.38 474 LYS A CA 1
ATOM 3685 C C . LYS A 1 474 ? -45.208 -19.661 20.782 1.00 31.38 474 LYS A C 1
ATOM 3687 O O . LYS A 1 474 ? -44.349 -19.442 19.944 1.00 31.38 474 LYS A O 1
ATOM 3692 N N . VAL A 1 475 ? -45.113 -20.617 21.719 1.00 37.94 475 VAL A N 1
ATOM 3693 C CA . VAL A 1 475 ? -44.734 -22.041 21.526 1.00 37.94 475 VAL A CA 1
ATOM 3694 C C . VAL A 1 475 ? -43.404 -22.325 20.813 1.00 37.94 475 VAL A C 1
ATOM 3696 O O . VAL A 1 475 ? -43.364 -22.509 19.602 1.00 37.94 475 VAL A O 1
ATOM 3699 N N . ASN A 1 476 ? -42.344 -22.475 21.613 1.00 36.00 476 ASN A N 1
ATOM 3700 C CA . ASN A 1 476 ? -41.486 -23.672 21.730 1.00 36.00 476 ASN A CA 1
ATOM 3701 C C . ASN A 1 476 ? -40.149 -23.252 22.349 1.00 36.00 476 ASN A C 1
ATOM 3703 O O . ASN A 1 476 ? -39.274 -22.818 21.614 1.00 36.00 476 ASN A O 1
ATOM 3707 N N . LYS A 1 477 ? -39.972 -23.390 23.669 1.00 35.06 477 LYS A N 1
ATOM 3708 C CA . LYS A 1 477 ? -38.636 -23.429 24.313 1.00 35.06 477 LYS A CA 1
ATOM 3709 C C . LYS A 1 477 ? -38.689 -23.973 25.754 1.00 35.06 477 LYS A C 1
ATOM 3711 O O . LYS A 1 477 ? -37.886 -23.629 26.610 1.00 35.06 477 LYS A O 1
ATOM 3716 N N . SER A 1 478 ? -39.633 -24.874 26.031 1.00 29.50 478 SER A N 1
ATOM 3717 C CA . SER A 1 478 ? -39.787 -25.549 27.328 1.00 29.50 478 SER A CA 1
ATOM 3718 C C . SER A 1 478 ? -38.989 -26.858 27.351 1.00 29.50 478 SER A C 1
ATOM 3720 O O . SER A 1 478 ? -39.574 -27.937 27.327 1.00 29.50 478 SER A O 1
ATOM 3722 N N . ALA A 1 479 ? -37.656 -26.786 27.331 1.00 31.91 479 ALA A N 1
ATOM 3723 C CA . ALA A 1 479 ? -36.821 -27.993 27.418 1.00 31.91 479 ALA A CA 1
ATOM 3724 C C . ALA A 1 479 ? -35.518 -27.832 28.223 1.00 31.91 479 ALA A C 1
ATOM 3726 O O . ALA A 1 479 ? -34.641 -28.679 28.105 1.00 31.91 479 ALA A O 1
ATOM 3727 N N . ILE A 1 480 ? -35.377 -26.786 29.047 1.00 36.12 480 ILE A N 1
ATOM 3728 C CA . ILE A 1 480 ? -34.120 -26.539 29.787 1.00 36.12 480 ILE A CA 1
ATOM 3729 C C . ILE A 1 480 ? -34.208 -26.905 31.282 1.00 36.12 480 ILE A C 1
ATOM 3731 O O . ILE A 1 480 ? -33.186 -27.040 31.936 1.00 36.12 480 ILE A O 1
ATOM 3735 N N . LEU A 1 481 ? -35.392 -27.189 31.836 1.00 28.72 481 LEU A N 1
ATOM 3736 C CA . LEU A 1 481 ? -35.529 -27.455 33.282 1.00 28.72 481 LEU A CA 1
ATOM 3737 C C . LEU A 1 481 ? -35.564 -28.934 33.704 1.00 28.72 481 LEU A C 1
ATOM 3739 O O . LEU A 1 481 ? -35.755 -29.218 34.879 1.00 28.72 481 LEU A O 1
ATOM 3743 N N . TYR A 1 482 ? -35.324 -29.879 32.793 1.00 28.39 482 TYR A N 1
ATOM 3744 C CA . TYR A 1 482 ? -35.114 -31.283 33.163 1.00 28.39 482 TYR A CA 1
ATOM 3745 C C . TYR A 1 482 ? -34.080 -31.946 32.250 1.00 28.39 482 TYR A C 1
ATOM 3747 O O . TYR A 1 482 ? -34.445 -32.571 31.251 1.00 28.39 482 TYR A O 1
ATOM 3755 N N . ARG A 1 483 ? -32.799 -31.836 32.614 1.00 28.36 483 ARG A N 1
ATOM 3756 C CA . ARG A 1 483 ? -31.797 -32.884 32.383 1.00 28.36 483 ARG A CA 1
ATOM 3757 C C . ARG A 1 483 ? -30.578 -32.716 33.269 1.00 28.36 483 ARG A C 1
ATOM 3759 O O . ARG A 1 483 ? -30.040 -31.592 33.299 1.00 28.36 483 ARG A O 1
#

Secondary structure (DSSP, 8-state):
----------PPPHHHHHHHHHHHHHHS----STTTTT-----GGGGG-HHHHHHHHH--SHHHHHHHHHHHHHHHTTS--SS--HHHHHHHHHHHHHHHHTT-HHHHHHHHHHHHTT--TTS-HHHHHHHHHHHHHHHHHHHHHHTTS-----SHHHHTTSPPPHHHHHHHHHHHHHHHHHTS-EEEEE--TT-----HHHHHTEEEETTTTEEEEE-PPPTTSGGGS--HHHHHHHHHHHGGGS-HHHHHHHHHHTT-HHHHHHHHHHHHHH-HHHHHHHHHHHHHHHHT---PPPPTT-HHHHHHHHHHHHHHSHHHHHHHHHHTTTTS-HHHHHHHHH-S---TTS--HHHHHHHHHHHHH-GGGGG-HHHHHHHHHHHHHTT--HHHHHHHHTSHHHHT-HHHHHHHHHTT-HHHHHHHHHHHHTS-THHHHHHHHHHTTSS-THHHHHHHHHHHHHHHHHHHHS---------SS--

pLDDT: mean 75.1, std 18.63, range [28.36, 97.31]

Organism: Aphanomyces astaci (NCBI:txid112090)

Radius of gyration: 33.19 Å; chains: 1; bounding box: 92×89×108 Å

Foldseek 3Di:
DDDDDDDDPPDPDPVRVVVVVVCCVVPPPDDDPPVQPLFQDQAFCLVVDPLLVVVCVVQPHLVRLVVVLVVQLVVLLVAAALAAFLSNLSSLSRNLLRCQSVVNVVSSLVSLVSRVVSYWNPDDPVVNVVVVVVVVVVVVVVVVVCVVDDDDDDDVVVNRVDDQDPVSLVSQLLSLQVSLLVLAAKDKHAQDPPPPPPVVVLPLQWDQDSSSNMTMGGDQDDPVPPPVHDDLVRLVVSCVGCVLSYDLLSQLLRCQSVVNQVSNVSSLVCQCVNPPVLVVVLVVVVVCLVVVHDDDDDDLSSVSSCLSCLLVCCVRVLVVSLVVLLVSPPSNPLSSNCCSPPNSDDDLLDQDPSSLVSLLVNVVPPVVVLVDLVSLVSNLSNCLSVVHDLVSLLVVLVDPSNLVRPCNLVSCVVRVVLVSLLSSLVVCVVDDPPVNVVSVVVLVPDPDNVVSVVVNVVVVVVVVVVVVVPPDDDDDDPDDPDD